Protein AF-A0A6G0T873-F1 (afdb_monomer)

Organism: Aphis glycines (NCBI:txid307491)

Nearest PDB structures (foldseek):
  5eax-assembly2_B  TM=9.246E-01  e=8.114E-40  Mus musculus
  5eaw-assembly2_B  TM=9.121E-01  e=1.174E-39  Mus musculus
  4b3g-assembly2_B  TM=7.896E-01  e=2.885E-22  Homo sapiens
  4b3g-assembly1_A  TM=8.069E-01  e=3.841E-21  Homo sapiens
  4b3f-assembly1_X  TM=7.492E-01  e=2.653E-21  Homo sapiens

Structure (mmCIF, N/CA/C/O backbone):
data_AF-A0A6G0T873-F1
#
_entry.id   AF-A0A6G0T873-F1
#
loop_
_atom_site.group_PDB
_atom_site.id
_atom_site.type_symbol
_atom_site.label_atom_id
_atom_site.label_alt_id
_atom_site.label_comp_id
_atom_site.label_asym_id
_atom_site.label_entity_id
_atom_site.label_seq_id
_atom_site.pdbx_PDB_ins_code
_atom_site.Cartn_x
_atom_site.Cartn_y
_atom_site.Cartn_z
_atom_site.occupancy
_atom_site.B_iso_or_equiv
_atom_site.auth_seq_id
_atom_site.auth_comp_id
_atom_site.auth_asym_id
_atom_site.auth_atom_id
_atom_site.pdbx_PDB_model_num
ATOM 1 N N . MET A 1 1 ? 9.164 -19.199 -28.820 1.00 87.81 1 MET A N 1
ATOM 2 C CA . MET A 1 1 ? 8.931 -17.744 -28.947 1.00 87.81 1 MET A CA 1
ATOM 3 C C . MET A 1 1 ? 8.115 -17.252 -27.757 1.00 87.81 1 MET A C 1
ATOM 5 O O . MET A 1 1 ? 7.232 -17.993 -27.330 1.00 87.81 1 MET A O 1
ATOM 9 N N . PRO A 1 2 ? 8.391 -16.056 -27.212 1.00 94.88 2 PRO A N 1
ATOM 10 C CA . PRO A 1 2 ? 7.503 -15.410 -26.248 1.00 94.88 2 PRO A CA 1
ATOM 11 C C . PRO A 1 2 ? 6.214 -14.942 -26.940 1.00 94.88 2 PRO A C 1
ATOM 13 O O . PRO A 1 2 ? 6.247 -14.605 -28.123 1.00 94.88 2 PRO A O 1
ATOM 16 N N . ILE A 1 3 ? 5.100 -14.900 -26.206 1.00 95.88 3 ILE A N 1
ATOM 17 C CA . ILE A 1 3 ? 3.828 -14.330 -26.667 1.00 95.88 3 ILE A CA 1
ATOM 18 C C . ILE A 1 3 ? 3.373 -13.232 -25.703 1.00 95.88 3 ILE A C 1
ATOM 20 O O . ILE A 1 3 ? 3.310 -13.458 -24.497 1.00 95.88 3 ILE A O 1
ATOM 24 N N . GLU A 1 4 ? 3.063 -12.055 -26.241 1.00 96.12 4 GLU A N 1
ATOM 25 C CA . GLU A 1 4 ? 2.486 -10.924 -25.514 1.00 96.12 4 GLU A CA 1
ATOM 26 C C . GLU A 1 4 ? 1.004 -10.784 -25.863 1.00 96.12 4 GLU A C 1
ATOM 28 O O . GLU A 1 4 ? 0.632 -10.744 -27.039 1.00 96.12 4 GLU A O 1
ATOM 33 N N . LEU A 1 5 ? 0.154 -10.696 -24.839 1.00 96.56 5 LEU A N 1
ATOM 34 C CA . LEU A 1 5 ? -1.298 -10.604 -24.990 1.00 96.56 5 LEU A CA 1
ATOM 35 C C . LEU A 1 5 ? -1.773 -9.166 -24.751 1.00 96.56 5 LEU A C 1
ATOM 37 O O . LEU A 1 5 ? -1.538 -8.595 -23.687 1.00 96.56 5 LEU A O 1
ATOM 41 N N . LYS A 1 6 ? -2.511 -8.591 -25.706 1.00 95.69 6 LYS A N 1
ATOM 42 C CA . LYS A 1 6 ? -3.105 -7.249 -25.612 1.00 95.69 6 LYS A CA 1
ATOM 43 C C . LYS A 1 6 ? -4.621 -7.295 -25.718 1.00 95.69 6 LYS A C 1
ATOM 45 O O . LYS A 1 6 ? -5.178 -7.886 -26.633 1.00 95.69 6 LYS A O 1
ATOM 50 N N . THR A 1 7 ? -5.302 -6.614 -24.802 1.00 93.38 7 THR A N 1
ATOM 51 C CA . THR A 1 7 ? -6.775 -6.523 -24.763 1.00 93.38 7 THR A CA 1
ATOM 52 C C . THR A 1 7 ? -7.328 -5.283 -25.479 1.00 93.38 7 THR A C 1
ATOM 54 O O . THR A 1 7 ? -8.533 -5.181 -25.697 1.00 93.38 7 THR A O 1
ATOM 57 N N . GLY A 1 8 ? -6.463 -4.330 -25.842 1.00 88.19 8 GLY A N 1
ATOM 58 C CA . GLY A 1 8 ? -6.825 -3.104 -26.558 1.00 88.19 8 GLY A CA 1
ATOM 59 C C . GLY A 1 8 ? -6.986 -3.288 -28.072 1.00 88.19 8 GLY A C 1
ATOM 60 O O . GLY A 1 8 ? -6.939 -4.402 -28.587 1.00 88.19 8 GLY A O 1
ATOM 61 N N . ARG A 1 9 ? -7.167 -2.166 -28.785 1.00 88.12 9 ARG A N 1
ATOM 62 C CA . ARG A 1 9 ? -7.135 -2.125 -30.262 1.00 88.12 9 ARG A CA 1
ATOM 63 C C . ARG A 1 9 ? -5.778 -2.602 -30.784 1.00 88.12 9 ARG A C 1
ATOM 65 O O . ARG A 1 9 ? -4.774 -2.377 -30.099 1.00 88.12 9 ARG A O 1
ATOM 72 N N . ALA A 1 10 ? -5.735 -3.173 -31.989 1.00 89.31 10 ALA A N 1
ATOM 73 C CA . ALA A 1 10 ? -4.479 -3.526 -32.645 1.00 89.31 10 ALA A CA 1
ATOM 74 C C . ALA A 1 10 ? -3.726 -2.271 -33.108 1.00 89.31 10 ALA A C 1
ATOM 76 O O . ALA A 1 10 ? -3.770 -1.874 -34.266 1.00 89.31 10 ALA A O 1
ATOM 77 N N . SER A 1 11 ? -3.041 -1.611 -32.172 1.00 87.94 11 SER A N 1
ATOM 78 C CA . SER A 1 11 ? -2.268 -0.398 -32.453 1.00 87.94 11 SER A CA 1
ATOM 79 C C . SER A 1 11 ? -0.957 -0.682 -33.179 1.00 87.94 11 SER A C 1
ATOM 81 O O . SER A 1 11 ? -0.413 0.216 -33.811 1.00 87.94 11 SER A O 1
ATOM 83 N N . GLY A 1 12 ? -0.409 -1.892 -33.028 1.00 84.06 12 GLY A N 1
ATOM 84 C CA . GLY A 1 12 ? 0.938 -2.218 -33.500 1.00 84.06 12 GLY A CA 1
ATOM 85 C C . GLY A 1 12 ? 2.025 -1.321 -32.897 1.00 84.06 12 GLY A C 1
ATOM 86 O O . GLY A 1 12 ? 3.092 -1.210 -33.488 1.00 84.06 12 GLY A O 1
ATOM 87 N N . SER A 1 13 ? 1.749 -0.658 -31.767 1.00 90.50 13 SER A N 1
ATOM 88 C CA . SER A 1 13 ? 2.581 0.450 -31.299 1.00 90.50 13 SER A CA 1
ATOM 89 C C . SER A 1 13 ? 3.992 0.011 -30.911 1.00 90.50 13 SER A C 1
ATOM 91 O O . SER A 1 13 ? 4.226 -1.138 -30.518 1.00 90.50 13 SER A O 1
ATOM 93 N N . GLU A 1 14 ? 4.936 0.948 -30.986 1.00 90.12 14 GLU A N 1
ATOM 94 C CA . GLU A 1 14 ? 6.341 0.688 -30.665 1.00 90.12 14 GLU A CA 1
ATOM 95 C C . GLU A 1 14 ? 6.538 0.254 -29.208 1.00 90.12 14 GLU A C 1
ATOM 97 O O . GLU A 1 14 ? 7.430 -0.537 -28.917 1.00 90.12 14 GLU A O 1
ATOM 102 N N . GLU A 1 15 ? 5.668 0.663 -28.280 1.00 91.00 15 GLU A N 1
ATOM 103 C CA . GLU A 1 15 ? 5.704 0.185 -26.895 1.00 91.00 15 GLU A CA 1
ATOM 104 C C . GLU A 1 15 ? 5.343 -1.302 -26.799 1.00 91.00 15 GLU A C 1
ATOM 106 O O . GLU A 1 15 ? 5.979 -2.050 -26.055 1.00 91.00 15 GLU A O 1
ATOM 111 N N . HIS A 1 16 ? 4.335 -1.751 -27.555 1.00 93.81 16 HIS A N 1
ATOM 112 C CA . HIS A 1 16 ? 3.939 -3.159 -27.584 1.00 93.81 16 HIS A CA 1
ATOM 113 C C . HIS A 1 16 ? 5.022 -4.020 -28.241 1.00 93.81 16 HIS A C 1
ATOM 115 O O . HIS A 1 16 ? 5.386 -5.069 -27.710 1.00 93.81 16 HIS A O 1
ATOM 121 N N . ARG A 1 17 ? 5.583 -3.550 -29.362 1.00 92.88 17 ARG A N 1
ATOM 122 C CA . ARG A 1 17 ? 6.726 -4.193 -30.030 1.00 92.88 17 ARG A CA 1
ATOM 123 C C . ARG A 1 17 ? 7.944 -4.250 -29.104 1.00 92.88 17 ARG A C 1
ATOM 125 O O . ARG A 1 17 ? 8.560 -5.306 -28.962 1.00 92.88 17 ARG A O 1
ATOM 132 N N . GLY A 1 18 ? 8.241 -3.147 -28.415 1.00 92.94 18 GLY A N 1
ATOM 133 C CA . GLY A 1 18 ? 9.331 -3.017 -27.449 1.00 92.94 18 GLY A CA 1
ATOM 134 C C . GLY A 1 18 ? 9.257 -4.027 -26.303 1.00 92.94 18 GLY A C 1
ATOM 135 O O . GLY A 1 18 ? 10.277 -4.590 -25.914 1.00 92.94 18 GLY A O 1
ATOM 136 N N . GLN A 1 19 ? 8.058 -4.329 -25.800 1.00 93.75 19 GLN A N 1
ATOM 137 C CA . GLN A 1 19 ? 7.862 -5.365 -24.777 1.00 93.75 19 GLN A CA 1
ATOM 138 C C . GLN A 1 19 ? 8.210 -6.763 -25.299 1.00 93.75 19 GLN A C 1
ATOM 140 O O . GLN A 1 19 ? 8.943 -7.499 -24.638 1.00 93.75 19 GLN A O 1
ATOM 145 N N . VAL A 1 20 ? 7.771 -7.104 -26.516 1.00 94.19 20 VAL A N 1
ATOM 146 C CA . VAL A 1 20 ? 8.117 -8.388 -27.148 1.00 94.19 20 VAL A CA 1
ATOM 147 C C . VAL A 1 20 ? 9.628 -8.508 -27.354 1.00 94.19 20 VAL A C 1
ATOM 149 O O . VAL A 1 20 ? 10.220 -9.532 -27.010 1.00 94.19 20 VAL A O 1
ATOM 152 N N . LEU A 1 21 ? 10.274 -7.439 -27.830 1.00 93.62 21 LEU A N 1
ATOM 153 C CA . LEU A 1 21 ? 11.730 -7.353 -27.958 1.00 93.62 21 LEU A CA 1
ATOM 154 C C . LEU A 1 21 ? 12.431 -7.626 -26.615 1.00 93.62 21 LEU A C 1
ATOM 156 O O . LEU A 1 21 ? 13.345 -8.451 -26.567 1.00 93.62 21 LEU A O 1
ATOM 160 N N . LEU A 1 22 ? 11.977 -7.017 -25.515 1.00 93.81 22 LEU A N 1
ATOM 161 C CA . LEU A 1 22 ? 12.520 -7.279 -24.176 1.00 93.81 22 LEU A CA 1
ATOM 162 C C . LEU A 1 22 ? 12.361 -8.749 -23.761 1.00 93.81 22 LEU A C 1
ATOM 164 O O . LEU A 1 22 ? 13.314 -9.329 -23.241 1.00 93.81 22 LEU A O 1
ATOM 168 N N . TYR A 1 23 ? 11.222 -9.389 -24.048 1.00 94.69 23 TYR A N 1
ATOM 169 C CA . TYR A 1 23 ? 11.045 -10.816 -23.761 1.00 94.69 23 TYR A CA 1
ATOM 170 C C . TYR A 1 23 ? 12.015 -11.699 -24.540 1.00 94.69 23 TYR A C 1
ATOM 172 O O . TYR A 1 23 ? 12.546 -12.651 -23.972 1.00 94.69 23 TYR A O 1
ATOM 180 N N . THR A 1 24 ? 12.306 -11.382 -25.806 1.00 93.38 24 THR A N 1
ATOM 181 C CA . THR A 1 24 ? 13.310 -12.148 -26.565 1.00 93.38 24 THR A CA 1
ATOM 182 C C . THR A 1 24 ? 14.710 -12.021 -25.958 1.00 93.38 24 THR A C 1
ATOM 184 O O . THR A 1 24 ? 15.431 -13.013 -25.881 1.00 93.38 24 THR A O 1
ATOM 187 N N . ILE A 1 25 ? 15.079 -10.835 -25.454 1.00 91.12 25 ILE A N 1
ATOM 188 C CA . ILE A 1 25 ? 16.344 -10.626 -24.730 1.00 91.12 25 ILE A CA 1
ATOM 189 C C . ILE A 1 25 ? 16.353 -11.458 -23.438 1.00 91.12 25 ILE A C 1
ATOM 191 O O . ILE A 1 25 ? 17.318 -12.173 -23.183 1.00 91.12 25 ILE A O 1
ATOM 195 N N . MET A 1 26 ? 15.267 -11.422 -22.658 1.00 90.94 26 MET A N 1
ATOM 196 C CA . MET A 1 26 ? 15.139 -12.202 -21.420 1.00 90.94 26 MET A CA 1
ATOM 197 C C . MET A 1 26 ? 15.204 -13.713 -21.665 1.00 90.94 26 MET A C 1
ATOM 199 O O . MET A 1 26 ? 15.828 -14.433 -20.896 1.00 90.94 26 MET A O 1
ATOM 203 N N . MET A 1 27 ? 14.573 -14.215 -22.727 1.00 91.12 27 MET A N 1
ATOM 204 C CA . MET A 1 27 ? 14.619 -15.636 -23.080 1.00 91.12 27 MET A CA 1
ATOM 205 C C . MET A 1 27 ? 16.020 -16.077 -23.506 1.00 91.12 27 MET A C 1
ATOM 207 O O . MET A 1 27 ? 16.457 -17.152 -23.098 1.00 91.12 27 MET A O 1
ATOM 211 N N . LYS A 1 28 ? 16.747 -15.233 -24.249 1.00 87.69 28 LYS A N 1
ATOM 212 C CA . LYS A 1 28 ? 18.142 -15.506 -24.610 1.00 87.69 28 LYS A CA 1
ATOM 213 C C . LYS A 1 28 ? 19.041 -15.618 -23.379 1.00 87.69 28 LYS A C 1
ATOM 215 O O . LYS A 1 28 ? 19.865 -16.525 -23.322 1.00 87.69 28 LYS A O 1
ATOM 220 N N . GLU A 1 29 ? 18.828 -14.769 -22.375 1.00 84.38 29 GLU A N 1
ATOM 221 C CA . GLU A 1 29 ? 19.526 -14.856 -21.083 1.00 84.38 29 GLU A CA 1
ATOM 222 C C . GLU A 1 29 ? 19.213 -16.163 -20.331 1.00 84.38 29 GLU A C 1
ATOM 224 O O . GLU A 1 29 ? 20.047 -16.697 -19.610 1.00 84.38 29 GLU A O 1
ATOM 229 N N . LEU A 1 30 ? 18.025 -16.736 -20.545 1.00 84.81 30 LEU A N 1
ATOM 230 C CA . LEU A 1 30 ? 17.647 -18.053 -20.020 1.00 84.81 30 LEU A CA 1
ATOM 231 C C . LEU A 1 30 ? 18.196 -19.227 -20.853 1.00 84.81 30 LEU A C 1
ATOM 233 O O . LEU A 1 30 ? 17.798 -20.369 -20.621 1.00 84.81 30 LEU A O 1
ATOM 237 N N . GLY A 1 31 ? 19.076 -18.968 -21.825 1.00 86.00 31 GLY A N 1
ATOM 238 C CA . GLY A 1 31 ? 19.656 -19.980 -22.711 1.00 86.00 31 GLY A CA 1
ATOM 239 C C . GLY A 1 31 ? 18.717 -20.455 -23.823 1.00 86.00 31 GLY A C 1
ATOM 240 O O . GLY A 1 31 ? 18.979 -21.481 -24.445 1.00 86.00 31 GLY A O 1
ATOM 241 N N . MET A 1 32 ? 17.614 -19.743 -24.074 1.00 88.19 32 MET A N 1
ATOM 242 C CA . MET A 1 32 ? 16.662 -20.085 -25.131 1.00 88.19 32 MET A CA 1
ATOM 243 C C . MET A 1 32 ? 16.982 -19.284 -26.393 1.00 88.19 32 MET A C 1
ATOM 245 O O . MET A 1 32 ? 16.930 -18.054 -26.376 1.00 88.19 32 MET A O 1
ATOM 249 N N . ASP A 1 33 ? 17.274 -19.966 -27.498 1.00 84.75 33 ASP A N 1
ATOM 250 C CA . ASP A 1 33 ? 17.519 -19.297 -28.776 1.00 84.75 33 ASP A CA 1
ATOM 251 C C . ASP A 1 33 ? 16.189 -18.854 -29.406 1.00 84.75 33 ASP A C 1
ATOM 253 O O . ASP A 1 33 ? 15.366 -19.676 -29.815 1.00 84.75 33 ASP A O 1
ATOM 257 N N . VAL A 1 34 ? 15.934 -17.543 -29.393 1.00 89.69 34 VAL A N 1
ATOM 258 C CA . VAL A 1 34 ? 14.734 -16.921 -29.969 1.00 89.69 34 VAL A CA 1
ATOM 259 C C . VAL A 1 34 ? 15.107 -15.656 -30.743 1.00 89.69 34 VAL A C 1
ATOM 261 O O . VAL A 1 34 ? 15.757 -14.743 -30.226 1.00 89.69 34 VAL A O 1
ATOM 264 N N . ASP A 1 35 ? 14.658 -15.585 -31.991 1.00 88.81 35 ASP A N 1
ATOM 265 C CA . ASP A 1 35 ? 14.898 -14.486 -32.935 1.00 88.81 35 ASP A CA 1
ATOM 266 C C . ASP A 1 35 ? 13.660 -13.596 -33.160 1.00 88.81 35 ASP A C 1
ATOM 268 O O . ASP A 1 35 ? 13.741 -12.527 -33.774 1.00 88.81 35 ASP A O 1
ATOM 272 N N . SER A 1 36 ? 12.519 -14.023 -32.624 1.00 93.94 36 SER A N 1
ATOM 273 C CA . SER A 1 36 ? 11.201 -13.438 -32.833 1.00 93.94 36 SER A CA 1
ATOM 274 C C . SER A 1 36 ? 10.284 -13.708 -31.636 1.00 93.94 36 SER A C 1
ATOM 276 O O . SER A 1 36 ? 10.518 -14.599 -30.808 1.00 93.94 36 SER A O 1
ATOM 278 N N . GLY A 1 37 ? 9.230 -12.904 -31.525 1.00 95.44 37 GLY A N 1
ATOM 279 C CA . GLY A 1 37 ? 8.143 -13.102 -30.575 1.00 95.44 37 GLY A CA 1
ATOM 280 C C . GLY A 1 37 ? 6.789 -12.813 -31.207 1.00 95.44 37 GLY A C 1
ATOM 281 O O . GLY A 1 37 ? 6.701 -12.282 -32.308 1.00 95.44 37 GLY A O 1
ATOM 282 N N . LEU A 1 38 ? 5.724 -13.176 -30.508 1.00 96.19 38 LEU A N 1
ATOM 283 C CA . LEU A 1 38 ? 4.355 -13.039 -30.984 1.00 96.19 38 LEU A CA 1
ATOM 284 C C . LEU A 1 38 ? 3.625 -11.948 -30.200 1.00 96.19 38 LEU A C 1
ATOM 286 O O . LEU A 1 38 ? 3.730 -11.884 -28.977 1.00 96.19 38 LEU A O 1
ATOM 290 N N . LEU A 1 39 ? 2.856 -11.119 -30.896 1.00 96.06 39 LEU A N 1
ATOM 291 C CA . LEU A 1 39 ? 1.980 -10.106 -30.319 1.00 96.06 39 LEU A CA 1
ATOM 292 C C . LEU A 1 39 ? 0.539 -10.411 -30.725 1.00 96.06 39 LEU A C 1
ATOM 294 O O . LEU A 1 39 ? 0.204 -10.330 -31.905 1.00 96.06 39 LEU A O 1
ATOM 298 N N . LEU A 1 40 ? -0.300 -10.775 -29.757 1.00 96.50 40 LEU A N 1
ATOM 299 C CA . LEU A 1 40 ? -1.697 -11.137 -29.983 1.00 96.50 40 LEU A CA 1
ATOM 300 C C . LEU A 1 40 ? -2.631 -10.070 -29.415 1.00 96.50 40 LEU A C 1
ATOM 302 O O . LEU A 1 40 ? -2.710 -9.878 -28.201 1.00 96.50 40 LEU A O 1
ATOM 306 N N . TYR A 1 41 ? -3.396 -9.422 -30.287 1.00 96.88 41 TYR A N 1
ATOM 307 C CA . TYR A 1 41 ? -4.490 -8.538 -29.905 1.00 96.88 41 TYR A CA 1
ATOM 308 C C . TYR A 1 41 ? -5.784 -9.333 -29.789 1.00 96.88 41 TYR A C 1
ATOM 310 O O . TYR A 1 41 ? -6.414 -9.663 -30.789 1.00 96.88 41 TYR A O 1
ATOM 318 N N . LEU A 1 42 ? -6.200 -9.611 -28.557 1.00 96.19 42 LEU A N 1
ATOM 319 C CA . LEU A 1 42 ? -7.357 -10.446 -28.238 1.00 96.19 42 LEU A CA 1
ATOM 320 C C . LEU A 1 42 ? -8.674 -9.854 -28.749 1.00 96.19 42 LEU A C 1
ATOM 322 O O . LEU A 1 42 ? -9.545 -10.597 -29.186 1.00 96.19 42 LEU A O 1
ATOM 326 N N . ARG A 1 43 ? -8.821 -8.521 -28.719 1.00 94.06 43 ARG A N 1
ATOM 327 C CA . ARG A 1 43 ? -10.055 -7.836 -29.140 1.00 94.06 43 ARG A CA 1
ATOM 328 C C . ARG A 1 43 ? -10.375 -8.056 -30.617 1.00 94.06 43 ARG A C 1
ATOM 330 O O . ARG A 1 43 ? -11.537 -8.193 -30.976 1.00 94.06 43 ARG A O 1
ATOM 337 N N . GLU A 1 44 ? -9.348 -8.025 -31.455 1.00 95.38 44 GLU A N 1
ATOM 338 C CA . GLU A 1 44 ? -9.471 -8.087 -32.917 1.00 95.38 44 GLU A CA 1
ATOM 339 C C . GLU A 1 44 ? -8.956 -9.426 -33.469 1.00 95.38 44 GLU A C 1
ATOM 341 O O . GLU A 1 44 ? -8.985 -9.652 -34.673 1.00 95.38 44 GLU A O 1
ATOM 346 N N . ASN A 1 45 ? -8.505 -10.320 -32.581 1.00 94.50 45 ASN A N 1
ATOM 347 C CA . ASN A 1 45 ? -7.881 -11.604 -32.887 1.00 94.50 45 ASN A CA 1
ATOM 348 C C . ASN A 1 45 ? -6.730 -11.499 -33.909 1.00 94.50 45 ASN A C 1
ATOM 350 O O . ASN A 1 45 ? -6.575 -12.343 -34.790 1.00 94.50 45 ASN A O 1
ATOM 354 N N . VAL A 1 46 ? -5.924 -10.440 -33.798 1.00 95.94 46 VAL A N 1
ATOM 355 C CA . VAL A 1 46 ? -4.790 -10.188 -34.698 1.00 95.94 46 VAL A CA 1
ATOM 356 C C . VAL A 1 46 ? -3.513 -10.691 -34.046 1.00 95.94 46 VAL A C 1
ATOM 358 O O . VAL A 1 46 ? -3.106 -10.183 -33.001 1.00 95.94 46 VAL A O 1
ATOM 361 N N . LEU A 1 47 ? -2.865 -11.666 -34.682 1.00 96.06 47 LEU A N 1
ATOM 362 C CA . LEU A 1 47 ? -1.545 -12.157 -34.303 1.00 96.06 47 LEU A CA 1
ATOM 363 C C . LEU A 1 47 ? -0.493 -11.555 -35.233 1.00 96.06 47 LEU A C 1
ATOM 365 O O . LEU A 1 47 ? -0.598 -11.658 -36.453 1.00 96.06 47 LEU A O 1
ATOM 369 N N . THR A 1 48 ? 0.538 -10.944 -34.665 1.00 94.62 48 THR A N 1
ATOM 370 C CA . THR A 1 48 ? 1.658 -10.382 -35.420 1.00 94.62 48 THR A CA 1
ATOM 371 C C . THR A 1 48 ? 2.967 -10.939 -34.893 1.00 94.62 48 THR A C 1
ATOM 373 O O . THR A 1 48 ? 3.222 -10.922 -33.690 1.00 94.62 48 THR A O 1
ATOM 376 N N . GLU A 1 49 ? 3.815 -11.417 -35.797 1.00 95.81 49 GLU A N 1
ATOM 377 C CA . GLU A 1 49 ? 5.190 -11.771 -35.470 1.00 95.81 49 GLU A CA 1
ATOM 378 C C . GLU A 1 49 ? 6.042 -10.498 -35.385 1.00 95.81 49 GLU A C 1
ATOM 380 O O . GLU A 1 49 ? 6.096 -9.687 -36.312 1.00 95.81 49 GLU A O 1
ATOM 385 N N . VAL A 1 50 ? 6.721 -10.317 -34.259 1.00 94.19 50 VAL A N 1
ATOM 386 C CA . VAL A 1 50 ? 7.683 -9.243 -34.032 1.00 94.19 50 VAL A CA 1
ATOM 387 C C . VAL A 1 50 ? 9.075 -9.838 -34.180 1.00 94.19 50 VAL A C 1
ATOM 389 O O . VAL A 1 50 ? 9.603 -10.475 -33.265 1.00 94.19 50 VAL A O 1
ATOM 392 N N . LYS A 1 51 ? 9.667 -9.631 -35.357 1.00 91.69 51 LYS A N 1
ATOM 393 C CA . LYS A 1 51 ? 11.063 -9.984 -35.618 1.00 91.69 51 LYS A CA 1
ATOM 394 C C . LYS A 1 51 ? 11.990 -9.027 -34.903 1.00 91.69 51 LYS A C 1
ATOM 396 O O . LYS A 1 51 ? 11.735 -7.826 -34.853 1.00 91.69 51 LYS A O 1
ATOM 401 N N . VAL A 1 52 ? 13.083 -9.563 -34.381 1.00 84.00 52 VAL A N 1
ATOM 402 C CA . VAL A 1 52 ? 14.001 -8.771 -33.582 1.00 84.00 52 VAL A CA 1
ATOM 403 C C . VAL A 1 52 ? 15.107 -8.164 -34.437 1.00 84.00 52 VAL A C 1
ATOM 405 O O . VAL A 1 52 ? 15.997 -8.872 -34.905 1.00 84.00 52 VAL A O 1
ATOM 408 N N . SER A 1 53 ? 15.130 -6.835 -34.561 1.00 87.81 53 SER A N 1
ATOM 409 C CA . SER A 1 53 ? 16.275 -6.129 -35.137 1.00 87.81 53 SER A CA 1
ATOM 410 C C . SER A 1 53 ? 17.367 -5.867 -34.098 1.00 87.81 53 SER A C 1
ATOM 412 O O . SER A 1 53 ? 17.104 -5.457 -32.965 1.00 87.81 53 SER A O 1
ATOM 414 N N . HIS A 1 54 ? 18.632 -6.016 -34.501 1.00 88.69 54 HIS A N 1
ATOM 415 C CA . HIS A 1 54 ? 19.772 -5.592 -33.680 1.00 88.69 54 HIS A CA 1
ATOM 416 C C . HIS A 1 54 ? 19.715 -4.090 -33.344 1.00 88.69 54 HIS A C 1
ATOM 418 O O . HIS A 1 54 ? 20.097 -3.687 -32.246 1.00 88.69 54 HIS A O 1
ATOM 424 N N . ARG A 1 55 ? 19.219 -3.254 -34.270 1.00 91.56 55 ARG A N 1
ATOM 425 C CA . ARG A 1 55 ? 19.109 -1.799 -34.059 1.00 91.56 55 ARG A CA 1
ATOM 426 C C . ARG A 1 55 ? 18.092 -1.472 -32.963 1.00 91.56 55 ARG A C 1
ATOM 428 O O . ARG A 1 55 ? 18.428 -0.751 -32.033 1.00 91.56 55 ARG A O 1
ATOM 435 N N . GLU A 1 56 ? 16.913 -2.091 -33.013 1.00 90.12 56 GLU A N 1
ATOM 436 C CA . GLU A 1 56 ? 15.866 -1.925 -31.992 1.00 90.12 56 GLU A CA 1
ATOM 437 C C . GLU A 1 56 ? 16.344 -2.412 -30.615 1.00 90.12 56 GLU A C 1
ATOM 439 O O . GLU A 1 56 ? 16.154 -1.727 -29.611 1.00 90.12 56 GLU A O 1
ATOM 444 N N . LYS A 1 57 ? 17.042 -3.559 -30.561 1.00 89.06 57 LYS A N 1
ATOM 445 C CA . LYS A 1 57 ? 17.682 -4.054 -29.329 1.00 89.06 57 LYS A CA 1
ATOM 446 C C . LYS A 1 57 ? 18.651 -3.027 -28.745 1.00 89.06 57 LYS A C 1
ATOM 448 O O . LYS A 1 57 ? 18.573 -2.727 -27.556 1.00 89.06 57 LYS A O 1
ATOM 453 N N . ARG A 1 58 ? 19.559 -2.488 -29.566 1.00 93.31 58 ARG A N 1
ATOM 454 C CA . ARG A 1 58 ? 20.531 -1.470 -29.140 1.00 93.31 58 ARG A CA 1
ATOM 455 C C . ARG A 1 58 ? 19.820 -0.255 -28.542 1.00 93.31 58 ARG A C 1
ATOM 457 O O . ARG A 1 58 ? 20.169 0.163 -27.440 1.00 93.31 58 ARG A O 1
ATOM 464 N N . ASP A 1 59 ? 18.817 0.272 -29.235 1.00 93.06 59 ASP A N 1
ATOM 465 C CA . ASP A 1 59 ? 18.128 1.499 -28.829 1.00 93.06 59 ASP A CA 1
ATOM 466 C C . ASP A 1 59 ? 17.312 1.288 -27.537 1.00 93.06 59 ASP A C 1
ATOM 468 O O . ASP A 1 59 ? 17.345 2.132 -26.637 1.00 93.06 59 ASP A O 1
ATOM 472 N N . LEU A 1 60 ? 16.684 0.117 -27.364 1.00 93.00 60 LEU A N 1
ATOM 473 C CA . LEU A 1 60 ? 16.018 -0.261 -26.110 1.00 93.00 60 LEU A CA 1
ATOM 474 C C . LEU A 1 60 ? 16.992 -0.375 -24.933 1.00 93.00 60 LEU A C 1
ATOM 476 O O . LEU A 1 60 ? 16.680 0.079 -23.830 1.00 93.00 60 LEU A O 1
ATOM 480 N N . ILE A 1 61 ? 18.180 -0.948 -25.142 1.00 92.94 61 ILE A N 1
ATOM 481 C CA . ILE A 1 61 ? 19.208 -1.028 -24.095 1.00 92.94 61 ILE A CA 1
ATOM 482 C C . ILE A 1 61 ? 19.716 0.369 -23.721 1.00 92.94 61 ILE A C 1
ATOM 484 O O . ILE A 1 61 ? 19.888 0.657 -22.535 1.00 92.94 61 ILE A O 1
ATOM 488 N N . MET A 1 62 ? 19.894 1.266 -24.694 1.00 94.75 62 MET A N 1
ATOM 489 C CA . MET A 1 62 ? 20.242 2.664 -24.422 1.00 94.75 62 MET A CA 1
ATOM 490 C C . MET A 1 62 ? 19.155 3.368 -23.599 1.00 94.75 62 MET A C 1
ATOM 492 O O . MET A 1 62 ? 19.471 4.018 -22.600 1.00 94.75 62 MET A O 1
ATOM 496 N N . LEU A 1 63 ? 17.878 3.184 -23.952 1.00 93.56 63 LEU A N 1
ATOM 497 C CA . LEU A 1 63 ? 16.754 3.739 -23.196 1.00 93.56 63 LEU A CA 1
ATOM 498 C C . LEU A 1 63 ? 16.702 3.185 -21.764 1.00 93.56 63 LEU A C 1
ATOM 500 O O . LEU A 1 63 ? 16.548 3.946 -20.807 1.00 93.56 63 LEU A O 1
ATOM 504 N N . ARG A 1 64 ? 16.911 1.873 -21.595 1.00 94.50 64 ARG A N 1
ATOM 505 C CA . ARG A 1 64 ? 17.020 1.225 -20.281 1.00 94.50 64 ARG A CA 1
ATOM 506 C C . ARG A 1 64 ? 18.165 1.817 -19.465 1.00 94.50 64 ARG A C 1
ATOM 508 O O . ARG A 1 64 ? 17.989 2.070 -18.278 1.00 94.50 64 ARG A O 1
ATOM 515 N N . ASN A 1 65 ? 19.328 2.052 -20.069 1.00 94.81 65 ASN A N 1
ATOM 516 C CA . ASN A 1 65 ? 20.472 2.640 -19.370 1.00 94.81 65 ASN A CA 1
ATOM 517 C C . ASN A 1 65 ? 20.190 4.077 -18.920 1.00 94.81 65 ASN A C 1
ATOM 519 O O . ASN A 1 65 ? 20.527 4.429 -17.791 1.00 94.81 65 ASN A O 1
ATOM 523 N N . ARG A 1 66 ? 19.495 4.874 -19.743 1.00 94.50 66 ARG A N 1
ATOM 524 C CA . ARG A 1 66 ? 19.017 6.205 -19.347 1.00 94.50 66 ARG A CA 1
ATOM 525 C C . ARG A 1 66 ? 18.048 6.122 -18.164 1.00 94.50 66 ARG A C 1
ATOM 527 O O . ARG A 1 66 ? 18.220 6.857 -17.199 1.00 94.50 66 ARG A O 1
ATOM 534 N N . LEU A 1 67 ? 17.085 5.198 -18.181 1.00 92.81 67 LEU A N 1
ATOM 535 C CA . LEU A 1 67 ? 16.179 4.979 -17.045 1.00 92.81 67 LEU A CA 1
ATOM 536 C C . LEU A 1 67 ? 16.952 4.623 -15.763 1.00 92.81 67 LEU A C 1
ATOM 538 O O . LEU A 1 67 ? 16.723 5.217 -14.712 1.00 92.81 67 LEU A O 1
ATOM 542 N N . VAL A 1 68 ? 17.904 3.690 -15.854 1.00 91.38 68 VAL A N 1
ATOM 543 C CA . VAL A 1 68 ? 18.741 3.272 -14.717 1.00 91.38 68 VAL A CA 1
ATOM 544 C C . VAL A 1 68 ? 19.588 4.426 -14.175 1.00 91.38 68 VAL A C 1
ATOM 546 O O . VAL A 1 68 ? 19.756 4.524 -12.960 1.00 91.38 68 VAL A O 1
ATOM 549 N N . HIS A 1 69 ? 20.090 5.312 -15.038 1.00 91.94 69 HIS A N 1
ATOM 550 C CA . HIS A 1 69 ? 20.810 6.511 -14.613 1.00 91.94 69 HIS A CA 1
ATOM 551 C C . HIS A 1 69 ? 19.952 7.379 -13.678 1.00 91.94 69 HIS A C 1
ATOM 553 O O . HIS A 1 69 ? 20.371 7.631 -12.551 1.00 91.94 69 HIS A O 1
ATOM 559 N N . TYR A 1 70 ? 18.729 7.745 -14.075 1.00 90.56 70 TYR A N 1
ATOM 560 C CA . TYR A 1 70 ? 17.852 8.588 -13.245 1.00 90.56 70 TYR A CA 1
ATOM 561 C C . TYR A 1 70 ? 17.341 7.882 -11.979 1.00 90.56 70 TYR A C 1
ATOM 563 O O . TYR A 1 70 ? 17.216 8.509 -10.926 1.00 90.56 70 TYR A O 1
ATOM 571 N N . LEU A 1 71 ? 17.111 6.565 -12.033 1.00 85.81 71 LEU A N 1
ATOM 572 C CA . LEU A 1 71 ? 16.776 5.780 -10.838 1.00 85.81 71 LEU A CA 1
ATOM 573 C C . LEU A 1 71 ? 17.923 5.751 -9.813 1.00 85.81 71 LEU A C 1
ATOM 575 O O . LEU A 1 71 ? 17.672 5.656 -8.613 1.00 85.81 71 LEU A O 1
ATOM 579 N N . ASN A 1 72 ? 19.179 5.832 -10.264 1.00 84.38 72 ASN A N 1
ATOM 580 C CA . ASN A 1 72 ? 20.346 5.873 -9.381 1.00 84.38 72 ASN A CA 1
ATOM 581 C C . ASN A 1 72 ? 20.749 7.295 -8.967 1.00 84.38 72 ASN A C 1
ATOM 583 O O . ASN A 1 72 ? 21.267 7.457 -7.866 1.00 84.38 72 ASN A O 1
ATOM 587 N N . ALA A 1 73 ? 20.489 8.313 -9.793 1.00 84.81 73 ALA A N 1
ATOM 588 C CA . ALA A 1 73 ? 20.842 9.707 -9.511 1.00 84.81 73 ALA A CA 1
ATOM 589 C C . ALA A 1 73 ? 20.230 10.218 -8.194 1.00 84.81 73 ALA A C 1
ATOM 591 O O . ALA A 1 73 ? 20.849 10.990 -7.473 1.00 84.81 73 ALA A O 1
ATOM 592 N N . ASN A 1 74 ? 19.049 9.713 -7.835 1.00 79.56 74 ASN A N 1
ATOM 593 C CA . ASN A 1 74 ? 18.331 10.099 -6.621 1.00 79.56 74 ASN A CA 1
ATOM 594 C C . ASN A 1 74 ? 18.736 9.313 -5.361 1.00 79.56 74 ASN A C 1
ATOM 596 O O . ASN A 1 74 ? 18.192 9.555 -4.287 1.00 79.56 74 ASN A O 1
ATOM 600 N N . LYS A 1 75 ? 19.682 8.367 -5.454 1.00 71.00 75 LYS A N 1
ATOM 601 C CA . LYS A 1 75 ? 20.129 7.570 -4.295 1.00 71.00 75 LYS A CA 1
ATOM 602 C C . LYS A 1 75 ? 21.091 8.317 -3.371 1.00 71.00 75 LYS A C 1
ATOM 604 O O . LYS A 1 75 ? 21.275 7.893 -2.233 1.00 71.00 75 LYS A O 1
ATOM 609 N N . MET A 1 76 ? 21.713 9.394 -3.850 1.00 68.56 76 MET A N 1
ATOM 610 C CA . MET A 1 76 ? 22.624 10.229 -3.069 1.00 68.56 76 MET A CA 1
ATOM 611 C C . MET A 1 76 ? 21.974 11.586 -2.818 1.00 68.56 76 MET A C 1
ATOM 613 O O . MET A 1 76 ? 22.014 12.471 -3.666 1.00 68.56 76 MET A O 1
ATOM 617 N N . VAL A 1 77 ? 21.365 11.742 -1.645 1.00 72.94 77 VAL A N 1
ATOM 618 C CA . VAL A 1 77 ? 20.832 13.034 -1.202 1.00 72.94 77 VAL A CA 1
ATOM 619 C C . VAL A 1 77 ? 21.979 13.824 -0.568 1.00 72.94 77 VAL A C 1
ATOM 621 O O . VAL A 1 77 ? 22.469 13.463 0.505 1.00 72.94 77 VAL A O 1
ATOM 624 N N . LEU A 1 78 ? 22.437 14.864 -1.267 1.00 69.06 78 LEU A N 1
ATOM 625 C CA . LEU A 1 78 ? 23.480 15.778 -0.795 1.00 69.06 78 LEU A CA 1
ATOM 626 C C . LEU A 1 78 ? 22.900 16.812 0.181 1.00 69.06 78 LEU A C 1
ATOM 628 O O . LEU A 1 78 ? 21.708 17.107 0.145 1.00 69.06 78 LEU A O 1
ATOM 632 N N . ASP A 1 79 ? 23.746 17.345 1.064 1.00 65.56 79 ASP A N 1
ATOM 633 C CA . ASP A 1 79 ? 23.389 18.497 1.898 1.00 65.56 79 ASP A CA 1
ATOM 634 C C . ASP A 1 79 ? 23.452 19.809 1.100 1.00 65.56 79 ASP A C 1
ATOM 636 O O . ASP A 1 79 ? 24.334 19.940 0.246 1.00 65.56 79 ASP A O 1
ATOM 640 N N . PRO A 1 80 ? 22.592 20.800 1.414 1.00 67.06 80 PRO A N 1
ATOM 641 C CA . PRO A 1 80 ? 21.498 20.767 2.396 1.00 67.06 80 PRO A CA 1
ATOM 642 C C . PRO A 1 80 ? 20.215 20.103 1.854 1.00 67.06 80 PRO A C 1
ATOM 644 O O . PRO A 1 80 ? 19.895 20.206 0.675 1.00 67.06 80 PRO A O 1
ATOM 647 N N . ILE A 1 81 ? 19.446 19.449 2.734 1.00 74.25 81 ILE A N 1
ATOM 648 C CA . ILE A 1 81 ? 18.210 18.726 2.358 1.00 74.25 81 ILE A CA 1
ATOM 649 C C . ILE A 1 81 ? 17.010 19.667 2.138 1.00 74.25 81 ILE A C 1
ATOM 651 O O . ILE A 1 81 ? 16.057 19.304 1.448 1.00 74.25 81 ILE A O 1
ATOM 655 N N . ASP A 1 82 ? 17.047 20.870 2.710 1.00 71.06 82 ASP A N 1
ATOM 656 C CA . ASP A 1 82 ? 15.885 21.766 2.797 1.00 71.06 82 ASP A CA 1
ATOM 657 C C . ASP A 1 82 ? 15.351 22.225 1.430 1.00 71.06 82 ASP A C 1
ATOM 659 O O . ASP A 1 82 ? 14.163 22.516 1.303 1.00 71.06 82 ASP A O 1
ATOM 663 N N . ASP A 1 83 ? 16.186 22.163 0.387 1.00 76.62 83 ASP A N 1
ATOM 664 C CA . ASP A 1 83 ? 15.824 22.475 -0.997 1.00 76.62 83 ASP A CA 1
ATOM 665 C C . ASP A 1 83 ? 16.039 21.314 -1.970 1.00 76.62 83 ASP A C 1
ATOM 667 O O . ASP A 1 83 ? 16.322 21.513 -3.150 1.00 76.62 83 ASP A O 1
ATOM 671 N N . TYR A 1 84 ? 15.867 20.080 -1.497 1.00 88.00 84 TYR A N 1
ATOM 672 C CA . TYR A 1 84 ? 15.991 18.910 -2.356 1.00 88.00 84 TYR A CA 1
ATOM 673 C C . TYR A 1 84 ? 15.081 18.995 -3.595 1.00 88.00 84 TYR A C 1
ATOM 675 O O . TYR A 1 84 ? 13.884 19.277 -3.497 1.00 88.00 84 TYR A O 1
ATOM 683 N N . ILE A 1 85 ? 15.659 18.707 -4.761 1.00 89.31 85 ILE A N 1
ATOM 684 C CA . ILE A 1 85 ? 14.958 18.552 -6.036 1.00 89.31 85 ILE A CA 1
ATOM 685 C C . ILE A 1 85 ? 15.341 17.174 -6.588 1.00 89.31 85 ILE A C 1
ATOM 687 O O . ILE A 1 85 ? 16.533 16.912 -6.779 1.00 89.31 85 ILE A O 1
ATOM 691 N N . PRO A 1 86 ? 14.371 16.274 -6.832 1.00 88.50 86 PRO A N 1
ATOM 692 C CA . PRO A 1 86 ? 14.649 15.004 -7.483 1.00 88.50 86 PRO A CA 1
ATOM 693 C C . PRO A 1 86 ? 15.224 15.214 -8.886 1.00 88.50 86 PRO A C 1
ATOM 695 O O . PRO A 1 86 ? 14.669 15.959 -9.687 1.00 88.50 86 PRO A O 1
ATOM 698 N N . VAL A 1 87 ? 16.294 14.494 -9.215 1.00 89.38 87 VAL A N 1
ATOM 699 C CA . VAL A 1 87 ? 16.884 14.478 -10.555 1.00 89.38 87 VAL A CA 1
ATOM 700 C C . VAL A 1 87 ? 16.001 13.629 -11.465 1.00 89.38 87 VAL A C 1
ATOM 702 O O . VAL A 1 87 ? 16.013 12.396 -11.387 1.00 89.38 87 VAL A O 1
ATOM 705 N N . LEU A 1 88 ? 15.226 14.279 -12.329 1.00 91.06 88 LEU A N 1
ATOM 706 C CA . LEU A 1 88 ? 14.335 13.622 -13.284 1.00 91.06 88 LEU A CA 1
ATOM 707 C C . LEU A 1 88 ? 14.842 13.770 -14.729 1.00 91.06 88 LEU A C 1
ATOM 709 O O . LEU A 1 88 ? 15.651 14.652 -15.022 1.00 91.06 88 LEU A O 1
ATOM 713 N N . PRO A 1 89 ? 14.397 12.902 -15.658 1.00 91.81 89 PRO A N 1
ATOM 714 C CA . PRO A 1 89 ? 14.612 13.131 -17.079 1.00 91.81 89 PRO A CA 1
ATOM 715 C C . PRO A 1 89 ? 13.975 14.440 -17.538 1.00 91.81 89 PRO A C 1
ATOM 717 O O . PRO A 1 89 ? 12.919 14.823 -17.034 1.00 91.81 89 PRO A O 1
ATOM 720 N N . GLU A 1 90 ? 14.566 15.059 -18.563 1.00 90.06 90 GLU A N 1
ATOM 721 C CA . GLU A 1 90 ? 13.941 16.192 -19.245 1.00 90.06 90 GLU A CA 1
ATOM 722 C C . GLU A 1 90 ? 12.497 15.859 -19.651 1.00 90.06 90 GLU A C 1
ATOM 724 O O . GLU A 1 90 ? 12.247 14.775 -20.205 1.00 90.06 90 GLU A O 1
ATOM 729 N N . PRO A 1 91 ? 11.541 16.770 -19.407 1.00 91.75 91 PRO A N 1
ATOM 730 C CA . PRO A 1 91 ? 10.162 16.526 -19.772 1.00 91.75 91 PRO A CA 1
ATOM 731 C C . PRO A 1 91 ? 9.988 16.379 -21.279 1.00 91.75 91 PRO A C 1
ATOM 733 O O . PRO A 1 91 ? 10.559 17.126 -22.075 1.00 91.75 91 PRO A O 1
ATOM 736 N N . ILE A 1 92 ? 9.122 15.451 -21.678 1.00 91.81 92 ILE A N 1
ATOM 737 C CA . ILE A 1 92 ? 8.775 15.281 -23.087 1.00 91.81 92 ILE A CA 1
ATOM 738 C C . ILE A 1 92 ? 8.052 16.524 -23.619 1.00 91.81 92 ILE A C 1
ATOM 740 O O . ILE A 1 92 ? 7.176 17.088 -22.963 1.00 91.81 92 ILE A O 1
ATOM 744 N N . ASN A 1 93 ? 8.374 16.923 -24.846 1.00 92.88 93 ASN A N 1
ATOM 745 C CA . ASN A 1 93 ? 7.685 18.008 -25.536 1.00 92.88 93 ASN A CA 1
ATOM 746 C C . ASN A 1 93 ? 6.528 17.451 -26.384 1.00 92.88 93 ASN A C 1
ATOM 748 O O . ASN A 1 93 ? 6.608 17.392 -27.609 1.00 92.88 93 ASN A O 1
ATOM 752 N N . HIS A 1 94 ? 5.475 16.949 -25.727 1.00 93.75 94 HIS A N 1
ATOM 753 C CA . HIS A 1 94 ? 4.339 16.327 -26.418 1.00 93.75 94 HIS A CA 1
ATOM 754 C C . HIS A 1 94 ? 3.007 16.595 -25.702 1.00 93.75 94 HIS A C 1
ATOM 756 O O . HIS A 1 94 ? 2.655 15.927 -24.727 1.00 93.75 94 HIS A O 1
ATOM 762 N N . HIS A 1 95 ? 2.214 17.539 -26.223 1.00 94.00 95 HIS A N 1
ATOM 763 C CA . HIS A 1 95 ? 1.008 18.045 -25.551 1.00 94.00 95 HIS A CA 1
ATOM 764 C C . HIS A 1 95 ? 0.025 16.941 -25.137 1.00 94.00 95 HIS A C 1
ATOM 766 O O . HIS A 1 95 ? -0.364 16.857 -23.972 1.00 94.00 95 HIS A O 1
ATOM 772 N N . SER A 1 96 ? -0.362 16.053 -26.057 1.00 93.44 96 SER A N 1
ATOM 773 C CA . SER A 1 96 ? -1.340 14.993 -25.764 1.00 93.44 96 SER A CA 1
ATOM 774 C C . SER A 1 96 ? -0.834 13.957 -24.757 1.00 93.44 96 SER A C 1
ATOM 776 O O . SER A 1 96 ? -1.646 13.277 -24.138 1.00 93.44 96 SER A O 1
ATOM 778 N N . ALA A 1 97 ? 0.487 13.834 -24.595 1.00 93.38 97 ALA A N 1
ATOM 779 C CA . ALA A 1 97 ? 1.081 12.908 -23.639 1.00 93.38 97 ALA A CA 1
ATOM 780 C C . ALA A 1 97 ? 1.140 13.564 -22.254 1.00 93.38 97 ALA A C 1
A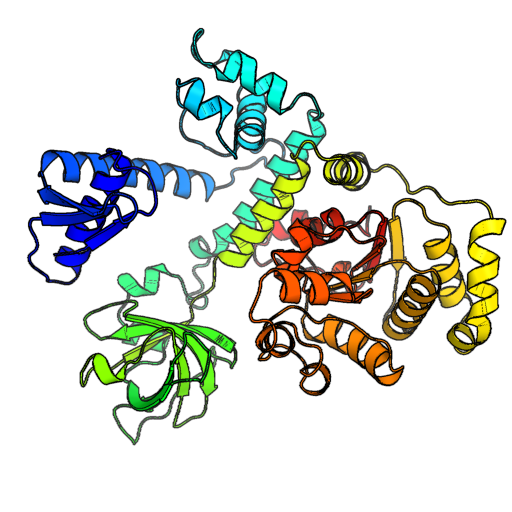TOM 782 O O . ALA A 1 97 ? 0.693 12.968 -21.281 1.00 93.38 97 ALA A O 1
ATOM 783 N N . CYS A 1 98 ? 1.584 14.824 -22.178 1.00 95.50 98 CYS A N 1
ATOM 784 C CA . CYS A 1 98 ? 1.617 15.595 -20.934 1.00 95.50 98 CYS A CA 1
ATOM 785 C C . CYS A 1 98 ? 0.215 15.833 -20.352 1.00 95.50 98 CYS A C 1
ATOM 787 O O . CYS A 1 98 ? -0.002 15.596 -19.170 1.00 95.50 98 CYS A O 1
ATOM 789 N N . SER A 1 99 ? -0.752 16.246 -21.179 1.00 95.31 99 SER A N 1
ATOM 790 C CA . SER A 1 99 ? -2.127 16.553 -20.738 1.00 95.31 99 SER A CA 1
ATOM 791 C C . SER A 1 99 ? -2.899 15.345 -20.199 1.00 95.31 99 SER A C 1
ATOM 793 O O . SER A 1 99 ? -3.836 15.518 -19.428 1.00 95.31 99 SER A O 1
ATOM 795 N N . LYS A 1 100 ? -2.512 14.125 -20.589 1.00 95.31 100 LYS A N 1
ATOM 796 C CA . LYS A 1 100 ? -3.109 12.866 -20.113 1.00 95.31 100 LYS A CA 1
ATOM 797 C C . LYS A 1 100 ? -2.197 12.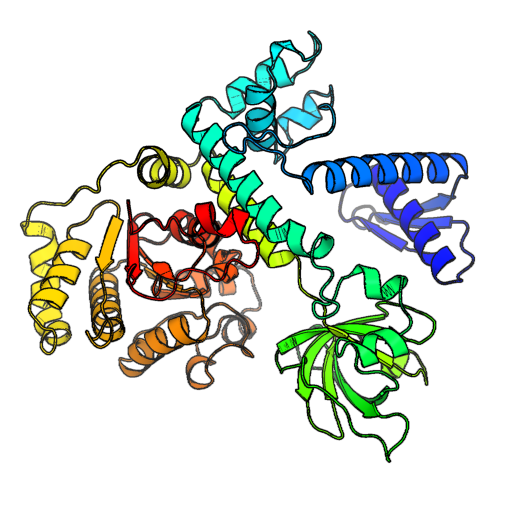114 -19.144 1.00 95.31 100 LYS A C 1
ATOM 799 O O . LYS A 1 100 ? -2.499 10.979 -18.781 1.00 95.31 100 LYS A O 1
ATOM 804 N N . CYS A 1 101 ? -1.066 12.708 -18.762 1.00 95.06 101 CYS A N 1
ATOM 805 C CA . CYS A 1 101 ? -0.106 12.063 -17.887 1.00 95.06 101 CYS A CA 1
ATOM 806 C C . CYS A 1 101 ? -0.689 11.982 -16.468 1.00 95.06 101 CYS A C 1
ATOM 808 O O . CYS A 1 101 ? -0.969 13.028 -15.879 1.00 95.06 101 CYS A O 1
ATOM 810 N N . PRO A 1 102 ? -0.816 10.783 -15.869 1.00 94.06 102 PRO A N 1
ATOM 811 C CA . PRO A 1 102 ? -1.297 10.648 -14.492 1.00 94.06 102 PRO A CA 1
ATOM 812 C C . PRO A 1 102 ? -0.337 11.271 -13.466 1.00 94.06 102 PRO A C 1
ATOM 814 O O . PRO A 1 102 ? -0.711 11.482 -12.322 1.00 94.06 102 PRO A O 1
ATOM 817 N N . TYR A 1 103 ? 0.894 11.587 -13.875 1.00 94.50 103 TYR A N 1
ATOM 818 C CA . TYR A 1 103 ? 1.907 12.225 -13.039 1.00 94.50 103 TYR A CA 1
ATOM 819 C C . TYR A 1 103 ? 2.035 13.731 -13.292 1.00 94.50 103 TYR A C 1
ATOM 821 O O . TYR A 1 103 ? 3.010 14.323 -12.839 1.00 94.50 103 TYR A O 1
ATOM 829 N N . LEU A 1 104 ? 1.102 14.364 -14.021 1.00 96.31 104 LEU A N 1
ATOM 830 C CA . LEU A 1 104 ? 1.214 15.776 -14.404 1.00 96.31 104 LEU A CA 1
ATOM 831 C C . LEU A 1 104 ? 1.433 16.688 -13.190 1.00 96.31 104 LEU A C 1
ATOM 833 O O . LEU A 1 104 ? 2.361 17.490 -13.211 1.00 96.31 104 LEU A O 1
ATOM 837 N N . THR A 1 105 ? 0.653 16.538 -12.119 1.00 96.81 105 THR A N 1
ATOM 838 C CA . THR A 1 105 ? 0.791 17.363 -10.907 1.00 96.81 105 THR A CA 1
ATOM 839 C C . THR A 1 105 ? 2.137 17.150 -10.211 1.00 96.81 105 THR A C 1
ATOM 841 O O . THR A 1 105 ? 2.827 18.122 -9.918 1.00 96.81 105 THR A O 1
ATOM 844 N N . ALA A 1 106 ? 2.569 15.900 -10.015 1.00 95.12 106 ALA A N 1
ATOM 845 C CA . ALA A 1 106 ? 3.863 15.597 -9.395 1.00 95.12 106 ALA A CA 1
ATOM 846 C C . ALA A 1 106 ? 5.052 16.086 -10.246 1.00 95.12 106 ALA A C 1
ATOM 848 O O . ALA A 1 106 ? 5.977 16.703 -9.725 1.00 95.12 106 ALA A O 1
ATOM 849 N N . CYS A 1 107 ? 5.000 15.868 -11.564 1.00 95.31 107 CYS A N 1
ATOM 850 C CA . CYS A 1 107 ? 5.990 16.369 -12.518 1.00 95.31 107 CYS A CA 1
ATOM 851 C C . CYS A 1 107 ? 6.066 17.900 -12.484 1.00 95.31 107 CYS A C 1
ATOM 853 O O . CYS A 1 107 ? 7.153 18.464 -12.403 1.00 95.31 107 CYS A O 1
ATOM 855 N N . SER A 1 108 ? 4.913 18.568 -12.473 1.00 96.62 108 SER A N 1
ATOM 856 C CA . SER A 1 108 ? 4.823 20.030 -12.432 1.00 96.62 108 SER A CA 1
ATOM 857 C C . SER A 1 108 ? 5.316 20.605 -11.106 1.00 96.62 108 SER A C 1
ATOM 859 O O . SER A 1 108 ? 5.931 21.666 -11.099 1.00 96.62 108 SER A O 1
ATOM 861 N N . ALA A 1 109 ? 5.110 19.898 -9.992 1.00 96.19 109 ALA A N 1
ATOM 862 C CA . ALA A 1 109 ? 5.637 20.294 -8.692 1.00 96.19 109 ALA A CA 1
ATOM 863 C C . ALA A 1 109 ? 7.175 20.267 -8.672 1.00 96.19 109 ALA A C 1
ATOM 865 O O . ALA A 1 109 ? 7.784 21.231 -8.217 1.00 96.19 109 ALA A O 1
ATOM 866 N N . VAL A 1 110 ? 7.815 19.230 -9.230 1.00 94.38 110 VAL A N 1
ATOM 867 C CA . VAL A 1 110 ? 9.286 19.202 -9.376 1.00 94.38 110 VAL A CA 1
ATOM 868 C C . VAL A 1 110 ? 9.754 20.324 -10.307 1.00 94.38 110 VAL A C 1
ATOM 870 O O . VAL A 1 110 ? 10.625 21.108 -9.936 1.00 94.38 110 VAL A O 1
ATOM 873 N N . LEU A 1 111 ? 9.109 20.472 -11.469 1.00 94.88 111 LEU A N 1
ATOM 874 C CA . LEU A 1 111 ? 9.454 21.508 -12.447 1.00 94.88 111 LEU A CA 1
ATOM 875 C C . LEU A 1 111 ? 9.296 22.930 -11.913 1.00 94.88 111 LEU A C 1
ATOM 877 O O . LEU A 1 111 ? 10.061 23.801 -12.303 1.00 94.88 111 LEU A O 1
ATOM 881 N N . SER A 1 112 ? 8.353 23.183 -11.005 1.00 95.19 112 SER A N 1
ATOM 882 C CA . SER A 1 112 ? 8.220 24.504 -10.383 1.00 95.19 112 SER A CA 1
ATOM 883 C C . SER A 1 112 ? 9.422 24.895 -9.522 1.00 95.19 112 SER A C 1
ATOM 885 O O . SER A 1 112 ? 9.703 26.084 -9.408 1.00 95.19 112 SER A O 1
ATOM 887 N N . LYS A 1 113 ? 10.161 23.921 -8.961 1.00 92.19 113 LYS A N 1
ATOM 888 C CA . LYS A 1 113 ? 11.426 24.184 -8.256 1.00 92.19 113 LYS A CA 1
ATOM 889 C C . LYS A 1 113 ? 12.590 24.377 -9.224 1.00 92.19 113 LYS A C 1
ATOM 891 O O . LYS A 1 113 ? 13.501 25.145 -8.936 1.00 92.19 113 LYS A O 1
ATOM 896 N N . GLU A 1 114 ? 12.573 23.686 -10.362 1.00 90.25 114 GLU A N 1
ATOM 897 C CA . GLU A 1 114 ? 13.596 23.850 -11.400 1.00 90.25 114 GLU A CA 1
ATOM 898 C C . GLU A 1 114 ? 13.417 25.144 -12.200 1.00 90.25 114 GLU A C 1
ATOM 900 O O . GLU A 1 114 ? 14.419 25.719 -12.622 1.00 90.25 114 GLU A O 1
ATOM 905 N N . GLY A 1 115 ? 12.177 25.603 -12.374 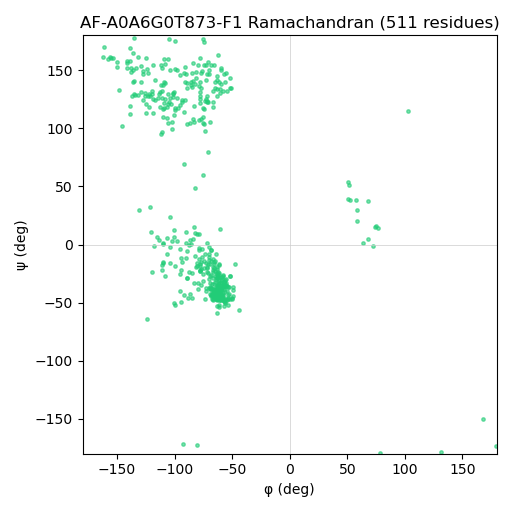1.00 91.75 115 GLY A N 1
ATOM 906 C CA . GLY A 1 115 ? 11.800 26.777 -13.154 1.00 91.75 115 GLY A CA 1
ATOM 907 C C . GLY A 1 115 ? 11.208 26.414 -14.518 1.00 91.75 115 GLY A C 1
ATOM 908 O O . GLY A 1 115 ? 11.892 25.883 -15.397 1.00 91.75 115 GLY A O 1
ATOM 909 N N . PHE A 1 116 ? 9.926 26.733 -14.733 1.00 93.00 116 PHE A N 1
ATOM 910 C CA . PHE A 1 116 ? 9.240 26.482 -16.012 1.00 93.00 116 PHE A CA 1
ATOM 911 C C . PHE A 1 116 ? 9.848 27.275 -17.178 1.00 93.00 116 PHE A C 1
ATOM 913 O O . PHE A 1 116 ? 9.731 26.873 -18.336 1.00 93.00 116 PHE A O 1
ATOM 920 N N . GLU A 1 117 ? 10.500 28.399 -16.893 1.00 90.19 117 GLU A N 1
ATOM 921 C CA . GLU A 1 117 ? 11.173 29.254 -17.866 1.00 90.19 117 GLU A CA 1
ATOM 922 C C . GLU A 1 117 ? 12.331 28.552 -18.582 1.00 90.19 117 GLU A C 1
ATOM 924 O O . GLU A 1 117 ? 12.583 28.864 -19.747 1.00 90.19 117 GLU A O 1
ATOM 929 N N . LYS A 1 118 ? 12.960 27.558 -17.935 1.00 90.44 118 LYS A N 1
ATOM 930 C CA . LYS A 1 118 ? 14.055 26.758 -18.508 1.00 90.44 118 LYS A CA 1
ATOM 931 C C . LYS A 1 118 ? 13.599 25.805 -19.610 1.00 90.44 118 LYS A C 1
ATOM 933 O O . LYS A 1 118 ? 14.426 25.304 -20.366 1.00 90.44 118 LYS A O 1
ATOM 938 N N . LEU A 1 119 ? 12.296 25.539 -19.710 1.00 91.75 119 LEU A N 1
ATOM 939 C CA . LEU A 1 119 ? 11.748 24.704 -20.772 1.00 91.75 119 LEU A CA 1
ATOM 940 C C . LEU A 1 119 ? 11.802 25.428 -22.124 1.00 91.75 119 LEU A C 1
ATOM 942 O O . LEU A 1 119 ? 11.774 26.659 -22.197 1.00 91.75 119 LEU A O 1
ATOM 946 N N . ASP A 1 120 ? 11.781 24.661 -23.214 1.00 90.62 120 ASP A N 1
ATOM 947 C CA . ASP A 1 120 ? 11.594 25.213 -24.559 1.00 90.62 120 ASP A CA 1
ATOM 948 C C . ASP A 1 120 ? 10.306 26.059 -24.651 1.00 90.62 120 ASP A C 1
ATOM 950 O O . ASP A 1 120 ? 9.311 25.780 -23.975 1.00 90.62 120 ASP A O 1
ATOM 954 N N . HIS A 1 121 ? 10.307 27.104 -25.487 1.00 87.25 121 HIS A N 1
ATOM 955 C CA . HIS A 1 121 ? 9.160 28.004 -25.659 1.00 87.25 121 HIS A CA 1
ATOM 956 C C . HIS A 1 121 ? 7.868 27.267 -26.050 1.00 87.25 121 HIS A C 1
ATOM 958 O O . HIS A 1 121 ? 6.789 27.638 -25.591 1.00 87.25 121 HIS A O 1
ATOM 964 N N . HIS A 1 122 ? 7.966 26.204 -26.847 1.00 91.00 122 HIS A N 1
ATOM 965 C CA . HIS A 1 122 ? 6.819 25.429 -27.319 1.00 91.00 122 HIS A CA 1
ATOM 966 C C . HIS A 1 122 ? 6.456 24.271 -26.385 1.00 91.00 122 HIS A C 1
ATOM 968 O O . HIS A 1 122 ? 5.520 23.527 -26.679 1.00 91.00 122 HIS A O 1
ATOM 974 N N . ASN A 1 123 ? 7.172 24.099 -25.267 1.00 94.50 123 ASN A N 1
ATOM 975 C CA . ASN A 1 123 ? 6.898 23.000 -24.357 1.00 94.50 123 ASN A CA 1
ATOM 976 C C . ASN A 1 123 ? 5.513 23.180 -23.698 1.00 94.50 123 ASN A C 1
ATOM 978 O O . ASN A 1 123 ? 5.278 24.186 -23.020 1.00 94.50 123 ASN A O 1
ATOM 982 N N . PRO A 1 124 ? 4.594 22.204 -23.829 1.00 95.56 124 PRO A N 1
ATOM 983 C CA . PRO A 1 124 ? 3.233 22.311 -23.303 1.00 95.56 124 PRO A CA 1
ATOM 984 C C . PRO A 1 124 ? 3.186 22.483 -21.779 1.00 95.56 124 PRO A C 1
ATOM 986 O O . PRO A 1 124 ? 2.227 23.056 -21.255 1.00 95.56 124 PRO A O 1
ATOM 989 N N . LEU A 1 125 ? 4.214 22.033 -21.053 1.00 96.31 125 LEU A N 1
ATOM 990 C CA . LEU A 1 125 ? 4.285 22.156 -19.598 1.00 96.31 125 LEU A CA 1
ATOM 991 C C . LEU A 1 125 ? 4.480 23.598 -19.119 1.00 96.31 125 LEU A C 1
ATOM 993 O O . LEU A 1 125 ? 4.136 23.873 -17.975 1.00 96.31 125 LEU A O 1
ATOM 997 N N . LYS A 1 126 ? 4.895 24.544 -19.977 1.00 95.62 126 LYS A N 1
ATOM 998 C CA . LYS A 1 126 ? 4.873 25.978 -19.625 1.00 95.62 126 LYS A CA 1
ATOM 999 C C . LYS A 1 126 ? 3.469 26.480 -19.292 1.00 95.62 126 LYS A C 1
ATOM 1001 O O . LYS A 1 126 ? 3.318 27.385 -18.479 1.00 95.62 126 LYS A O 1
ATOM 1006 N N . ARG A 1 127 ? 2.439 25.886 -19.906 1.00 95.19 127 ARG A N 1
ATOM 1007 C CA . ARG A 1 127 ? 1.030 26.202 -19.635 1.00 95.19 127 ARG A CA 1
ATOM 1008 C C . ARG A 1 127 ? 0.383 25.177 -18.713 1.00 95.19 127 ARG A C 1
ATOM 1010 O O . ARG A 1 127 ? -0.252 25.558 -17.736 1.00 95.19 127 ARG A O 1
ATOM 1017 N N . LEU A 1 128 ? 0.528 23.890 -19.030 1.00 96.88 128 LEU A N 1
ATOM 1018 C CA . LEU A 1 128 ? -0.109 22.812 -18.269 1.00 96.88 128 LEU A CA 1
ATOM 1019 C C . LEU A 1 128 ? 0.449 22.711 -16.848 1.00 96.88 128 LEU A C 1
ATOM 1021 O O . LEU A 1 128 ? -0.296 22.388 -15.931 1.00 96.88 128 LEU A O 1
ATOM 1025 N N . GLY A 1 129 ? 1.740 22.999 -16.664 1.00 96.75 129 GLY A N 1
ATOM 1026 C CA . GLY A 1 129 ? 2.420 22.857 -15.384 1.00 96.75 129 GLY A CA 1
ATOM 1027 C C . GLY A 1 129 ? 1.852 23.769 -14.300 1.00 96.75 129 GLY A C 1
ATOM 1028 O O . GLY A 1 129 ? 1.323 23.252 -13.318 1.00 96.75 129 GLY A O 1
ATOM 1029 N N . PRO A 1 130 ? 1.862 25.102 -14.493 1.00 97.31 130 PRO A N 1
ATOM 1030 C CA . PRO A 1 130 ? 1.258 26.042 -13.549 1.00 97.31 130 PRO A CA 1
ATOM 1031 C C . PRO A 1 130 ? -0.227 25.769 -13.272 1.00 97.31 130 PRO A C 1
ATOM 1033 O O . PRO A 1 130 ? -0.677 25.915 -12.140 1.00 97.31 130 PRO A O 1
ATOM 1036 N N . GLN A 1 131 ? -0.986 25.323 -14.281 1.00 96.94 131 GLN A N 1
ATOM 1037 C CA . GLN A 1 131 ? -2.392 24.936 -14.110 1.00 96.94 131 GLN A CA 1
ATOM 1038 C C . GLN A 1 131 ? -2.550 23.692 -13.227 1.00 96.94 131 GLN A C 1
ATOM 1040 O O . GLN A 1 131 ? -3.467 23.625 -12.418 1.00 96.94 131 GLN A O 1
ATOM 1045 N N . ALA A 1 132 ? -1.655 22.712 -13.359 1.00 97.44 132 ALA A N 1
ATOM 1046 C CA . ALA A 1 132 ? -1.721 21.460 -12.613 1.00 97.44 132 ALA A CA 1
ATOM 1047 C C . ALA A 1 132 ? -1.357 21.596 -11.126 1.00 97.44 132 ALA A C 1
ATOM 1049 O O . ALA A 1 132 ? -1.633 20.671 -10.361 1.00 97.44 132 ALA A O 1
ATOM 1050 N N . ILE A 1 133 ? -0.725 22.705 -10.728 1.00 98.06 133 ILE A N 1
ATOM 1051 C CA . ILE A 1 133 ? -0.305 22.988 -9.344 1.00 98.06 133 ILE A CA 1
ATOM 1052 C C . ILE A 1 133 ? -0.934 24.264 -8.777 1.00 98.06 133 ILE A C 1
ATOM 1054 O O . ILE A 1 133 ? -0.526 24.717 -7.712 1.00 98.06 133 ILE A O 1
ATOM 1058 N N . SER A 1 134 ? -1.922 24.859 -9.451 1.00 97.62 134 SER A N 1
ATOM 1059 C CA . SER A 1 134 ? -2.493 26.152 -9.044 1.00 97.62 134 SER A CA 1
ATOM 1060 C C . SER A 1 134 ? -3.170 26.125 -7.668 1.00 97.62 134 SER A C 1
ATOM 1062 O O . SER A 1 134 ? -3.392 27.170 -7.069 1.00 97.62 134 SER A O 1
ATOM 1064 N N . HIS A 1 135 ? -3.523 24.938 -7.168 1.00 97.81 135 HIS A N 1
ATOM 1065 C CA . HIS A 1 135 ? -4.103 24.708 -5.840 1.00 97.81 135 HIS A CA 1
ATOM 1066 C C . HIS A 1 135 ? -3.059 24.517 -4.725 1.00 97.81 135 HIS A C 1
ATOM 1068 O O . HIS A 1 135 ? -3.443 24.278 -3.577 1.00 97.81 135 HIS A O 1
ATOM 1074 N N . LEU A 1 136 ? -1.761 24.561 -5.045 1.00 98.31 136 LEU A N 1
ATOM 1075 C CA . LEU A 1 136 ? -0.657 24.326 -4.112 1.00 98.31 136 LEU A CA 1
ATOM 1076 C C . LEU A 1 136 ? 0.089 25.625 -3.798 1.00 98.31 136 LEU A C 1
ATOM 1078 O O . LEU A 1 136 ? 0.385 26.417 -4.690 1.00 98.31 136 LEU A O 1
ATOM 1082 N N . LYS A 1 137 ? 0.453 25.807 -2.525 1.00 97.62 137 LYS A N 1
ATOM 1083 C CA . LYS A 1 137 ? 1.405 26.841 -2.101 1.00 97.62 137 LYS A CA 1
ATOM 1084 C C . LYS A 1 137 ? 2.851 26.333 -2.264 1.00 97.62 137 LYS A C 1
ATOM 1086 O O . LYS A 1 137 ? 3.065 25.115 -2.212 1.00 97.62 137 LYS A O 1
ATOM 1091 N N . PRO A 1 138 ? 3.861 27.212 -2.402 1.00 96.00 138 PRO A N 1
ATOM 1092 C CA . PRO A 1 138 ? 5.268 26.799 -2.446 1.00 96.00 138 PRO A CA 1
ATOM 1093 C C . PRO A 1 138 ? 5.688 25.927 -1.252 1.00 96.00 138 PRO A C 1
ATOM 1095 O O . PRO A 1 138 ? 6.420 24.953 -1.421 1.00 96.00 138 PRO A O 1
ATOM 1098 N N . GLU A 1 139 ? 5.166 26.206 -0.057 1.00 95.56 139 GLU A N 1
ATOM 1099 C CA . GLU A 1 139 ? 5.426 25.443 1.168 1.00 95.56 139 GLU A CA 1
ATOM 1100 C C . GLU A 1 139 ? 4.914 24.002 1.062 1.00 95.56 139 GLU A C 1
ATOM 1102 O O . GLU A 1 139 ? 5.554 23.078 1.564 1.00 95.56 139 GLU A O 1
ATOM 1107 N N . HIS A 1 140 ? 3.794 23.788 0.361 1.00 97.12 140 HIS A N 1
ATOM 1108 C CA . HIS A 1 140 ? 3.227 22.456 0.129 1.00 97.12 140 HIS A CA 1
ATOM 1109 C C . HIS A 1 140 ? 4.152 21.606 -0.739 1.00 97.12 140 HIS A C 1
ATOM 1111 O O . HIS A 1 140 ? 4.403 20.439 -0.434 1.00 97.12 140 HIS A O 1
ATOM 1117 N N . ILE A 1 141 ? 4.686 22.208 -1.804 1.00 96.69 141 ILE A N 1
ATOM 1118 C CA . ILE A 1 141 ? 5.627 21.557 -2.719 1.00 96.69 141 ILE A CA 1
ATOM 1119 C C . ILE A 1 141 ? 6.943 21.277 -1.990 1.00 96.69 141 ILE A C 1
ATOM 1121 O O . ILE A 1 141 ? 7.424 20.145 -2.014 1.00 96.69 141 ILE A O 1
ATOM 1125 N N . ASN A 1 142 ? 7.487 22.269 -1.281 1.00 94.25 142 ASN A N 1
ATOM 1126 C CA . ASN A 1 142 ? 8.727 22.131 -0.518 1.00 94.25 142 ASN A CA 1
ATOM 1127 C C . ASN A 1 142 ? 8.637 21.021 0.528 1.00 94.25 142 ASN A C 1
ATOM 1129 O O . ASN A 1 142 ? 9.543 20.195 0.607 1.00 94.25 142 ASN A O 1
ATOM 1133 N N . TYR A 1 143 ? 7.524 20.940 1.261 1.00 93.81 143 TYR A N 1
ATOM 1134 C CA . TYR A 1 143 ? 7.287 19.869 2.223 1.00 93.81 143 TYR A CA 1
ATOM 1135 C C . TYR A 1 143 ? 7.367 18.486 1.561 1.00 93.81 143 TYR A C 1
ATOM 1137 O O . TYR A 1 143 ? 8.086 17.608 2.038 1.00 93.81 143 TYR A O 1
ATOM 1145 N N . VAL A 1 144 ? 6.681 18.284 0.431 1.00 94.81 144 VAL A N 1
ATOM 1146 C CA . VAL A 1 144 ? 6.696 16.992 -0.277 1.00 94.81 144 VAL A CA 1
ATOM 1147 C C . VAL A 1 144 ? 8.088 16.654 -0.815 1.00 94.81 144 VAL A C 1
ATOM 1149 O O . VAL A 1 144 ? 8.519 15.504 -0.704 1.00 94.81 144 VAL A O 1
ATOM 1152 N N . MET A 1 145 ? 8.831 17.626 -1.348 1.00 93.38 145 MET A N 1
ATOM 1153 C CA . MET A 1 145 ? 10.194 17.380 -1.833 1.00 93.38 145 MET A CA 1
ATOM 1154 C C . MET A 1 145 ? 11.156 17.045 -0.689 1.00 93.38 145 MET A C 1
ATOM 1156 O O . MET A 1 145 ? 11.909 16.075 -0.777 1.00 93.38 145 MET A O 1
ATOM 1160 N N . GLN A 1 146 ? 11.076 17.769 0.425 1.00 91.12 146 GLN A N 1
ATOM 1161 C CA . GLN A 1 146 ? 11.907 17.519 1.599 1.00 91.12 146 GLN A CA 1
ATOM 1162 C C . GLN A 1 146 ? 11.642 16.119 2.185 1.00 91.12 146 GLN A C 1
ATOM 1164 O O . GLN A 1 146 ? 12.572 15.345 2.420 1.00 91.12 146 GLN A O 1
ATOM 1169 N N . TRP A 1 147 ? 10.368 15.732 2.326 1.00 91.81 147 TRP A N 1
ATOM 1170 C CA . TRP A 1 147 ? 9.993 14.385 2.771 1.00 91.81 147 TRP A CA 1
ATOM 1171 C C . TRP A 1 147 ? 10.396 13.293 1.779 1.00 91.81 147 TRP A C 1
ATOM 1173 O O . TRP A 1 147 ? 10.771 12.195 2.195 1.00 91.81 147 TRP A O 1
ATOM 1183 N N . THR A 1 148 ? 10.389 13.591 0.478 1.00 92.19 148 THR A N 1
ATOM 1184 C CA . THR A 1 148 ? 10.922 12.688 -0.550 1.00 92.19 148 THR A CA 1
ATOM 1185 C C . THR A 1 148 ? 12.409 12.422 -0.303 1.00 92.19 148 THR A C 1
ATOM 1187 O O . THR A 1 148 ? 12.821 11.262 -0.289 1.00 92.19 148 THR A O 1
ATOM 1190 N N . ALA A 1 149 ? 13.202 13.458 -0.011 1.00 90.69 149 ALA A N 1
ATOM 1191 C CA . ALA A 1 149 ? 14.609 13.305 0.362 1.00 90.69 149 ALA A CA 1
ATOM 1192 C C . ALA A 1 149 ? 14.800 12.467 1.634 1.00 90.69 149 ALA A C 1
ATOM 1194 O O . ALA A 1 149 ? 15.664 11.590 1.661 1.00 90.69 149 ALA A O 1
ATOM 1195 N N . PHE A 1 150 ? 13.993 12.686 2.677 1.00 89.44 150 PHE A N 1
ATOM 1196 C CA . PHE A 1 150 ? 14.083 11.896 3.911 1.00 89.44 150 PHE A CA 1
ATOM 1197 C C . PHE A 1 150 ? 13.833 10.404 3.663 1.00 89.44 150 PHE A C 1
ATOM 1199 O O . PHE A 1 150 ? 14.569 9.558 4.174 1.00 89.44 150 PHE A O 1
ATOM 1206 N N . LEU A 1 151 ? 12.835 10.073 2.837 1.00 89.00 151 LEU A N 1
ATOM 1207 C CA . LEU A 1 151 ? 12.557 8.691 2.447 1.00 89.00 151 LEU A CA 1
ATOM 1208 C C . LEU A 1 151 ? 13.692 8.103 1.600 1.00 89.00 151 LEU A C 1
ATOM 1210 O O . LEU A 1 151 ? 14.088 6.962 1.818 1.00 89.00 151 LEU A O 1
ATOM 1214 N N . LEU A 1 152 ? 14.255 8.865 0.660 1.00 88.00 152 LEU A N 1
ATOM 1215 C CA . LEU A 1 152 ? 15.409 8.420 -0.130 1.00 88.00 152 LEU A CA 1
ATOM 1216 C C . LEU A 1 152 ? 16.643 8.164 0.745 1.00 88.00 152 LEU A C 1
ATOM 1218 O O . LEU A 1 152 ? 17.326 7.160 0.544 1.00 88.00 152 LEU A O 1
ATOM 1222 N N . LEU A 1 153 ? 16.898 9.010 1.748 1.00 85.94 153 LEU A N 1
ATOM 1223 C CA . LEU A 1 153 ? 17.971 8.807 2.724 1.00 85.94 153 LEU A CA 1
ATOM 1224 C C . LEU A 1 153 ? 17.789 7.506 3.506 1.00 85.94 153 LEU A C 1
ATOM 1226 O O . LEU A 1 153 ? 18.745 6.738 3.625 1.00 85.94 153 LEU A O 1
ATOM 1230 N N . GLU A 1 154 ? 16.580 7.217 3.987 1.00 84.81 154 GLU A N 1
ATOM 1231 C CA . GLU A 1 154 ? 16.294 5.954 4.679 1.00 84.81 154 GLU A CA 1
ATOM 1232 C C . GLU A 1 154 ? 16.515 4.736 3.768 1.00 84.81 154 GLU A C 1
ATOM 1234 O O . GLU A 1 154 ? 17.096 3.737 4.185 1.00 84.81 154 GLU A O 1
ATOM 1239 N N . ASN A 1 155 ? 16.161 4.841 2.487 1.00 81.12 155 ASN A N 1
ATOM 1240 C CA . ASN A 1 155 ? 16.355 3.753 1.522 1.00 81.12 155 ASN A CA 1
ATOM 1241 C C . ASN A 1 155 ? 17.804 3.622 1.022 1.00 81.12 155 ASN A C 1
ATOM 1243 O O . ASN A 1 155 ? 18.189 2.587 0.478 1.00 81.12 155 ASN A O 1
ATOM 1247 N N . SER A 1 156 ? 18.642 4.644 1.212 1.00 76.19 156 SER A N 1
ATOM 1248 C CA . SER A 1 156 ? 20.044 4.629 0.770 1.00 76.19 156 SER A CA 1
ATOM 1249 C C . SER A 1 156 ? 20.940 3.669 1.573 1.00 76.19 156 SER A C 1
ATOM 1251 O O . SER A 1 156 ? 22.062 3.373 1.152 1.00 76.19 156 SER A O 1
ATOM 1253 N N . ILE A 1 157 ? 20.442 3.135 2.695 1.00 64.00 157 ILE A N 1
ATOM 1254 C CA . ILE A 1 157 ? 21.166 2.225 3.599 1.00 64.00 157 ILE A CA 1
ATOM 1255 C C . ILE A 1 157 ? 21.560 0.925 2.912 1.00 64.00 157 ILE A C 1
ATOM 1257 O O . ILE A 1 157 ? 22.663 0.432 3.149 1.00 64.00 157 ILE A O 1
ATOM 1261 N N . GLU A 1 158 ? 20.729 0.422 1.990 1.00 55.69 158 GLU A N 1
ATOM 1262 C CA . GLU A 1 158 ? 21.072 -0.743 1.161 1.00 55.69 158 GLU A CA 1
ATOM 1263 C C . GLU A 1 158 ? 22.440 -0.577 0.471 1.00 55.69 158 GLU A C 1
ATOM 1265 O O . GLU A 1 158 ? 23.142 -1.555 0.207 1.00 55.69 158 GLU A O 1
ATOM 1270 N N . ASN A 1 159 ? 22.872 0.664 0.221 1.00 47.66 159 ASN A N 1
ATOM 1271 C CA . ASN A 1 159 ? 24.120 0.970 -0.471 1.00 47.66 159 ASN A CA 1
ATOM 1272 C C . ASN A 1 159 ? 25.285 1.339 0.464 1.00 47.66 159 ASN A C 1
ATOM 1274 O O . ASN A 1 159 ? 26.429 1.265 0.023 1.00 47.66 159 ASN A O 1
ATOM 1278 N N . THR A 1 160 ? 25.038 1.716 1.725 1.00 44.31 160 THR A N 1
ATOM 1279 C CA . THR A 1 160 ? 26.053 2.357 2.591 1.00 44.31 160 THR A CA 1
ATOM 1280 C C . THR A 1 160 ? 26.593 1.480 3.715 1.00 44.31 160 THR A C 1
ATOM 1282 O O . THR A 1 160 ? 27.746 1.666 4.111 1.00 44.31 160 THR A O 1
ATOM 1285 N N . THR A 1 161 ? 25.844 0.499 4.222 1.00 44.66 161 THR A N 1
ATOM 1286 C CA . THR A 1 161 ? 26.381 -0.370 5.277 1.00 44.66 161 THR A CA 1
ATOM 1287 C C . THR A 1 161 ? 27.390 -1.362 4.696 1.00 44.66 161 THR A C 1
ATOM 1289 O O . THR A 1 161 ? 27.050 -2.231 3.890 1.00 44.66 161 THR A O 1
ATOM 1292 N N . ARG A 1 162 ? 28.648 -1.244 5.149 1.00 42.50 162 ARG A N 1
ATOM 1293 C CA . ARG A 1 162 ? 29.672 -2.306 5.078 1.00 42.50 162 ARG A CA 1
ATOM 1294 C C . ARG A 1 162 ? 29.297 -3.532 5.922 1.00 42.50 162 ARG A C 1
ATOM 1296 O O . ARG A 1 162 ? 29.962 -4.560 5.824 1.00 42.50 162 ARG A O 1
ATOM 1303 N N . ASP A 1 163 ? 28.236 -3.434 6.721 1.00 43.88 163 ASP A N 1
ATOM 1304 C CA . ASP A 1 163 ? 27.693 -4.553 7.475 1.00 43.88 163 ASP A CA 1
ATOM 1305 C C . ASP A 1 163 ? 27.059 -5.560 6.513 1.00 43.88 163 ASP A C 1
ATOM 1307 O O . ASP A 1 163 ? 25.962 -5.364 5.988 1.00 43.88 163 ASP A O 1
ATOM 1311 N N . ASN A 1 164 ? 27.765 -6.673 6.307 1.00 47.75 164 ASN A N 1
ATOM 1312 C CA . ASN A 1 164 ? 27.373 -7.849 5.517 1.00 47.75 164 ASN A CA 1
ATOM 1313 C C . ASN A 1 164 ? 26.091 -8.563 6.019 1.00 47.75 164 ASN A C 1
ATOM 1315 O O . ASN A 1 164 ? 25.834 -9.702 5.632 1.00 47.75 164 ASN A O 1
ATOM 1319 N N . LEU A 1 165 ? 25.314 -7.929 6.902 1.00 50.78 165 LEU A N 1
ATOM 1320 C CA . LEU A 1 165 ? 24.182 -8.509 7.625 1.00 50.78 165 LEU A CA 1
ATOM 1321 C C . LEU A 1 165 ? 22.829 -8.264 6.934 1.00 50.78 165 LEU A C 1
ATOM 1323 O O . LEU A 1 165 ? 21.900 -9.032 7.165 1.00 50.78 165 LEU A O 1
ATOM 1327 N N . CYS A 1 166 ? 22.696 -7.245 6.072 1.00 59.66 166 CYS A N 1
ATOM 1328 C CA . CYS A 1 166 ? 21.441 -6.963 5.358 1.00 59.66 166 CYS A CA 1
ATOM 1329 C C . CYS A 1 166 ? 21.472 -7.552 3.938 1.00 59.66 166 CYS A C 1
ATOM 1331 O O . CYS A 1 166 ? 22.403 -7.286 3.177 1.00 59.66 166 CYS A O 1
ATOM 1333 N N . ALA A 1 167 ? 20.465 -8.355 3.580 1.00 65.44 167 ALA A N 1
ATOM 1334 C CA . ALA A 1 167 ? 20.364 -8.979 2.260 1.00 65.44 167 ALA A CA 1
ATOM 1335 C C . ALA A 1 167 ? 20.142 -7.917 1.172 1.00 65.44 167 ALA A C 1
ATOM 1337 O O . ALA A 1 167 ? 19.116 -7.239 1.177 1.00 65.44 167 ALA A O 1
ATOM 1338 N N . LYS A 1 168 ? 21.069 -7.785 0.216 1.00 75.19 168 LYS A N 1
ATOM 1339 C CA . LYS A 1 168 ? 20.863 -6.910 -0.948 1.00 75.19 168 LYS A CA 1
ATOM 1340 C C . LYS A 1 168 ? 20.221 -7.709 -2.068 1.00 75.19 168 LYS A C 1
ATOM 1342 O O . LYS A 1 168 ? 20.647 -8.825 -2.348 1.00 75.19 168 LYS A O 1
ATOM 1347 N N . SER A 1 169 ? 19.268 -7.112 -2.786 1.00 77.19 169 SER A N 1
ATOM 1348 C CA . SER A 1 169 ? 18.687 -7.762 -3.974 1.00 77.19 169 SER A CA 1
ATOM 1349 C C . SER A 1 169 ? 19.767 -8.168 -4.982 1.00 77.19 169 SER A C 1
ATOM 1351 O O . SER A 1 169 ? 19.673 -9.236 -5.579 1.00 77.19 169 SER A O 1
ATOM 1353 N N . SER A 1 170 ? 20.825 -7.356 -5.116 1.00 83.12 170 SER A N 1
ATOM 1354 C CA . SER A 1 170 ? 21.946 -7.639 -6.012 1.00 83.12 170 SER A CA 1
ATOM 1355 C C . SER A 1 170 ? 22.731 -8.891 -5.673 1.00 83.12 170 SER A C 1
ATOM 1357 O O . SER A 1 170 ? 23.243 -9.526 -6.590 1.00 83.12 170 SER A O 1
ATOM 1359 N N . ASP A 1 171 ? 22.776 -9.280 -4.397 1.00 86.88 171 ASP A N 1
ATOM 1360 C CA . ASP A 1 171 ? 23.508 -10.469 -3.962 1.00 86.88 171 ASP A CA 1
ATOM 1361 C C . ASP A 1 171 ? 23.028 -11.715 -4.721 1.00 86.88 171 ASP A C 1
ATOM 1363 O O . ASP A 1 171 ? 23.830 -12.597 -5.007 1.00 86.88 171 ASP A O 1
ATOM 1367 N N . LEU A 1 172 ? 21.751 -11.754 -5.127 1.00 87.69 172 LEU A N 1
ATOM 1368 C CA . LEU A 1 172 ? 21.160 -12.832 -5.925 1.00 87.69 172 LEU A CA 1
ATOM 1369 C C . LEU A 1 172 ? 21.901 -13.107 -7.240 1.00 87.69 172 LEU A C 1
ATOM 1371 O O . LEU A 1 172 ? 21.947 -14.253 -7.678 1.00 87.69 172 LEU A O 1
ATOM 1375 N N . TRP A 1 173 ? 22.473 -12.082 -7.874 1.00 86.44 173 TRP A N 1
ATOM 1376 C CA . TRP A 1 173 ? 23.192 -12.211 -9.146 1.00 86.44 173 TRP A CA 1
ATOM 1377 C C . TRP A 1 173 ? 24.672 -11.825 -9.069 1.00 86.44 173 TRP A C 1
ATOM 1379 O O . TRP A 1 173 ? 25.367 -11.925 -10.076 1.00 86.44 173 TRP A O 1
ATOM 1389 N N . THR A 1 174 ? 25.167 -11.388 -7.908 1.00 89.94 174 THR A N 1
ATOM 1390 C CA . THR A 1 174 ? 26.587 -11.052 -7.711 1.00 89.94 174 THR A CA 1
ATOM 1391 C C . THR A 1 174 ? 27.332 -12.019 -6.797 1.00 89.94 174 THR A C 1
ATOM 1393 O O . THR A 1 174 ? 28.559 -12.022 -6.831 1.00 89.94 174 THR A O 1
ATOM 1396 N N . LEU A 1 175 ? 26.633 -12.833 -5.996 1.00 90.94 175 LEU A N 1
ATOM 1397 C CA . LEU A 1 175 ? 27.232 -13.784 -5.055 1.00 90.94 175 LEU A CA 1
ATOM 1398 C C . LEU A 1 175 ? 26.736 -15.210 -5.298 1.00 90.94 175 LEU A C 1
ATOM 1400 O O . LEU A 1 175 ? 25.594 -15.444 -5.694 1.00 90.94 175 LEU A O 1
ATOM 1404 N N . SER A 1 176 ? 27.577 -16.190 -4.977 1.00 92.38 176 SER A N 1
ATOM 1405 C CA . SER A 1 176 ? 27.174 -17.596 -4.971 1.00 92.38 176 SER A CA 1
ATOM 1406 C C . SER A 1 176 ? 26.180 -17.893 -3.839 1.00 92.38 176 SER A C 1
ATOM 1408 O O . SER A 1 176 ? 26.175 -17.244 -2.790 1.00 92.38 176 SER A O 1
ATOM 1410 N N . PHE A 1 177 ? 25.343 -18.926 -3.994 1.00 92.12 177 PHE A N 1
ATOM 1411 C CA . PHE A 1 177 ? 24.434 -19.355 -2.920 1.00 92.12 177 PHE A CA 1
ATOM 1412 C C . PHE A 1 177 ? 25.180 -19.748 -1.631 1.00 92.12 177 PHE A C 1
ATOM 1414 O O . PHE A 1 177 ? 24.650 -19.537 -0.544 1.00 92.12 177 PHE A O 1
ATOM 1421 N N . VAL A 1 178 ? 26.421 -20.241 -1.738 1.00 92.44 178 VAL A N 1
ATOM 1422 C CA . VAL A 1 178 ? 27.274 -20.596 -0.591 1.00 92.44 178 VAL A CA 1
ATOM 1423 C C . VAL A 1 178 ? 27.669 -19.352 0.204 1.00 92.44 178 VAL A C 1
ATOM 1425 O O . VAL A 1 178 ? 27.602 -19.346 1.431 1.00 92.44 178 VAL A O 1
ATOM 1428 N N . GLU A 1 179 ? 28.069 -18.275 -0.474 1.00 92.06 179 GLU A N 1
ATOM 1429 C CA . GLU A 1 179 ? 28.407 -17.006 0.182 1.00 92.06 179 GLU A CA 1
ATOM 1430 C C . GLU A 1 179 ? 27.183 -16.376 0.846 1.00 92.06 179 GLU A C 1
ATOM 1432 O O . GLU A 1 179 ? 27.279 -15.860 1.960 1.00 92.06 179 GLU A O 1
ATOM 1437 N N . ARG A 1 180 ? 26.017 -16.464 0.200 1.00 90.81 180 ARG A N 1
ATOM 1438 C CA . ARG A 1 180 ? 24.757 -15.947 0.751 1.00 90.81 180 ARG A CA 1
ATOM 1439 C C . ARG A 1 180 ? 24.274 -16.744 1.963 1.00 90.81 180 ARG A C 1
ATOM 1441 O O . ARG A 1 180 ? 23.796 -16.142 2.923 1.00 90.81 180 ARG A O 1
ATOM 1448 N N . GLU A 1 181 ? 24.451 -18.066 1.969 1.00 90.81 181 GLU A N 1
ATOM 1449 C CA . GLU A 1 181 ? 24.130 -18.917 3.124 1.00 90.81 181 GLU A CA 1
ATOM 1450 C C . GLU A 1 181 ? 25.079 -18.640 4.298 1.00 90.81 181 GLU A C 1
ATOM 1452 O O . GLU A 1 181 ? 24.623 -18.527 5.434 1.00 90.81 181 GLU A O 1
ATOM 1457 N N . LYS A 1 182 ? 26.376 -18.399 4.041 1.00 89.38 182 LYS A N 1
ATOM 1458 C CA . LYS A 1 182 ? 27.332 -17.951 5.076 1.00 89.38 1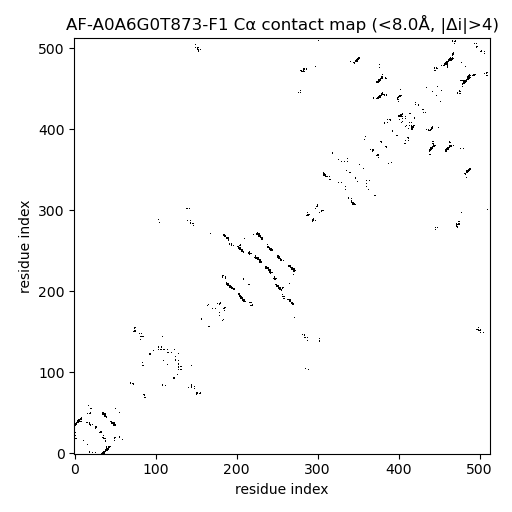82 LYS A CA 1
ATOM 1459 C C . LYS A 1 182 ? 26.936 -16.620 5.722 1.00 89.38 182 LYS A C 1
ATOM 1461 O O . LYS A 1 182 ? 27.193 -16.428 6.906 1.00 89.38 182 LYS A O 1
ATOM 1466 N N . ARG A 1 183 ? 26.299 -15.719 4.966 1.00 87.19 183 ARG A N 1
ATOM 1467 C CA . ARG A 1 183 ? 25.730 -14.457 5.481 1.00 87.19 183 ARG A CA 1
ATOM 1468 C C . ARG A 1 183 ? 24.381 -14.640 6.190 1.00 87.19 183 ARG A C 1
ATOM 1470 O O . ARG A 1 183 ? 23.841 -13.676 6.719 1.00 87.19 183 ARG A O 1
ATOM 1477 N N . GLY A 1 184 ? 23.820 -15.850 6.188 1.00 87.75 184 GLY A N 1
ATOM 1478 C CA . GLY A 1 184 ? 22.515 -16.149 6.777 1.00 87.75 184 GLY A CA 1
ATOM 1479 C C . GLY A 1 184 ? 21.322 -15.652 5.955 1.00 87.75 184 GLY A C 1
ATOM 1480 O O . GLY A 1 184 ? 20.222 -15.585 6.490 1.00 87.75 184 GLY A O 1
ATOM 1481 N N . ASN A 1 185 ? 21.516 -15.298 4.680 1.00 87.94 185 ASN A N 1
ATOM 1482 C CA . ASN A 1 185 ? 20.471 -14.730 3.813 1.00 87.94 185 ASN A CA 1
ATOM 1483 C C . ASN A 1 185 ? 19.911 -15.727 2.789 1.00 87.94 185 ASN A C 1
ATOM 1485 O O . ASN A 1 185 ? 18.991 -15.386 2.045 1.00 87.94 185 ASN A O 1
ATOM 1489 N N . CYS A 1 186 ? 20.453 -16.946 2.767 1.00 93.00 186 CYS A N 1
ATOM 1490 C CA . CYS A 1 186 ? 20.050 -18.027 1.879 1.00 93.00 186 CYS A CA 1
ATOM 1491 C C . CYS A 1 186 ? 19.931 -19.339 2.656 1.00 93.00 186 CYS A C 1
ATOM 1493 O O . CYS A 1 186 ? 20.781 -19.637 3.494 1.00 93.00 186 CYS A O 1
ATOM 1495 N N . ILE A 1 187 ? 18.916 -20.137 2.336 1.00 95.06 187 ILE A N 1
ATOM 1496 C CA . ILE A 1 187 ? 18.843 -21.559 2.671 1.00 95.06 187 ILE A CA 1
ATOM 1497 C C . ILE A 1 187 ? 19.072 -22.319 1.369 1.00 95.06 187 ILE A C 1
ATOM 1499 O O . ILE A 1 187 ? 18.229 -22.298 0.471 1.00 95.06 187 ILE A O 1
ATOM 1503 N N . SER A 1 188 ? 20.230 -22.962 1.245 1.00 94.44 188 SER A N 1
ATOM 1504 C CA . SER A 1 188 ? 20.648 -23.583 -0.014 1.00 94.44 188 SER A CA 1
ATOM 1505 C C . SER A 1 188 ? 20.408 -25.100 -0.039 1.00 94.44 188 SER A C 1
ATOM 1507 O O . SER A 1 188 ? 20.022 -25.686 0.974 1.00 94.44 188 SER A O 1
ATOM 1509 N N . LEU A 1 189 ? 20.665 -25.736 -1.190 1.00 94.81 189 LEU A N 1
ATOM 1510 C CA . LEU A 1 189 ? 20.630 -27.194 -1.382 1.00 94.81 189 LEU A CA 1
ATOM 1511 C C . LEU A 1 189 ? 19.334 -27.853 -0.879 1.00 94.81 189 LEU A C 1
ATOM 1513 O O . LEU A 1 189 ? 19.371 -28.757 -0.046 1.00 94.81 189 LEU A O 1
ATOM 1517 N N . LEU A 1 190 ? 18.185 -27.368 -1.348 1.00 95.69 190 LEU A N 1
ATOM 1518 C CA . LEU A 1 190 ? 16.871 -27.922 -1.022 1.00 95.69 190 LEU A CA 1
ATOM 1519 C C . LEU A 1 190 ? 16.306 -28.738 -2.186 1.00 95.69 190 LEU A C 1
ATOM 1521 O O . LEU A 1 190 ? 16.529 -28.410 -3.351 1.00 95.69 190 LEU A O 1
ATOM 1525 N N . LYS A 1 191 ? 15.503 -29.753 -1.877 1.00 95.31 191 LYS A N 1
ATOM 1526 C CA . LYS A 1 191 ? 14.709 -30.521 -2.842 1.00 95.31 191 LYS A CA 1
ATOM 1527 C C . LYS A 1 191 ? 13.237 -30.468 -2.474 1.00 95.31 191 LYS A C 1
ATOM 1529 O O . LYS A 1 191 ? 12.877 -30.411 -1.301 1.00 95.31 191 LYS A O 1
ATOM 1534 N N . VAL A 1 192 ? 12.387 -30.499 -3.496 1.00 95.44 192 VAL A N 1
ATOM 1535 C CA . VAL A 1 192 ? 10.935 -30.585 -3.326 1.00 95.44 192 VAL A CA 1
ATOM 1536 C C . VAL A 1 192 ? 10.579 -32.000 -2.882 1.00 95.44 192 VAL A C 1
ATOM 1538 O O . VAL A 1 192 ? 10.901 -32.966 -3.572 1.00 95.44 192 VAL A O 1
ATOM 1541 N N . LYS A 1 193 ? 9.900 -32.111 -1.743 1.00 94.19 193 LYS A N 1
ATOM 1542 C CA . LYS A 1 193 ? 9.347 -33.362 -1.220 1.00 94.19 193 LYS A CA 1
ATOM 1543 C C . LYS A 1 193 ? 7.942 -33.611 -1.757 1.00 94.19 193 LYS A C 1
ATOM 1545 O O . LYS A 1 193 ? 7.627 -34.713 -2.192 1.00 94.19 193 LYS A O 1
ATOM 1550 N N . SER A 1 194 ? 7.101 -32.584 -1.727 1.00 94.94 194 SER A N 1
ATOM 1551 C CA . SER A 1 194 ? 5.741 -32.626 -2.258 1.00 94.94 194 SER A CA 1
ATOM 1552 C C . SER A 1 194 ? 5.239 -31.220 -2.565 1.00 94.94 194 SER A C 1
ATOM 1554 O O . SER A 1 194 ? 5.761 -30.225 -2.057 1.00 94.94 194 SER A O 1
ATOM 1556 N N . VAL A 1 195 ? 4.220 -31.142 -3.420 1.00 95.00 195 VAL A N 1
ATOM 1557 C CA . VAL A 1 195 ? 3.536 -29.893 -3.753 1.00 95.00 195 VAL A CA 1
ATOM 1558 C C . VAL A 1 195 ? 2.039 -30.100 -3.596 1.00 95.00 195 VAL A C 1
ATOM 1560 O O . VAL A 1 195 ? 1.485 -31.072 -4.108 1.00 95.00 195 VAL A O 1
ATOM 1563 N N . VAL A 1 196 ? 1.384 -29.180 -2.895 1.00 94.25 196 VAL A N 1
ATOM 1564 C CA . VAL A 1 196 ? -0.067 -29.155 -2.715 1.00 94.25 196 VAL A CA 1
ATOM 1565 C C . VAL A 1 196 ? -0.603 -27.883 -3.358 1.00 94.25 196 VAL A C 1
ATOM 1567 O O . VAL A 1 196 ? -0.157 -26.778 -3.054 1.00 94.25 196 VAL A O 1
ATOM 1570 N N . LYS A 1 197 ? -1.552 -28.021 -4.285 1.00 88.00 197 LYS A N 1
ATOM 1571 C CA . LYS A 1 197 ? -2.239 -26.867 -4.868 1.00 88.00 197 LYS A CA 1
ATOM 1572 C C . LYS A 1 197 ? -3.292 -26.370 -3.881 1.00 88.00 197 LYS A C 1
ATOM 1574 O O . LYS A 1 197 ? -4.204 -27.121 -3.544 1.00 88.00 1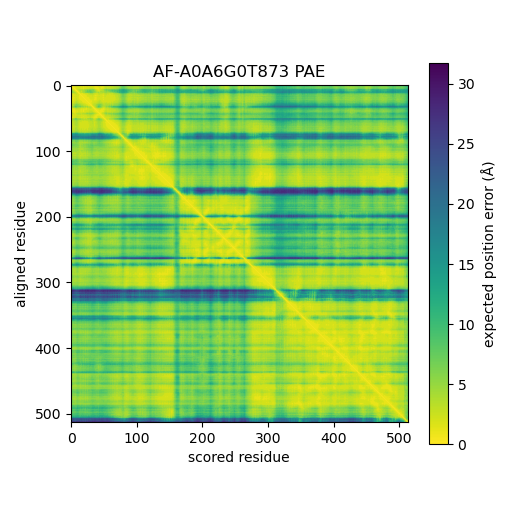97 LYS A O 1
ATOM 1579 N N . GLU A 1 198 ? -3.189 -25.113 -3.468 1.00 79.88 198 GLU A N 1
ATOM 1580 C CA . GLU A 1 198 ? -4.177 -24.502 -2.579 1.00 79.88 198 GLU A CA 1
ATOM 1581 C C . GLU A 1 198 ? -5.485 -24.220 -3.345 1.00 79.88 198 GLU A C 1
ATOM 1583 O O . GLU A 1 198 ? -5.461 -23.559 -4.393 1.00 79.88 198 GLU A O 1
ATOM 1588 N N . PRO A 1 199 ? -6.646 -24.710 -2.874 1.00 67.38 199 PRO A N 1
ATOM 1589 C CA . PRO A 1 199 ? -7.933 -24.416 -3.491 1.00 67.38 199 PRO A CA 1
ATOM 1590 C C . PRO A 1 199 ? -8.189 -22.903 -3.520 1.00 67.38 199 PRO A C 1
ATOM 1592 O O . PRO A 1 199 ? -8.038 -22.224 -2.510 1.00 67.38 199 PRO A O 1
ATOM 1595 N N . ARG A 1 200 ? -8.600 -22.369 -4.680 1.00 63.09 200 ARG A N 1
ATOM 1596 C CA . ARG A 1 200 ? -8.931 -20.941 -4.903 1.00 63.09 200 ARG A CA 1
ATOM 1597 C C . ARG A 1 200 ? -7.778 -19.942 -4.725 1.00 63.09 200 ARG A C 1
ATOM 1599 O O . ARG A 1 200 ? -7.993 -18.752 -4.937 1.00 63.09 200 ARG A O 1
ATOM 1606 N N . ASN A 1 201 ? -6.563 -20.392 -4.413 1.00 65.31 201 ASN A N 1
ATOM 1607 C CA . ASN A 1 201 ? -5.393 -19.525 -4.372 1.00 65.31 201 ASN A CA 1
ATOM 1608 C C . ASN A 1 201 ? -4.569 -19.659 -5.661 1.00 65.31 201 ASN A C 1
ATOM 1610 O O . ASN A 1 201 ? -4.541 -20.705 -6.309 1.00 65.31 201 ASN A O 1
ATOM 1614 N N . ARG A 1 202 ? -3.864 -18.590 -6.037 1.00 79.50 202 ARG A N 1
ATOM 1615 C CA . ARG A 1 202 ? -2.912 -18.610 -7.162 1.00 79.50 202 ARG A CA 1
ATOM 1616 C C . ARG A 1 202 ? -1.594 -19.311 -6.817 1.00 79.50 202 ARG A C 1
ATOM 1618 O O . ARG A 1 202 ? -0.721 -19.409 -7.674 1.00 79.50 202 ARG A O 1
ATOM 1625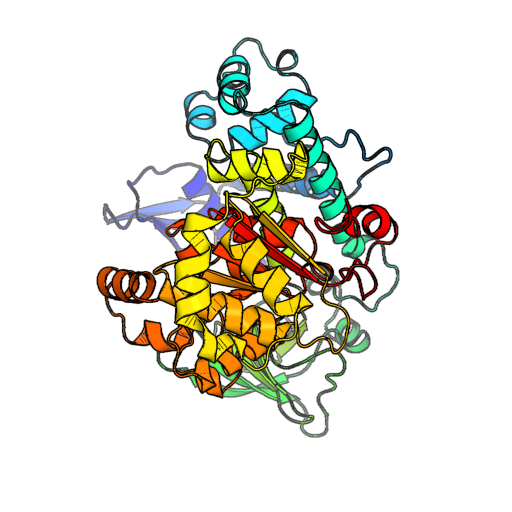 N N . TYR A 1 203 ? -1.436 -19.731 -5.565 1.00 88.00 203 TYR A N 1
ATOM 1626 C CA . TYR A 1 203 ? -0.199 -20.270 -5.027 1.00 88.00 203 TYR A CA 1
ATOM 1627 C C . TYR A 1 203 ? -0.240 -21.796 -4.841 1.00 88.00 203 TYR A C 1
ATOM 1629 O O . TYR A 1 203 ? -1.299 -22.416 -4.738 1.00 88.00 203 TYR A O 1
ATOM 1637 N N . TYR A 1 204 ? 0.947 -22.384 -4.757 1.00 92.94 204 TYR A N 1
ATOM 1638 C CA . TYR A 1 204 ? 1.219 -23.791 -4.502 1.00 92.94 204 TYR A CA 1
ATOM 1639 C C . TYR A 1 204 ? 2.038 -23.898 -3.218 1.00 92.94 204 TYR A C 1
ATOM 1641 O O . TYR A 1 204 ? 3.063 -23.227 -3.076 1.00 92.94 204 TYR A O 1
ATOM 1649 N N . LEU A 1 205 ? 1.608 -24.743 -2.286 1.00 95.19 205 LEU A N 1
ATOM 1650 C CA . LEU A 1 205 ? 2.386 -25.076 -1.103 1.00 95.19 205 LEU A CA 1
ATOM 1651 C C . LEU A 1 205 ? 3.457 -26.093 -1.501 1.00 95.19 205 LEU A C 1
ATOM 1653 O O . LEU A 1 205 ? 3.151 -27.249 -1.780 1.00 95.19 205 LEU A O 1
ATOM 1657 N N . ASN A 1 206 ? 4.709 -25.653 -1.560 1.00 95.81 206 ASN A N 1
ATOM 1658 C CA . ASN A 1 206 ? 5.856 -26.494 -1.870 1.00 95.81 206 ASN A CA 1
ATOM 1659 C C . ASN A 1 206 ? 6.552 -26.857 -0.554 1.00 95.81 206 ASN A C 1
ATOM 1661 O O . ASN A 1 206 ? 7.064 -25.982 0.144 1.00 95.81 206 ASN A O 1
ATOM 1665 N N . ILE A 1 207 ? 6.561 -28.146 -0.225 1.00 96.44 207 ILE A N 1
ATOM 1666 C CA . ILE A 1 207 ? 7.216 -28.694 0.965 1.00 96.44 207 ILE A CA 1
ATOM 1667 C C . ILE A 1 207 ? 8.611 -29.140 0.544 1.00 96.44 207 ILE A C 1
ATOM 1669 O O . ILE A 1 207 ? 8.758 -29.950 -0.377 1.00 96.44 207 ILE A O 1
ATOM 1673 N N . MET A 1 208 ? 9.637 -28.599 1.192 1.00 95.88 208 MET A N 1
ATOM 1674 C CA . MET A 1 208 ? 11.032 -28.784 0.798 1.00 95.88 208 MET A CA 1
ATOM 1675 C C . MET A 1 208 ? 11.881 -29.264 1.976 1.00 95.88 208 MET A C 1
ATOM 1677 O O . MET A 1 208 ? 11.624 -28.927 3.128 1.00 95.88 208 MET A O 1
ATOM 1681 N N . GLU A 1 209 ? 12.917 -30.043 1.683 1.00 95.50 209 GLU A N 1
ATOM 1682 C CA . GLU A 1 209 ? 13.898 -30.535 2.660 1.00 95.50 209 GLU A CA 1
ATOM 1683 C C . GLU A 1 209 ? 15.319 -30.402 2.100 1.00 95.50 209 GLU A C 1
ATOM 1685 O O . GLU A 1 209 ? 15.499 -30.180 0.899 1.00 95.50 209 GLU A O 1
ATOM 1690 N N . LYS A 1 210 ? 16.347 -30.502 2.952 1.00 95.31 210 LYS A N 1
ATOM 1691 C CA . LYS A 1 210 ? 17.744 -30.486 2.488 1.00 95.31 210 LYS A CA 1
ATOM 1692 C C . LYS A 1 210 ? 18.006 -31.668 1.548 1.00 95.31 210 LYS A C 1
ATOM 1694 O O . LYS A 1 210 ? 17.572 -32.789 1.800 1.00 95.31 210 LYS A O 1
ATOM 1699 N N . SER A 1 211 ? 18.766 -31.421 0.479 1.00 91.25 211 SER A N 1
ATOM 1700 C CA . SER A 1 211 ? 19.204 -32.433 -0.490 1.00 91.25 211 SER A CA 1
ATOM 1701 C C . SER A 1 211 ? 19.881 -33.626 0.182 1.00 91.25 211 SER A C 1
ATOM 1703 O O . SER A 1 211 ? 19.731 -34.758 -0.282 1.00 91.25 211 SER A O 1
ATOM 1705 N N . ASN A 1 212 ? 20.636 -33.354 1.248 1.00 90.12 212 ASN A N 1
ATOM 1706 C CA . ASN A 1 212 ? 21.260 -34.343 2.104 1.00 90.12 212 ASN A CA 1
ATOM 1707 C C . ASN A 1 212 ? 20.495 -34.433 3.432 1.00 90.12 212 ASN A C 1
ATOM 1709 O O . ASN A 1 212 ? 20.379 -33.446 4.154 1.00 90.12 212 ASN A O 1
ATOM 1713 N N . LYS A 1 213 ? 20.008 -35.631 3.771 1.00 83.50 213 LYS A N 1
ATOM 1714 C CA . LYS A 1 213 ? 19.171 -35.868 4.959 1.00 83.50 213 LYS A CA 1
ATOM 1715 C C . LYS A 1 213 ? 19.903 -35.668 6.289 1.00 83.50 213 LYS A C 1
ATOM 1717 O O . LYS A 1 213 ? 19.238 -35.504 7.306 1.00 83.50 213 LYS A O 1
ATOM 1722 N N . SER A 1 214 ? 21.239 -35.706 6.304 1.00 87.12 214 SER A N 1
ATOM 1723 C CA . SER A 1 214 ? 22.019 -35.397 7.512 1.00 87.12 214 SER A CA 1
ATOM 1724 C C . SER A 1 214 ? 22.063 -33.904 7.828 1.00 87.12 214 SER A C 1
ATOM 1726 O O . SER A 1 214 ? 22.370 -33.525 8.958 1.00 87.12 214 SER A O 1
ATOM 1728 N N . ASP A 1 215 ? 21.795 -33.055 6.835 1.00 89.62 215 ASP A N 1
ATOM 1729 C CA . ASP A 1 215 ? 21.965 -31.618 6.966 1.00 89.62 215 ASP A CA 1
ATOM 1730 C C . ASP A 1 215 ? 20.712 -30.991 7.568 1.00 89.62 215 ASP A C 1
ATOM 1732 O O . ASP A 1 215 ? 19.583 -31.283 7.176 1.00 89.62 215 ASP A O 1
ATOM 1736 N N . LYS A 1 216 ? 20.926 -30.069 8.505 1.00 90.94 216 LYS A N 1
ATOM 1737 C CA . LYS A 1 216 ? 19.852 -29.283 9.108 1.00 90.94 216 LYS A CA 1
ATOM 1738 C C . LYS A 1 216 ? 19.687 -27.946 8.400 1.00 90.94 216 LYS A C 1
ATOM 1740 O O . LYS A 1 216 ? 20.660 -27.316 7.972 1.00 90.94 216 LYS A O 1
ATOM 1745 N N . ILE A 1 217 ? 18.449 -27.479 8.324 1.00 90.81 217 ILE A N 1
ATOM 1746 C CA . ILE A 1 217 ? 18.112 -26.129 7.884 1.00 90.81 217 ILE A CA 1
ATOM 1747 C C . ILE A 1 217 ? 18.521 -25.150 8.987 1.00 90.81 217 ILE A C 1
ATOM 1749 O O . ILE A 1 217 ? 18.064 -25.241 10.124 1.00 90.81 217 ILE A O 1
ATOM 1753 N N . LYS A 1 218 ? 19.383 -24.191 8.639 1.00 88.31 218 LYS A N 1
ATOM 1754 C CA . LYS A 1 218 ? 19.752 -23.065 9.503 1.00 88.31 218 LYS A CA 1
ATOM 1755 C C . LYS A 1 218 ? 18.943 -21.849 9.076 1.00 88.31 218 LYS A C 1
ATOM 1757 O O . LYS A 1 218 ? 19.086 -21.392 7.948 1.00 88.31 218 LYS A O 1
ATOM 1762 N N . PHE A 1 219 ? 18.107 -21.327 9.969 1.00 84.69 219 PHE A N 1
ATOM 1763 C CA . PHE A 1 219 ? 17.104 -20.323 9.607 1.00 84.69 219 PHE A CA 1
ATOM 1764 C C . PHE A 1 219 ? 17.071 -19.093 10.525 1.00 84.69 219 PHE A C 1
ATOM 1766 O O . PHE A 1 219 ? 16.040 -18.451 10.657 1.00 84.69 219 PHE A O 1
ATOM 1773 N N . ILE A 1 220 ? 18.208 -18.714 11.118 1.00 81.25 220 ILE A N 1
ATOM 1774 C CA . ILE A 1 220 ? 18.319 -17.610 12.098 1.00 81.25 220 ILE A CA 1
ATOM 1775 C C . ILE A 1 220 ? 17.648 -16.306 11.613 1.00 81.25 220 ILE A C 1
ATOM 1777 O O . ILE A 1 220 ? 16.984 -15.632 12.394 1.00 81.25 220 ILE A O 1
ATOM 1781 N N . ASN A 1 221 ? 17.772 -15.973 10.323 1.00 83.94 221 ASN A N 1
ATOM 1782 C CA . ASN A 1 221 ? 17.220 -14.740 9.741 1.00 83.94 221 ASN A CA 1
ATOM 1783 C C . ASN A 1 221 ? 15.897 -14.932 8.977 1.00 83.94 221 ASN A C 1
ATOM 1785 O O . ASN A 1 221 ? 15.418 -13.982 8.340 1.00 83.94 221 ASN A O 1
ATOM 1789 N N . PHE A 1 222 ? 15.327 -16.137 9.022 1.00 89.00 222 PHE A N 1
ATOM 1790 C CA . PHE A 1 222 ? 14.096 -16.506 8.335 1.00 89.00 222 PHE A CA 1
ATOM 1791 C C . PHE A 1 222 ? 12.993 -16.784 9.349 1.00 89.00 222 PHE A C 1
ATOM 1793 O O . PHE A 1 222 ? 13.161 -17.547 10.296 1.00 89.00 222 PHE A O 1
ATOM 1800 N N . SER A 1 223 ? 11.832 -16.190 9.116 1.00 88.50 223 SER A N 1
ATOM 1801 C CA . SER A 1 223 ? 10.632 -16.453 9.899 1.00 88.50 223 SER A CA 1
ATOM 1802 C C . SER A 1 223 ? 9.426 -16.705 9.002 1.00 88.50 223 SER A C 1
ATOM 1804 O O . SER A 1 223 ? 9.412 -16.358 7.817 1.00 88.50 223 SER A O 1
ATOM 1806 N N . VAL A 1 224 ? 8.397 -17.329 9.577 1.00 88.94 224 VAL A N 1
ATOM 1807 C CA . VAL A 1 224 ? 7.092 -17.487 8.926 1.00 88.94 224 VAL A CA 1
ATOM 1808 C C . VAL A 1 224 ? 6.601 -16.122 8.425 1.00 88.94 224 VAL A C 1
ATOM 1810 O O . VAL A 1 224 ? 6.831 -15.092 9.057 1.00 88.94 224 VAL A O 1
ATOM 1813 N N . ASN A 1 225 ? 5.946 -16.113 7.265 1.00 84.19 225 ASN A N 1
ATOM 1814 C CA . ASN A 1 225 ? 5.507 -14.944 6.501 1.00 84.19 225 ASN A CA 1
ATOM 1815 C C . ASN A 1 225 ? 6.621 -14.085 5.876 1.00 84.19 225 ASN A C 1
ATOM 1817 O O . ASN A 1 225 ? 6.310 -13.058 5.269 1.00 84.19 225 ASN A O 1
ATOM 1821 N N . ASN A 1 226 ? 7.901 -14.467 5.967 1.00 87.44 226 ASN A N 1
ATOM 1822 C CA . ASN A 1 226 ? 8.939 -13.802 5.173 1.00 87.44 226 ASN A CA 1
ATOM 1823 C C . ASN A 1 226 ? 8.682 -14.027 3.684 1.00 87.44 226 ASN A C 1
ATOM 1825 O O . ASN A 1 226 ? 8.414 -15.153 3.263 1.00 87.44 226 ASN A O 1
ATOM 1829 N N . TYR A 1 227 ? 8.786 -12.952 2.903 1.00 87.88 227 TYR A N 1
ATOM 1830 C CA . TYR A 1 227 ? 8.757 -13.032 1.451 1.00 87.88 227 TYR A CA 1
ATOM 1831 C C . TYR A 1 227 ? 10.119 -13.503 0.937 1.00 87.88 227 TYR A C 1
ATOM 1833 O O . TYR A 1 227 ? 11.168 -13.008 1.362 1.00 87.88 227 TYR A O 1
ATOM 1841 N N . VAL A 1 228 ? 10.093 -14.490 0.050 1.00 92.38 228 VAL A N 1
ATOM 1842 C CA . VAL A 1 228 ? 11.282 -15.195 -0.418 1.00 92.38 228 VAL A CA 1
ATOM 1843 C C . VAL A 1 228 ? 11.289 -15.347 -1.929 1.00 92.38 228 VAL A C 1
ATOM 1845 O O . VAL A 1 228 ? 10.247 -15.416 -2.589 1.00 92.38 228 VAL A O 1
ATOM 1848 N N . VAL A 1 229 ? 12.501 -15.423 -2.465 1.00 94.44 229 VAL A N 1
ATOM 1849 C CA . VAL A 1 229 ? 12.779 -15.726 -3.865 1.00 94.44 229 VAL A CA 1
ATOM 1850 C C . VAL A 1 229 ? 13.422 -17.101 -3.926 1.00 94.44 229 VAL A C 1
ATOM 1852 O O . VAL A 1 229 ? 14.351 -17.394 -3.177 1.00 94.44 229 VAL A O 1
ATOM 1855 N N . ILE A 1 230 ? 12.926 -17.942 -4.826 1.00 95.25 230 ILE A N 1
ATOM 1856 C CA . ILE A 1 230 ? 13.451 -19.281 -5.057 1.00 95.25 230 ILE A CA 1
ATOM 1857 C C . ILE A 1 230 ? 14.314 -19.246 -6.302 1.00 95.25 230 ILE A C 1
ATOM 1859 O O . ILE A 1 230 ? 13.880 -18.774 -7.352 1.00 95.25 230 ILE A O 1
ATOM 1863 N N . SER A 1 231 ? 15.517 -19.786 -6.200 1.00 94.06 231 SER A N 1
ATOM 1864 C CA . SER A 1 231 ? 16.448 -19.934 -7.313 1.00 94.06 231 SER A CA 1
ATOM 1865 C C . SER A 1 231 ? 16.876 -21.387 -7.450 1.00 94.06 231 SER A C 1
ATOM 1867 O O . SER A 1 231 ? 16.755 -22.176 -6.519 1.00 94.06 231 SER A O 1
ATOM 1869 N N . THR A 1 232 ? 17.382 -21.738 -8.621 1.00 92.50 232 THR A N 1
ATOM 1870 C CA . THR A 1 232 ? 18.147 -22.971 -8.849 1.00 92.50 232 THR A CA 1
ATOM 1871 C C . THR A 1 232 ? 19.625 -22.615 -8.970 1.00 92.50 232 THR A C 1
ATOM 1873 O O . THR A 1 232 ? 19.978 -21.436 -9.015 1.00 92.50 232 THR A O 1
ATOM 1876 N N . ARG A 1 233 ? 20.495 -23.617 -9.115 1.00 88.44 233 ARG A N 1
ATOM 1877 C CA . ARG A 1 233 ? 21.923 -23.389 -9.383 1.00 88.44 233 ARG A CA 1
ATOM 1878 C C . ARG A 1 233 ? 22.195 -22.557 -10.645 1.00 88.44 233 ARG A C 1
ATOM 1880 O O . ARG A 1 233 ? 23.190 -21.842 -10.692 1.00 88.44 233 ARG A O 1
ATOM 1887 N N . HIS A 1 234 ? 21.342 -22.674 -11.662 1.00 85.56 234 HIS A N 1
ATOM 1888 C CA . HIS A 1 234 ? 21.568 -22.076 -12.984 1.00 85.56 234 HIS A CA 1
ATOM 1889 C C . HIS A 1 234 ? 20.632 -20.913 -13.300 1.00 85.56 234 HIS A C 1
ATOM 1891 O O . HIS A 1 234 ? 20.876 -20.160 -14.238 1.00 85.56 234 HIS A O 1
ATOM 1897 N N . ARG A 1 235 ? 19.540 -20.773 -12.548 1.00 87.38 235 ARG A N 1
ATOM 1898 C CA . ARG A 1 235 ? 18.499 -19.790 -12.827 1.00 87.38 235 ARG A CA 1
ATOM 1899 C C . ARG A 1 235 ? 18.022 -19.141 -11.543 1.00 87.38 235 ARG A C 1
ATOM 1901 O O . ARG A 1 235 ? 17.448 -19.811 -10.682 1.00 87.38 235 ARG A O 1
ATOM 1908 N N . ASN A 1 236 ? 18.204 -17.831 -11.477 1.00 89.25 236 ASN A N 1
ATOM 1909 C CA . ASN A 1 236 ? 17.714 -16.997 -10.391 1.00 89.25 236 ASN A CA 1
ATOM 1910 C C . ASN A 1 236 ? 16.207 -16.749 -10.514 1.00 89.25 236 ASN A C 1
ATOM 1912 O O . ASN A 1 236 ? 15.674 -16.686 -11.625 1.00 89.25 236 ASN A O 1
ATOM 1916 N N . ALA A 1 237 ? 15.539 -16.578 -9.370 1.00 90.31 237 ALA A N 1
ATOM 1917 C CA . ALA A 1 237 ? 14.136 -16.166 -9.279 1.00 90.31 237 ALA A CA 1
ATOM 1918 C C . ALA A 1 237 ? 13.173 -17.018 -10.133 1.00 90.31 237 ALA A C 1
ATOM 1920 O O . ALA A 1 237 ? 12.373 -16.508 -10.920 1.00 90.31 237 ALA A O 1
ATOM 1921 N N . VAL A 1 238 ? 13.254 -18.343 -9.988 1.00 92.88 238 VAL A N 1
ATOM 1922 C CA . VAL A 1 238 ? 12.352 -19.285 -10.663 1.00 92.88 238 VAL A CA 1
ATOM 1923 C C . VAL A 1 238 ? 10.935 -19.267 -10.106 1.00 92.88 238 VAL A C 1
ATOM 1925 O O . VAL A 1 238 ? 10.030 -19.639 -10.850 1.00 92.88 238 VAL A O 1
ATOM 1928 N N . ALA A 1 239 ? 10.752 -18.847 -8.853 1.00 94.12 239 ALA A N 1
ATOM 1929 C CA . ALA A 1 239 ? 9.466 -18.653 -8.182 1.00 94.12 239 ALA A CA 1
ATOM 1930 C C . ALA A 1 239 ? 9.619 -17.645 -7.033 1.00 94.12 239 ALA A C 1
ATOM 1932 O O . ALA A 1 239 ? 10.733 -17.421 -6.548 1.00 94.12 239 ALA A O 1
ATOM 1933 N N . THR A 1 240 ? 8.515 -17.067 -6.567 1.00 93.88 240 THR A N 1
ATOM 1934 C CA . THR A 1 240 ? 8.493 -16.206 -5.375 1.00 93.88 240 THR A CA 1
ATOM 1935 C C . THR A 1 240 ? 7.267 -16.483 -4.513 1.00 93.88 240 THR A C 1
ATOM 1937 O O . THR A 1 240 ? 6.260 -17.019 -4.980 1.00 93.88 240 THR A O 1
ATOM 1940 N N . GLY A 1 241 ? 7.342 -16.128 -3.232 1.00 92.00 241 GLY A N 1
ATOM 1941 C CA . GLY A 1 241 ? 6.228 -16.349 -2.318 1.00 92.00 241 GLY A CA 1
ATOM 1942 C C . GLY A 1 241 ? 6.597 -16.151 -0.859 1.00 92.00 241 GLY A C 1
ATOM 1943 O O . GLY A 1 241 ? 7.455 -15.331 -0.548 1.00 92.00 241 GLY A O 1
ATOM 1944 N N . PHE A 1 242 ? 5.933 -16.876 0.037 1.00 91.19 242 PHE A N 1
ATOM 1945 C CA . PHE A 1 242 ? 6.058 -16.683 1.482 1.00 91.19 242 PHE A CA 1
ATOM 1946 C C . PHE A 1 242 ? 6.394 -17.987 2.200 1.00 91.19 242 PHE A C 1
ATOM 1948 O O . PHE A 1 242 ? 5.917 -19.051 1.815 1.00 91.19 242 PHE A O 1
ATOM 1955 N N . ILE A 1 243 ? 7.167 -17.898 3.282 1.00 93.12 243 ILE A N 1
ATOM 1956 C CA . ILE A 1 243 ? 7.368 -19.027 4.199 1.00 93.12 243 ILE A CA 1
ATOM 1957 C C . ILE A 1 243 ? 6.082 -19.261 4.994 1.00 93.12 243 ILE A C 1
ATOM 1959 O O . ILE A 1 243 ? 5.613 -18.359 5.686 1.00 93.12 243 ILE A O 1
ATOM 1963 N N . SER A 1 244 ? 5.538 -20.472 4.931 1.00 91.44 244 SER A N 1
ATOM 1964 C CA . SER A 1 244 ? 4.359 -20.898 5.693 1.00 91.44 244 SER A CA 1
ATOM 1965 C C . SER A 1 244 ? 4.743 -21.622 6.981 1.00 91.44 244 SER A C 1
ATOM 1967 O O . SER A 1 244 ? 4.140 -21.379 8.022 1.00 91.44 244 SER A O 1
ATOM 1969 N N . ALA A 1 245 ? 5.774 -22.465 6.930 1.00 93.25 245 ALA A N 1
ATOM 1970 C CA . ALA A 1 245 ? 6.328 -23.151 8.090 1.00 93.25 245 ALA A CA 1
ATOM 1971 C C . ALA A 1 245 ? 7.823 -23.406 7.886 1.00 93.25 245 ALA A C 1
ATOM 1973 O O . ALA A 1 245 ? 8.301 -23.517 6.757 1.00 93.25 245 ALA A O 1
ATOM 1974 N N . ILE A 1 246 ? 8.572 -23.484 8.983 1.00 94.75 246 ILE A N 1
ATOM 1975 C CA . ILE A 1 246 ? 10.006 -23.759 8.946 1.00 94.75 246 ILE A CA 1
ATOM 1976 C C . ILE A 1 246 ? 10.422 -24.541 10.188 1.00 94.75 246 ILE A C 1
ATOM 1978 O O . ILE A 1 246 ? 10.034 -24.206 11.306 1.00 94.75 246 ILE A O 1
ATOM 1982 N N . THR A 1 247 ? 11.191 -25.602 9.979 1.00 94.00 247 THR A N 1
ATOM 1983 C CA . THR A 1 247 ? 11.761 -26.458 11.021 1.00 94.00 247 THR A CA 1
ATOM 1984 C C . THR A 1 247 ? 13.233 -26.736 10.704 1.00 94.00 247 THR A C 1
ATOM 1986 O O . THR A 1 247 ? 13.751 -26.310 9.672 1.00 94.00 247 THR A O 1
ATOM 1989 N N . GLU A 1 248 ? 13.936 -27.466 11.573 1.00 93.19 248 GLU A N 1
ATOM 1990 C CA . GLU A 1 248 ? 15.317 -27.886 11.287 1.00 93.19 248 GLU A CA 1
ATOM 1991 C C . GLU A 1 248 ? 15.422 -28.876 10.115 1.00 93.19 248 GLU A C 1
ATOM 1993 O O . GLU A 1 248 ? 16.518 -29.074 9.593 1.00 93.19 248 GLU A O 1
ATOM 1998 N N . THR A 1 249 ? 14.322 -29.509 9.698 1.00 92.19 249 THR A N 1
ATOM 1999 C CA . THR A 1 249 ? 14.325 -30.586 8.691 1.00 92.19 249 THR A CA 1
ATOM 2000 C C . THR A 1 249 ? 13.496 -30.272 7.451 1.00 92.19 249 THR A C 1
ATOM 2002 O O . THR A 1 249 ? 13.767 -30.824 6.386 1.00 92.19 249 THR A O 1
ATOM 2005 N N . SER A 1 250 ? 12.514 -29.377 7.556 1.00 95.12 250 SER A N 1
ATOM 2006 C CA . SER A 1 250 ? 11.626 -29.006 6.457 1.00 95.12 250 SER A CA 1
ATOM 2007 C C . SER A 1 250 ? 11.365 -27.507 6.401 1.00 95.12 250 SER A C 1
ATOM 2009 O O . SER A 1 250 ? 11.376 -26.805 7.415 1.00 95.12 250 SER A O 1
ATOM 2011 N N . ILE A 1 251 ? 11.086 -27.021 5.199 1.00 96.75 251 ILE A N 1
ATOM 2012 C CA . ILE A 1 251 ? 10.584 -25.676 4.964 1.00 96.75 251 ILE A CA 1
ATOM 2013 C C . ILE A 1 251 ? 9.426 -25.732 3.976 1.00 96.75 251 ILE A C 1
ATOM 2015 O O . ILE A 1 251 ? 9.539 -26.306 2.892 1.00 96.75 251 ILE A O 1
ATOM 2019 N N . ASP A 1 252 ? 8.324 -25.105 4.362 1.00 96.12 252 ASP A N 1
ATOM 2020 C CA . ASP A 1 252 ? 7.095 -25.073 3.590 1.00 96.12 252 ASP A CA 1
ATOM 2021 C C . ASP A 1 252 ? 6.919 -23.657 3.058 1.00 96.12 252 ASP A C 1
ATOM 2023 O O . ASP A 1 252 ? 6.869 -22.688 3.825 1.00 96.12 252 ASP A O 1
ATOM 2027 N N . VAL A 1 253 ? 6.836 -23.526 1.737 1.00 95.44 253 VAL A N 1
ATOM 2028 C CA . VAL A 1 253 ? 6.733 -22.231 1.062 1.00 95.44 253 VAL A CA 1
ATOM 2029 C C . VAL A 1 253 ? 5.521 -22.187 0.146 1.00 95.44 253 VAL A C 1
ATOM 2031 O O . VAL A 1 253 ? 5.330 -23.040 -0.720 1.00 95.44 253 VAL A O 1
ATOM 2034 N N . LEU A 1 254 ? 4.702 -21.155 0.320 1.00 93.75 254 LEU A N 1
ATOM 2035 C CA . LEU A 1 254 ? 3.566 -20.860 -0.538 1.00 93.75 254 LEU A CA 1
ATOM 2036 C C . LEU A 1 254 ? 4.051 -20.004 -1.714 1.00 93.75 254 LEU A C 1
ATOM 2038 O O . LEU A 1 254 ? 4.339 -18.821 -1.532 1.00 93.75 254 LEU A O 1
ATOM 2042 N N . LEU A 1 255 ? 4.173 -20.604 -2.900 1.00 94.38 255 LEU A N 1
ATOM 2043 C CA . LEU A 1 255 ? 4.835 -20.022 -4.075 1.00 94.38 255 LEU A CA 1
ATOM 2044 C C . LEU A 1 255 ? 3.896 -19.846 -5.259 1.00 94.38 255 LEU A C 1
ATOM 2046 O O . LEU A 1 255 ? 2.926 -20.579 -5.413 1.00 94.38 255 LEU A O 1
ATOM 2050 N N . ASP A 1 256 ? 4.202 -18.903 -6.145 1.00 93.38 256 ASP A N 1
ATOM 2051 C CA . ASP A 1 256 ? 3.436 -18.630 -7.371 1.00 93.38 256 ASP A CA 1
ATOM 2052 C C . ASP A 1 256 ? 3.530 -19.744 -8.430 1.00 93.38 256 ASP A C 1
ATOM 2054 O O . ASP A 1 256 ? 2.874 -19.685 -9.474 1.00 93.38 256 ASP A O 1
ATOM 2058 N N . ARG A 1 257 ? 4.346 -20.770 -8.169 1.00 93.38 257 ARG A N 1
ATOM 2059 C CA . ARG A 1 257 ? 4.626 -21.881 -9.077 1.00 93.38 257 ARG A CA 1
ATOM 2060 C C . ARG A 1 257 ? 4.728 -23.210 -8.341 1.00 93.38 257 ARG A C 1
ATOM 2062 O O . ARG A 1 257 ? 5.137 -23.291 -7.185 1.00 93.38 257 ARG A O 1
ATOM 2069 N N . ASP A 1 258 ? 4.399 -24.258 -9.079 1.00 93.44 258 ASP A N 1
ATOM 2070 C CA . ASP A 1 258 ? 4.653 -25.647 -8.720 1.00 93.44 258 ASP A CA 1
ATOM 2071 C C . ASP A 1 258 ? 6.096 -26.003 -9.101 1.00 93.44 258 ASP A C 1
ATOM 2073 O O . ASP A 1 258 ? 6.417 -26.144 -10.286 1.00 93.44 258 ASP A O 1
ATOM 2077 N N . LEU A 1 259 ? 6.977 -26.111 -8.104 1.00 94.06 259 LEU A N 1
ATOM 2078 C CA . LEU A 1 259 ? 8.395 -26.381 -8.335 1.00 94.06 259 LEU A CA 1
ATOM 2079 C C . LEU A 1 259 ? 8.660 -27.817 -8.798 1.00 94.06 259 LEU A C 1
ATOM 2081 O O . LEU A 1 259 ? 9.696 -28.056 -9.416 1.00 94.06 259 LEU A O 1
ATOM 2085 N N . SER A 1 260 ? 7.738 -28.763 -8.573 1.00 91.12 260 SER A N 1
ATOM 2086 C CA . SER A 1 260 ? 7.911 -30.152 -9.031 1.00 91.12 260 SER A CA 1
ATOM 2087 C C . SER A 1 260 ? 7.982 -30.254 -10.560 1.00 91.12 260 SER A C 1
ATOM 2089 O O . SER A 1 260 ? 8.636 -31.140 -11.108 1.00 91.12 260 SER A O 1
ATOM 2091 N N . LYS A 1 261 ? 7.391 -29.279 -11.263 1.00 90.38 261 LYS A N 1
ATOM 2092 C CA . LYS A 1 261 ? 7.415 -29.172 -12.729 1.00 90.38 261 LYS A CA 1
ATOM 2093 C C . LYS A 1 261 ? 8.738 -28.658 -13.293 1.00 90.38 261 LYS A C 1
ATOM 2095 O O . LYS A 1 261 ? 8.933 -28.705 -14.503 1.00 90.38 261 LYS A O 1
ATOM 2100 N N . LEU A 1 262 ? 9.641 -28.160 -12.448 1.00 84.69 262 LEU A N 1
ATOM 2101 C CA . LEU A 1 262 ? 10.941 -27.630 -12.868 1.00 84.69 262 LEU A CA 1
ATOM 2102 C C . LEU A 1 262 ? 12.048 -28.702 -12.900 1.00 84.69 262 LEU A C 1
ATOM 2104 O O . LEU A 1 262 ? 13.212 -28.350 -13.075 1.00 84.69 262 LEU A O 1
ATOM 2108 N N . GLY A 1 263 ? 11.705 -29.990 -12.768 1.00 75.62 263 GLY A N 1
ATOM 2109 C CA . GLY A 1 263 ? 12.650 -31.115 -12.767 1.00 75.62 263 GLY A CA 1
ATOM 2110 C C . GLY A 1 263 ? 13.388 -31.300 -11.433 1.00 75.62 263 GLY A C 1
ATOM 2111 O O . GLY A 1 263 ? 13.168 -30.557 -10.478 1.00 75.62 263 GLY A O 1
ATOM 2112 N N . SER A 1 264 ? 14.276 -32.299 -11.355 1.00 65.88 264 SER A N 1
ATOM 2113 C CA . SER A 1 264 ? 15.074 -32.627 -10.155 1.00 65.88 264 SER A CA 1
ATOM 2114 C C . SER A 1 264 ? 16.229 -31.645 -9.921 1.00 65.88 264 SER A C 1
ATOM 2116 O O . SER A 1 264 ? 17.397 -32.028 -9.907 1.00 65.88 264 SER A O 1
ATOM 2118 N N . ASN A 1 265 ? 15.897 -30.370 -9.746 1.00 81.19 265 ASN A N 1
ATOM 2119 C CA . ASN A 1 265 ? 16.853 -29.318 -9.438 1.00 81.19 265 ASN A CA 1
ATOM 2120 C C . ASN A 1 265 ? 17.006 -29.131 -7.927 1.00 81.19 265 ASN A C 1
ATOM 2122 O O . ASN A 1 265 ? 16.063 -29.314 -7.157 1.00 81.19 265 ASN A O 1
ATOM 2126 N N . GLU A 1 266 ? 18.208 -28.748 -7.509 1.00 93.19 266 GLU A N 1
ATOM 2127 C CA . GLU A 1 266 ? 18.411 -28.190 -6.177 1.00 93.19 266 GLU A CA 1
ATOM 2128 C C . GLU A 1 266 ? 17.969 -26.730 -6.174 1.00 93.19 266 GLU A C 1
ATOM 2130 O O . GLU A 1 266 ? 18.279 -25.963 -7.093 1.00 93.19 266 GLU A O 1
ATOM 2135 N N . PHE A 1 267 ? 17.254 -26.358 -5.121 1.00 96.25 267 PHE A N 1
ATOM 2136 C CA . PHE A 1 267 ? 16.690 -25.035 -4.941 1.00 96.25 267 PHE A CA 1
ATOM 2137 C C . PHE A 1 267 ? 17.372 -24.291 -3.797 1.00 96.25 267 PHE A C 1
ATOM 2139 O O . PHE A 1 267 ? 17.936 -24.875 -2.865 1.00 96.25 267 PHE A O 1
ATOM 2146 N N . HIS A 1 268 ? 17.319 -22.970 -3.887 1.00 95.38 268 HIS A N 1
ATOM 2147 C CA . HIS A 1 268 ? 17.898 -22.034 -2.939 1.00 95.38 268 HIS A CA 1
ATOM 2148 C C . HIS A 1 268 ? 16.843 -20.987 -2.602 1.00 95.38 268 HIS A C 1
ATOM 2150 O O . HIS A 1 268 ? 16.233 -20.421 -3.509 1.00 95.38 268 HIS A O 1
ATOM 2156 N N . ILE A 1 269 ? 16.609 -20.769 -1.312 1.00 95.50 269 ILE A N 1
ATOM 2157 C CA . ILE A 1 269 ? 15.608 -19.832 -0.804 1.00 95.50 269 ILE A CA 1
ATOM 2158 C C . ILE A 1 269 ? 16.333 -18.619 -0.262 1.00 95.50 269 ILE A C 1
ATOM 2160 O O . ILE A 1 269 ? 17.083 -18.724 0.705 1.00 95.50 269 ILE A O 1
ATOM 2164 N N . ASP A 1 270 ? 16.067 -17.469 -0.857 1.00 93.19 270 ASP A N 1
ATOM 2165 C CA . ASP A 1 270 ? 16.664 -16.204 -0.472 1.00 93.19 270 ASP A CA 1
ATOM 2166 C C . ASP A 1 270 ? 15.629 -15.280 0.142 1.00 93.19 270 ASP A C 1
ATOM 2168 O O . ASP A 1 270 ? 14.511 -15.142 -0.365 1.00 93.19 270 ASP A O 1
ATOM 2172 N N . LYS A 1 271 ? 16.015 -14.614 1.230 1.00 87.75 271 LYS A N 1
ATOM 2173 C CA . LYS A 1 271 ? 15.199 -13.550 1.809 1.00 87.75 271 LYS A CA 1
ATOM 2174 C C . LYS A 1 271 ? 15.141 -12.378 0.835 1.00 87.75 271 LYS A C 1
ATOM 2176 O O . LYS A 1 271 ? 16.175 -11.929 0.345 1.00 87.75 271 LYS A O 1
ATOM 2181 N N . TYR A 1 272 ? 13.940 -11.863 0.584 1.00 84.19 272 TYR A N 1
ATOM 2182 C CA . TYR A 1 272 ? 13.745 -10.714 -0.293 1.00 84.19 272 TYR A CA 1
ATOM 2183 C C . TYR A 1 272 ? 12.976 -9.613 0.435 1.00 84.19 272 TYR A C 1
ATOM 2185 O O . TYR A 1 272 ? 11.799 -9.770 0.765 1.00 84.19 272 TYR A O 1
ATOM 2193 N N . GLU A 1 273 ? 13.645 -8.488 0.693 1.00 74.56 273 GLU A N 1
ATOM 2194 C CA . GLU A 1 273 ? 12.994 -7.289 1.223 1.00 74.56 273 GLU A CA 1
ATOM 2195 C C . GLU A 1 273 ? 12.202 -6.601 0.104 1.00 74.56 273 GLU A C 1
ATOM 2197 O O . GLU A 1 273 ? 12.741 -6.178 -0.919 1.00 74.56 273 GLU A O 1
ATOM 2202 N N . SER A 1 274 ? 10.885 -6.522 0.287 1.00 69.38 274 SER A N 1
ATOM 2203 C CA . SER A 1 274 ? 9.999 -5.892 -0.685 1.00 69.38 274 SER A CA 1
ATOM 2204 C C . SER A 1 274 ? 10.174 -4.374 -0.687 1.00 69.38 274 SER A C 1
ATOM 2206 O O . SER A 1 274 ? 9.964 -3.712 0.329 1.00 69.38 274 SER A O 1
ATOM 2208 N N . GLN A 1 275 ? 10.397 -3.804 -1.871 1.00 73.69 275 GLN A N 1
ATOM 2209 C CA . GLN A 1 275 ? 10.367 -2.354 -2.109 1.00 73.69 275 GLN A CA 1
ATOM 2210 C C . GLN A 1 275 ? 8.943 -1.762 -2.055 1.00 73.69 275 GLN A C 1
ATOM 2212 O O . GLN A 1 275 ? 8.744 -0.562 -2.246 1.00 73.69 275 GLN A O 1
ATOM 2217 N N . SER A 1 276 ? 7.919 -2.579 -1.784 1.00 76.81 276 SER A N 1
ATOM 2218 C CA . SER A 1 276 ? 6.528 -2.119 -1.703 1.00 76.81 276 SER A CA 1
ATOM 2219 C C . SER A 1 276 ? 6.304 -1.079 -0.606 1.00 76.81 276 SER A C 1
ATOM 2221 O O . SER A 1 276 ? 5.479 -0.192 -0.790 1.00 76.81 276 SER A O 1
ATOM 2223 N N . ILE A 1 277 ? 7.028 -1.163 0.517 1.00 83.88 277 ILE A N 1
ATOM 2224 C CA . ILE A 1 277 ? 6.925 -0.183 1.614 1.00 83.88 277 ILE A CA 1
ATOM 2225 C C . ILE A 1 277 ? 7.413 1.188 1.140 1.00 83.88 277 ILE A C 1
ATOM 2227 O O . ILE A 1 277 ? 6.767 2.206 1.381 1.00 83.88 277 ILE A O 1
ATOM 2231 N N . VAL A 1 278 ? 8.524 1.197 0.405 1.00 85.25 278 VAL A N 1
ATOM 2232 C CA . VAL A 1 278 ? 9.112 2.401 -0.182 1.00 85.25 278 VAL A CA 1
ATOM 2233 C C . VAL A 1 278 ? 8.137 3.046 -1.159 1.00 85.25 278 VAL A C 1
ATOM 2235 O O . VAL A 1 278 ? 7.773 4.212 -1.001 1.00 85.25 278 VAL A O 1
ATOM 2238 N N . ALA A 1 279 ? 7.645 2.264 -2.122 1.00 89.88 279 ALA A N 1
ATOM 2239 C CA . ALA A 1 279 ? 6.671 2.732 -3.102 1.00 89.88 279 ALA A CA 1
ATOM 2240 C C . ALA A 1 279 ? 5.379 3.240 -2.439 1.00 89.88 279 ALA A C 1
ATOM 2242 O O . ALA A 1 279 ? 4.831 4.260 -2.861 1.00 89.88 279 ALA A O 1
ATOM 2243 N N . PHE A 1 280 ? 4.909 2.567 -1.383 1.00 93.12 280 PHE A N 1
ATOM 2244 C CA . PHE A 1 280 ? 3.733 2.976 -0.619 1.00 93.12 280 PHE A CA 1
ATOM 2245 C C . PHE A 1 280 ? 3.930 4.334 0.059 1.00 93.12 280 PHE A C 1
ATOM 2247 O O . PHE A 1 280 ? 3.052 5.187 -0.041 1.00 93.12 280 PHE A O 1
ATOM 2254 N N . ASN A 1 281 ? 5.076 4.563 0.704 1.00 93.31 281 ASN A N 1
ATOM 2255 C CA . ASN A 1 281 ? 5.358 5.827 1.385 1.00 93.31 281 ASN A CA 1
ATOM 2256 C C . ASN A 1 281 ? 5.465 7.000 0.402 1.00 93.31 281 ASN A C 1
ATOM 2258 O O . ASN A 1 281 ? 4.896 8.055 0.670 1.00 93.31 281 ASN A O 1
ATOM 2262 N N . PHE A 1 282 ? 6.113 6.814 -0.755 1.00 93.75 282 PHE A N 1
ATOM 2263 C CA . PHE A 1 282 ? 6.134 7.844 -1.802 1.00 93.75 282 PHE A CA 1
ATOM 2264 C C . PHE A 1 282 ? 4.742 8.108 -2.379 1.00 93.75 282 PHE A C 1
ATOM 2266 O O . PHE A 1 282 ? 4.354 9.262 -2.535 1.00 93.75 282 PHE A O 1
ATOM 2273 N N . SER A 1 283 ? 3.966 7.054 -2.650 1.00 94.06 283 SER A N 1
ATOM 2274 C CA . SER A 1 283 ? 2.598 7.197 -3.171 1.00 94.06 283 SER A CA 1
ATOM 2275 C C . SER A 1 283 ? 1.687 7.907 -2.170 1.00 94.06 283 SER A C 1
ATOM 2277 O O . SER A 1 283 ? 0.910 8.772 -2.552 1.00 94.06 283 SER A O 1
ATOM 2279 N N . SER A 1 284 ? 1.813 7.573 -0.884 1.00 95.25 284 SER A N 1
ATOM 2280 C CA . SER A 1 284 ? 1.060 8.209 0.200 1.00 95.25 284 SER A CA 1
ATOM 2281 C C . SER A 1 284 ? 1.438 9.678 0.350 1.00 95.25 284 SER A C 1
ATOM 2283 O O . SER A 1 284 ? 0.559 10.519 0.477 1.00 95.25 284 SER A O 1
ATOM 2285 N N . LEU A 1 285 ? 2.730 10.008 0.271 1.00 95.19 285 LEU A N 1
ATOM 2286 C CA . LEU A 1 285 ? 3.197 11.392 0.302 1.00 95.19 285 LEU A CA 1
ATOM 2287 C C . LEU A 1 285 ? 2.678 12.197 -0.901 1.00 95.19 285 LEU A C 1
ATOM 2289 O O . LEU A 1 285 ? 2.250 13.338 -0.735 1.00 95.19 285 LEU A O 1
ATOM 2293 N N . ALA A 1 286 ? 2.654 11.593 -2.093 1.00 95.62 286 ALA A N 1
ATOM 2294 C CA . ALA A 1 286 ? 2.144 12.225 -3.307 1.00 95.62 286 ALA A CA 1
ATOM 2295 C C . ALA A 1 286 ? 0.650 12.590 -3.219 1.00 95.62 286 ALA A C 1
ATOM 2297 O O . ALA A 1 286 ? 0.237 13.547 -3.871 1.00 95.62 286 ALA A O 1
ATOM 2298 N N . LEU A 1 287 ? -0.142 11.924 -2.362 1.00 96.12 287 LEU A N 1
ATOM 2299 C CA . LEU A 1 287 ? -1.541 12.307 -2.112 1.00 96.12 287 LEU A CA 1
ATOM 2300 C C . LEU A 1 287 ? -1.672 13.750 -1.614 1.00 96.12 287 LEU A C 1
ATOM 2302 O O . LEU A 1 287 ? -2.698 14.377 -1.863 1.00 96.12 287 LEU A O 1
ATOM 2306 N N . LEU A 1 288 ? -0.653 14.308 -0.950 1.00 97.44 288 LEU A N 1
ATOM 2307 C CA . LEU A 1 288 ? -0.673 15.711 -0.529 1.00 97.44 288 LEU A CA 1
ATOM 2308 C C . LEU A 1 288 ? -0.634 16.679 -1.715 1.00 97.44 288 LEU A C 1
ATOM 2310 O O . LEU A 1 288 ? -1.106 17.802 -1.574 1.00 97.44 288 LEU A O 1
ATOM 2314 N N . LEU A 1 289 ? -0.125 16.270 -2.880 1.00 97.56 289 LEU A N 1
ATOM 2315 C CA . LEU A 1 289 ? -0.100 17.110 -4.080 1.00 97.56 289 LEU A CA 1
ATOM 2316 C C . LEU A 1 289 ? -1.433 17.104 -4.838 1.00 97.56 289 LEU A C 1
ATOM 2318 O O . LEU A 1 289 ? -1.684 18.019 -5.617 1.00 97.56 289 LEU A O 1
ATOM 2322 N N . GLU A 1 290 ? -2.297 16.113 -4.619 1.00 95.38 290 GLU A N 1
ATOM 2323 C CA . GLU A 1 290 ? -3.541 15.953 -5.378 1.00 95.38 290 GLU A CA 1
ATOM 2324 C C . GLU A 1 290 ? -4.518 17.137 -5.177 1.00 95.38 290 GLU A C 1
ATOM 2326 O O . GLU A 1 290 ? -4.624 17.692 -4.068 1.00 95.38 290 GLU A O 1
ATOM 2331 N N . PRO A 1 291 ? -5.281 17.523 -6.220 1.00 95.38 291 PRO A N 1
ATOM 2332 C CA . PRO A 1 291 ? -6.303 18.568 -6.162 1.00 95.38 291 PRO A CA 1
ATOM 2333 C C . PRO A 1 291 ? -7.630 18.030 -5.594 1.00 95.38 291 PRO A C 1
ATOM 2335 O O . PRO A 1 291 ? -8.692 18.219 -6.180 1.00 95.38 291 PRO A O 1
ATOM 2338 N N . SER A 1 292 ? -7.578 17.322 -4.463 1.00 94.12 292 SER A N 1
ATOM 2339 C CA . SER A 1 292 ? -8.769 16.810 -3.769 1.00 94.12 292 SER A CA 1
ATOM 2340 C C . SER A 1 292 ? -9.038 17.572 -2.472 1.00 94.12 292 SER A C 1
ATOM 2342 O O . SER A 1 292 ? -8.111 18.121 -1.873 1.00 94.12 292 SER A O 1
ATOM 2344 N N . GLU A 1 293 ? -10.294 17.581 -2.016 1.00 94.81 293 GLU A N 1
ATOM 2345 C CA . GLU A 1 293 ? -10.689 18.215 -0.750 1.00 94.81 293 GLU A CA 1
ATOM 2346 C C . GLU A 1 293 ? -9.933 17.609 0.441 1.00 94.81 293 GLU A C 1
ATOM 2348 O O . GLU A 1 293 ? -9.325 18.340 1.221 1.00 94.81 293 GLU A O 1
ATOM 2353 N N . ASN A 1 294 ? -9.865 16.276 0.520 1.00 94.31 294 ASN A N 1
ATOM 2354 C CA . ASN A 1 294 ? -9.127 15.584 1.578 1.00 94.31 294 ASN A CA 1
ATOM 2355 C C . ASN A 1 294 ? -7.635 15.945 1.543 1.00 94.31 294 ASN A C 1
ATOM 2357 O O . ASN A 1 294 ? -7.037 16.216 2.579 1.00 94.31 294 ASN A O 1
ATOM 2361 N N . SER A 1 295 ? -7.022 16.011 0.356 1.00 96.88 295 SER A N 1
ATOM 2362 C CA . SER A 1 295 ? -5.627 16.450 0.223 1.00 96.88 295 SER A CA 1
ATOM 2363 C C . SER A 1 295 ? -5.439 17.894 0.685 1.00 96.88 295 SER A C 1
ATOM 2365 O O . SER A 1 295 ? -4.463 18.180 1.371 1.00 96.88 295 SER A O 1
ATOM 2367 N N . ALA A 1 296 ? -6.366 18.798 0.351 1.00 97.25 296 ALA A N 1
ATOM 2368 C CA . ALA A 1 296 ? -6.321 20.190 0.791 1.00 97.25 296 ALA A CA 1
ATOM 2369 C C . ALA A 1 296 ? -6.405 20.315 2.318 1.00 97.25 296 ALA A C 1
ATOM 2371 O O . ALA A 1 296 ? -5.560 20.985 2.910 1.00 97.25 296 ALA A O 1
ATOM 2372 N N . GLN A 1 297 ? -7.337 19.602 2.952 1.00 95.31 297 GLN A N 1
ATOM 2373 C CA . GLN A 1 297 ? -7.459 19.551 4.411 1.00 95.31 297 GLN A CA 1
ATOM 2374 C C . GLN A 1 297 ? -6.193 18.990 5.069 1.00 95.31 297 GLN A C 1
ATOM 2376 O O . GLN A 1 297 ? -5.674 19.557 6.028 1.00 95.31 297 GLN A O 1
ATOM 2381 N N . LEU A 1 298 ? -5.626 17.908 4.524 1.00 96.44 298 LEU A N 1
ATOM 2382 C CA . LEU A 1 298 ? -4.370 17.370 5.042 1.00 96.44 298 LEU A CA 1
ATOM 2383 C C . LEU A 1 298 ? -3.218 18.364 4.900 1.00 96.44 298 LEU A C 1
ATOM 2385 O O . LEU A 1 298 ? -2.427 18.482 5.828 1.00 96.44 298 LEU A O 1
ATOM 2389 N N . ARG A 1 299 ? -3.118 19.111 3.794 1.00 97.44 299 ARG A N 1
ATOM 2390 C CA . ARG A 1 299 ? -2.108 20.175 3.666 1.00 97.44 299 ARG A CA 1
ATOM 2391 C C . ARG A 1 299 ? -2.295 21.259 4.730 1.00 97.44 299 ARG A C 1
ATOM 2393 O O . ARG A 1 299 ? -1.306 21.656 5.341 1.00 97.44 299 ARG A O 1
ATOM 2400 N N . GLN A 1 300 ? -3.533 21.670 5.005 1.00 95.88 300 GLN A N 1
ATOM 2401 C CA . GLN A 1 300 ? -3.837 22.651 6.052 1.00 95.88 300 GLN A CA 1
ATOM 2402 C C . GLN A 1 300 ? -3.375 22.185 7.437 1.00 95.88 300 GLN A C 1
ATOM 2404 O O . GLN A 1 300 ? -2.689 22.917 8.145 1.00 95.88 300 GLN A O 1
ATOM 2409 N N . PHE A 1 301 ? -3.681 20.945 7.819 1.00 93.12 301 PHE A N 1
ATOM 2410 C CA . PHE A 1 301 ? -3.349 20.451 9.160 1.00 93.12 301 PHE A CA 1
ATOM 2411 C C . PHE A 1 301 ? -1.886 20.024 9.297 1.00 93.12 301 PHE A C 1
ATOM 2413 O O . PHE A 1 301 ? -1.262 20.255 10.329 1.00 93.12 301 PHE A O 1
ATOM 2420 N N . ILE A 1 302 ? -1.318 19.400 8.264 1.00 93.12 302 ILE A N 1
ATOM 2421 C CA . ILE A 1 302 ? 0.024 18.810 8.325 1.00 93.12 302 ILE A CA 1
ATOM 2422 C C . ILE A 1 302 ? 1.114 19.834 7.998 1.00 93.12 302 ILE A C 1
ATOM 2424 O O . ILE A 1 302 ? 2.164 19.841 8.644 1.00 93.12 302 ILE A O 1
ATOM 2428 N N . ILE A 1 303 ? 0.891 20.657 6.970 1.00 94.38 303 ILE A N 1
ATOM 2429 C CA . ILE A 1 303 ? 1.909 21.560 6.419 1.00 94.38 303 ILE A CA 1
ATOM 2430 C C . ILE A 1 303 ? 1.698 22.973 6.957 1.00 94.38 303 ILE A C 1
ATOM 2432 O O . ILE A 1 303 ? 2.622 23.543 7.535 1.00 94.38 303 ILE A O 1
ATOM 2436 N N . ASP A 1 304 ? 0.476 23.499 6.829 1.00 95.19 304 ASP A N 1
ATOM 2437 C CA . ASP A 1 304 ? 0.140 24.860 7.270 1.00 95.19 304 ASP A CA 1
ATOM 2438 C C . ASP A 1 304 ? -0.082 24.943 8.796 1.00 95.19 304 ASP A C 1
ATOM 2440 O O . ASP A 1 304 ? -0.077 26.035 9.362 1.00 95.19 304 ASP A O 1
ATOM 2444 N N . LYS A 1 305 ? -0.199 23.787 9.471 1.00 92.44 305 LYS A N 1
ATOM 2445 C CA . LYS A 1 305 ? -0.371 23.634 10.928 1.00 92.44 305 LYS A CA 1
ATOM 2446 C C . LYS A 1 305 ? -1.597 24.369 11.474 1.00 92.44 305 LYS A C 1
ATOM 2448 O O . LYS A 1 305 ? -1.561 24.940 12.565 1.00 92.44 305 LYS A O 1
ATOM 2453 N N . GLU A 1 306 ? -2.686 24.359 10.712 1.00 93.50 306 GLU A N 1
ATOM 2454 C CA . GLU A 1 306 ? -3.965 24.885 11.179 1.00 93.50 306 GLU A CA 1
ATOM 2455 C C . GLU A 1 306 ? -4.474 24.070 12.380 1.00 93.50 306 GLU A C 1
ATOM 2457 O O . GLU A 1 306 ? -4.556 22.841 12.332 1.00 93.50 306 GLU A O 1
ATOM 2462 N N . MET A 1 307 ? -4.819 24.766 13.468 1.00 91.38 307 MET A N 1
ATOM 2463 C CA . MET A 1 307 ? -5.320 24.147 14.698 1.00 91.38 307 MET A CA 1
ATOM 2464 C C . MET A 1 307 ? -6.734 23.576 14.498 1.00 91.38 307 MET A C 1
ATOM 2466 O O . MET A 1 307 ? -7.537 24.163 13.770 1.00 91.38 307 MET A O 1
ATOM 2470 N N . PRO A 1 308 ? -7.089 22.467 15.173 1.00 91.31 308 PRO A N 1
ATOM 2471 C CA . PRO A 1 308 ? -8.386 21.838 14.987 1.00 91.31 308 PRO A CA 1
ATOM 2472 C C . PRO A 1 308 ? -9.494 22.688 15.612 1.00 91.31 308 PRO A C 1
ATOM 2474 O O . PRO A 1 308 ? -9.311 23.310 16.662 1.00 91.31 308 PRO A O 1
ATOM 2477 N N . SER A 1 309 ? -10.673 22.661 14.994 1.00 90.62 309 SER A N 1
ATOM 2478 C CA . SER A 1 309 ? -11.868 23.317 15.528 1.00 90.62 309 SER A CA 1
ATOM 2479 C C . SER A 1 309 ? -12.783 22.333 16.269 1.00 90.62 309 SER A C 1
ATOM 2481 O O . SER A 1 309 ? -12.843 21.142 15.942 1.00 90.62 309 SER A O 1
ATOM 2483 N N . PHE A 1 310 ? -13.510 22.844 17.269 1.00 89.19 310 PHE A N 1
ATOM 2484 C CA . PHE A 1 310 ? -14.414 22.068 18.120 1.00 89.19 310 PHE A CA 1
ATOM 2485 C C . PHE A 1 310 ? -15.793 22.732 18.197 1.00 89.19 310 PHE A C 1
ATOM 2487 O O . PHE A 1 310 ? -15.900 23.954 18.295 1.00 89.19 310 PHE A O 1
ATOM 2494 N N . LEU A 1 311 ? -16.846 21.918 18.158 1.00 82.50 311 LEU A N 1
ATOM 2495 C CA . LEU A 1 311 ? -18.239 22.337 18.289 1.00 82.50 311 LEU A CA 1
ATOM 2496 C C . LEU A 1 311 ? -18.572 22.744 19.731 1.00 82.50 311 LEU A C 1
ATOM 2498 O O . LEU A 1 311 ? -17.973 22.250 20.687 1.00 82.50 311 LEU A O 1
ATOM 2502 N N . SER A 1 312 ? -19.583 23.602 19.885 1.00 70.19 312 SER A N 1
ATOM 2503 C CA . SER A 1 312 ? -20.206 23.897 21.177 1.00 70.19 312 SER A CA 1
ATOM 2504 C C . SER A 1 312 ? -21.103 22.739 21.652 1.00 70.19 312 SER A C 1
ATOM 2506 O O . SER A 1 312 ? -21.588 21.925 20.863 1.00 70.19 312 SER A O 1
ATOM 2508 N N . SER A 1 313 ? -21.287 22.651 22.971 1.00 65.06 313 SER A N 1
ATOM 2509 C CA . SER A 1 313 ? -21.653 21.461 23.758 1.00 65.06 313 SER A CA 1
ATOM 2510 C C . SER A 1 313 ? -22.874 20.635 23.344 1.00 65.06 313 SER A C 1
ATOM 2512 O O . SER A 1 313 ? -22.908 19.429 23.602 1.00 65.06 313 SER A O 1
ATOM 2514 N N . ASP A 1 314 ? -23.870 21.216 22.686 1.00 60.94 314 ASP A N 1
ATOM 2515 C CA . ASP A 1 314 ? -25.206 20.610 22.666 1.00 60.94 314 ASP A CA 1
ATOM 2516 C C . ASP A 1 314 ? -25.368 19.425 21.694 1.00 60.94 314 ASP A C 1
ATOM 2518 O O . ASP A 1 314 ? -26.218 18.557 21.916 1.00 60.94 314 ASP A O 1
ATOM 2522 N N . ASN A 1 315 ? -24.524 19.314 20.659 1.00 59.91 315 ASN A N 1
ATOM 2523 C CA . ASN A 1 315 ? -24.674 18.285 19.617 1.00 59.91 315 ASN A CA 1
ATOM 2524 C C . ASN A 1 315 ? -24.039 16.921 19.959 1.00 59.91 315 ASN A C 1
ATOM 2526 O O . ASN A 1 315 ? -24.487 15.895 19.446 1.00 59.91 315 ASN A O 1
ATOM 2530 N N . TYR A 1 316 ? -23.031 16.871 20.836 1.00 65.38 316 TYR A N 1
ATOM 2531 C CA . TYR A 1 316 ? -22.285 15.639 21.158 1.00 65.38 316 TYR A CA 1
ATOM 2532 C C . TYR A 1 316 ? -22.552 15.090 22.569 1.00 65.38 316 TYR A C 1
ATOM 2534 O O . TYR A 1 316 ? -22.264 13.922 22.841 1.00 65.38 316 TYR A O 1
ATOM 2542 N N . LEU A 1 317 ? -23.156 15.887 23.459 1.00 64.56 317 LEU A N 1
ATOM 2543 C CA . LEU A 1 317 ? -23.501 15.452 24.816 1.00 64.56 317 LEU A CA 1
ATOM 2544 C C . LEU A 1 317 ? -24.634 14.415 24.838 1.00 64.56 317 LEU A C 1
ATOM 2546 O O . LEU A 1 317 ? -24.562 13.456 25.601 1.00 64.56 317 LEU A O 1
ATOM 2550 N N . LYS A 1 318 ? -25.658 14.544 23.980 1.00 64.19 318 LYS A N 1
ATOM 2551 C CA . LYS A 1 318 ? -26.782 13.585 23.937 1.00 64.19 318 LYS A CA 1
ATOM 2552 C C . LYS A 1 318 ? -26.336 12.148 23.589 1.00 64.19 318 LYS A C 1
ATOM 2554 O O . LYS A 1 318 ? -26.737 11.233 24.310 1.00 64.19 318 LYS A O 1
ATOM 2559 N N . PRO A 1 319 ? -25.507 11.904 22.552 1.00 61.91 319 PRO A N 1
ATOM 2560 C CA . PRO A 1 319 ? -24.946 10.575 22.281 1.00 61.91 319 PRO A CA 1
ATOM 2561 C C . PRO A 1 319 ? -24.036 10.040 23.393 1.00 61.91 319 PRO A C 1
ATOM 2563 O O . PRO A 1 319 ? -24.091 8.854 23.714 1.00 61.91 319 PRO A O 1
ATOM 2566 N N . PHE A 1 320 ? -23.227 10.906 24.013 1.00 67.00 320 PHE A N 1
ATOM 2567 C CA . PHE A 1 320 ? -22.359 10.520 25.128 1.00 67.00 320 PHE A CA 1
ATOM 2568 C C . PHE A 1 320 ? -23.171 10.070 26.355 1.00 67.00 320 PHE A C 1
ATOM 2570 O O . PHE A 1 320 ? -22.884 9.041 26.955 1.00 67.00 320 PHE A O 1
ATOM 2577 N N . ILE A 1 321 ? -24.250 10.785 26.683 1.00 63.66 321 ILE A N 1
ATOM 2578 C CA . ILE A 1 321 ? -25.161 10.420 27.779 1.00 63.66 321 ILE A CA 1
ATOM 2579 C C . ILE A 1 321 ? -25.902 9.108 27.470 1.00 63.66 321 ILE A C 1
ATOM 2581 O O . ILE A 1 321 ? -26.042 8.265 28.352 1.00 63.66 321 ILE A O 1
ATOM 2585 N N . LYS A 1 322 ? -26.328 8.891 26.216 1.00 63.41 322 LYS A N 1
ATOM 2586 C CA . LYS A 1 322 ? -26.957 7.628 25.776 1.00 63.41 322 LYS A CA 1
ATOM 2587 C C . LYS A 1 322 ? -26.015 6.418 25.812 1.00 63.41 322 LYS A C 1
ATOM 2589 O O . LYS A 1 322 ? -26.492 5.292 25.824 1.00 63.41 322 LYS A O 1
ATOM 2594 N N . SER A 1 323 ? -24.704 6.639 25.822 1.00 65.75 323 SER A N 1
ATOM 2595 C CA . SER A 1 323 ? -23.669 5.598 25.895 1.00 65.75 323 SER A CA 1
ATOM 2596 C C . SER A 1 323 ? -23.041 5.500 27.289 1.00 65.75 323 SER A C 1
ATOM 2598 O O . SER A 1 323 ? -21.915 5.021 27.441 1.00 65.75 323 SER A O 1
ATOM 2600 N N . SER A 1 324 ? -23.771 5.938 28.320 1.00 64.00 324 SER A N 1
ATOM 2601 C CA . SER A 1 324 ? -23.327 5.913 29.715 1.00 64.00 324 SER A CA 1
ATOM 2602 C C . SER A 1 324 ? -22.776 4.544 30.115 1.00 64.00 324 SER A C 1
ATOM 2604 O O . SER A 1 324 ? -21.671 4.492 30.645 1.00 64.00 324 SER A O 1
ATOM 2606 N N . GLU A 1 325 ? -23.454 3.452 29.746 1.00 73.50 325 GLU A N 1
ATOM 2607 C CA . GLU A 1 325 ? -23.026 2.067 29.999 1.00 73.50 325 GLU A CA 1
ATOM 2608 C C . GLU A 1 325 ? -21.628 1.745 29.443 1.00 73.50 325 GLU A C 1
ATOM 2610 O O . GLU A 1 325 ? -20.808 1.138 30.131 1.00 73.50 325 GLU A O 1
ATOM 2615 N N . LEU A 1 326 ? -21.309 2.225 28.236 1.00 73.56 326 LEU A N 1
ATOM 2616 C CA . LEU A 1 326 ? -20.016 2.008 27.572 1.00 73.56 326 LEU A CA 1
ATOM 2617 C C . LEU A 1 326 ? -18.872 2.802 28.210 1.00 73.56 326 LEU A C 1
ATOM 2619 O O . LEU A 1 326 ? -17.699 2.493 28.002 1.00 73.56 326 LEU A O 1
ATOM 2623 N N . THR A 1 327 ? -19.208 3.841 28.975 1.00 74.31 327 THR A N 1
ATOM 2624 C CA . THR A 1 327 ? -18.241 4.732 29.619 1.00 74.31 327 THR A CA 1
ATOM 2625 C C . THR A 1 327 ? -18.202 4.576 31.139 1.00 74.31 327 THR A C 1
ATOM 2627 O O . THR A 1 327 ? -17.392 5.243 31.784 1.00 74.31 327 THR A O 1
ATOM 2630 N N . LEU A 1 328 ? -19.006 3.679 31.732 1.00 73.12 328 LEU A N 1
ATOM 2631 C CA . LEU A 1 328 ? -19.092 3.476 33.187 1.00 73.12 328 LEU A CA 1
ATOM 2632 C C . LEU A 1 328 ? -17.716 3.246 33.820 1.00 73.12 328 LEU A C 1
ATOM 2634 O O . LEU A 1 328 ? -17.358 3.927 34.780 1.00 73.12 328 LEU A O 1
ATOM 2638 N N . ASN A 1 329 ? -16.917 2.368 33.213 1.00 81.56 329 ASN A N 1
ATOM 2639 C CA . ASN A 1 329 ? -15.605 1.960 33.722 1.00 81.56 329 ASN A CA 1
ATOM 26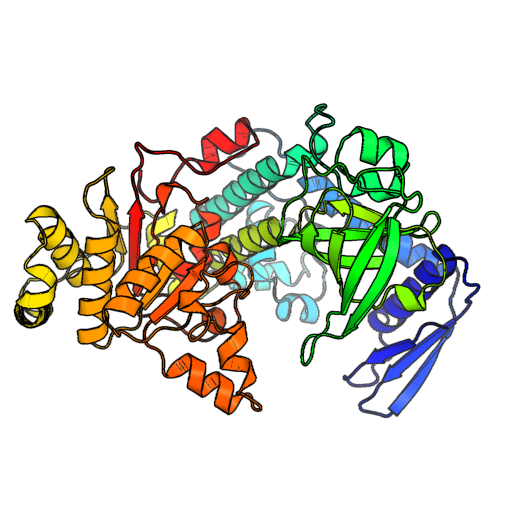40 C C . ASN A 1 329 ? -14.454 2.883 33.288 1.00 81.56 329 ASN A C 1
ATOM 2642 O O . ASN A 1 329 ? -13.295 2.594 33.579 1.00 81.56 329 ASN A O 1
ATOM 2646 N N . LEU A 1 330 ? -14.749 3.979 32.579 1.00 86.25 330 LEU A N 1
ATOM 2647 C CA . LEU A 1 330 ? -13.737 4.938 32.152 1.00 86.25 330 LEU A CA 1
ATOM 2648 C C . LEU A 1 330 ? -13.526 6.026 33.208 1.00 86.25 330 LEU A C 1
ATOM 2650 O O . LEU A 1 330 ? -14.477 6.566 33.788 1.00 86.25 330 LEU A O 1
ATOM 2654 N N . ASN A 1 331 ? -12.266 6.391 33.420 1.00 89.12 331 ASN A N 1
ATOM 2655 C CA . ASN A 1 331 ? -11.902 7.494 34.302 1.00 89.12 331 ASN A CA 1
ATOM 2656 C C . ASN A 1 331 ? -12.210 8.864 33.655 1.00 89.12 331 ASN A C 1
ATOM 2658 O O . ASN A 1 331 ? -12.611 8.966 32.491 1.00 89.12 331 ASN A O 1
ATOM 2662 N N . SER A 1 332 ? -12.036 9.944 34.419 1.00 88.75 332 SER A N 1
ATOM 2663 C CA . SER A 1 332 ? -12.357 11.306 33.973 1.00 88.75 332 SER A CA 1
ATOM 2664 C C . SER A 1 332 ? -11.541 11.765 32.760 1.00 88.75 332 SER A C 1
ATOM 2666 O O . SER A 1 332 ? -12.089 12.432 31.880 1.00 88.75 332 SER A O 1
ATOM 2668 N N . SER A 1 333 ? -10.261 11.392 32.662 1.00 90.31 333 SER A N 1
ATOM 2669 C CA . SER A 1 333 ? -9.407 11.789 31.537 1.00 90.31 333 SER A CA 1
ATOM 2670 C C . SER A 1 333 ? -9.769 11.045 30.251 1.00 90.31 333 SER A C 1
ATOM 2672 O O . SER A 1 333 ? -9.852 11.667 29.193 1.00 90.31 333 SER A O 1
ATOM 2674 N N . GLN A 1 334 ? -10.088 9.753 30.340 1.00 91.62 334 GLN A N 1
ATOM 2675 C CA . GLN A 1 334 ? -10.584 8.945 29.222 1.00 91.62 334 GLN A CA 1
ATOM 2676 C C . GLN A 1 334 ? -11.933 9.470 28.712 1.00 91.62 334 GLN A C 1
ATOM 2678 O O . GLN A 1 334 ? -12.107 9.675 27.511 1.00 91.62 334 GLN A O 1
ATOM 2683 N N . LYS A 1 335 ? -12.868 9.775 29.624 1.00 89.88 335 LYS A N 1
ATOM 2684 C CA . LYS A 1 335 ? -14.156 10.408 29.288 1.00 89.88 335 LYS A CA 1
ATOM 2685 C C . LYS A 1 335 ? -13.953 11.756 28.599 1.00 89.88 335 LYS A C 1
ATOM 2687 O O . LYS A 1 335 ? -14.565 12.012 27.567 1.00 89.88 335 LYS A O 1
ATOM 2692 N N . SER A 1 336 ? -13.055 12.592 29.122 1.00 89.06 336 SER A N 1
ATOM 2693 C CA . SER A 1 336 ? -12.722 13.886 28.515 1.00 89.06 336 SER A CA 1
ATOM 2694 C C . SER A 1 336 ? -12.145 13.733 27.104 1.00 89.06 336 SER A C 1
ATOM 2696 O O . SER A 1 336 ? -12.551 14.467 26.205 1.00 89.06 336 SER A O 1
ATOM 2698 N N . ALA A 1 337 ? -11.255 12.761 26.880 1.00 91.75 337 ALA A N 1
ATOM 2699 C CA . ALA A 1 337 ? -10.693 12.484 25.559 1.00 91.75 337 ALA A CA 1
ATOM 2700 C C . ALA A 1 337 ? -11.778 12.082 24.545 1.00 91.75 337 ALA A C 1
ATOM 2702 O O . ALA A 1 337 ? -11.794 12.598 23.426 1.00 91.75 337 ALA A O 1
ATOM 2703 N N . ILE A 1 338 ? -12.724 11.228 24.952 1.00 91.88 338 ILE A N 1
ATOM 2704 C CA . ILE A 1 338 ? -13.875 10.850 24.122 1.00 91.88 338 ILE A CA 1
ATOM 2705 C C . ILE A 1 338 ? -14.722 12.082 23.795 1.00 91.88 338 ILE A C 1
ATOM 2707 O O . ILE A 1 338 ? -14.955 12.354 22.623 1.00 91.88 338 ILE A O 1
ATOM 2711 N N . ILE A 1 339 ? -15.128 12.866 24.797 1.00 89.12 339 ILE A N 1
ATOM 2712 C CA . ILE A 1 339 ? -15.968 14.060 24.599 1.00 89.12 339 ILE A CA 1
ATOM 2713 C C . ILE A 1 339 ? -15.299 15.052 23.640 1.00 89.12 339 ILE A C 1
ATOM 2715 O O . ILE A 1 339 ? -15.938 15.513 22.697 1.00 89.12 339 ILE A O 1
ATOM 2719 N N . LYS A 1 340 ? -14.006 15.344 23.834 1.00 90.12 340 LYS A N 1
ATOM 2720 C CA . LYS A 1 340 ? -13.240 16.222 22.933 1.00 90.12 340 LYS A CA 1
ATOM 2721 C C . LYS A 1 340 ? -13.199 15.683 21.506 1.00 90.12 340 LYS A C 1
ATOM 2723 O O . LYS A 1 340 ? -13.315 16.459 20.566 1.00 90.12 340 LYS A O 1
ATOM 2728 N N . THR A 1 341 ? -13.076 14.367 21.347 1.00 92.75 341 THR A N 1
ATOM 2729 C CA . THR A 1 341 ? -13.098 13.717 20.030 1.00 92.75 341 THR A CA 1
ATOM 2730 C C . THR A 1 341 ? -14.453 13.842 19.347 1.00 92.75 341 THR A C 1
ATOM 2732 O O . THR A 1 341 ? -14.515 14.158 18.164 1.00 92.75 341 THR A O 1
ATOM 2735 N N . LEU A 1 342 ? -15.548 13.648 20.083 1.00 91.00 342 LEU A N 1
ATOM 2736 C CA . LEU A 1 342 ? -16.901 13.802 19.542 1.00 91.00 342 LEU A CA 1
ATOM 2737 C C . LEU A 1 342 ? -17.220 15.256 19.162 1.00 91.00 342 LEU A C 1
ATOM 2739 O O . LEU A 1 342 ? -18.015 15.483 18.251 1.00 91.00 342 LEU A O 1
ATOM 2743 N N . ALA A 1 343 ? -16.599 16.219 19.846 1.00 89.94 343 ALA A N 1
ATOM 2744 C CA . ALA A 1 343 ? -16.738 17.644 19.573 1.00 89.94 343 ALA A CA 1
ATOM 2745 C C . ALA A 1 343 ? -15.872 18.139 18.401 1.00 89.94 343 ALA A C 1
ATOM 2747 O O . ALA A 1 343 ? -16.106 19.239 17.913 1.00 89.94 343 ALA A O 1
ATOM 2748 N N . ALA A 1 344 ? -14.866 17.381 17.962 1.00 91.25 344 ALA A N 1
ATOM 2749 C CA . ALA A 1 344 ? -13.914 17.837 16.955 1.00 91.25 344 ALA A CA 1
ATOM 2750 C C . ALA A 1 344 ? -14.485 17.777 15.534 1.00 91.25 344 ALA A C 1
ATOM 2752 O O . ALA A 1 344 ? -15.116 16.791 15.146 1.00 91.25 344 ALA A O 1
ATOM 2753 N N . ASN A 1 345 ? -14.180 18.801 14.735 1.00 89.94 345 ASN A N 1
ATOM 2754 C CA . ASN A 1 345 ? -14.521 18.832 13.312 1.00 89.94 345 ASN A CA 1
ATOM 2755 C C . ASN A 1 345 ? -13.429 18.217 12.423 1.00 89.94 345 ASN A C 1
ATOM 2757 O O . ASN A 1 345 ? -13.743 17.717 11.348 1.00 89.94 345 ASN A O 1
ATOM 2761 N N . ASN A 1 346 ? -12.159 18.278 12.846 1.00 93.25 346 ASN A N 1
ATOM 2762 C CA . ASN A 1 346 ? -11.012 18.034 11.960 1.00 93.25 346 ASN A CA 1
ATOM 2763 C C . ASN A 1 346 ? -10.090 16.922 12.460 1.00 93.25 346 ASN A C 1
ATOM 2765 O O . ASN A 1 346 ? -9.949 15.890 11.809 1.00 93.25 346 ASN A O 1
ATOM 2769 N N . TYR A 1 347 ? -9.457 17.117 13.618 1.00 95.06 347 TYR A N 1
ATOM 2770 C CA . TYR A 1 347 ? -8.612 16.092 14.211 1.00 95.06 347 TYR A CA 1
ATOM 2771 C C . TYR A 1 347 ? -8.469 16.229 15.723 1.00 95.06 347 TYR A C 1
ATOM 2773 O O . TYR A 1 347 ? -8.690 17.301 16.287 1.00 95.06 347 TYR A O 1
ATOM 2781 N N . VAL A 1 348 ? -8.070 15.135 16.378 1.00 95.00 348 VAL A N 1
ATOM 2782 C CA . VAL A 1 348 ? -7.725 15.104 17.806 1.00 95.00 348 VAL A CA 1
ATOM 2783 C C . VAL A 1 348 ? -6.453 14.305 18.040 1.00 95.00 348 VAL A C 1
ATOM 2785 O O . VAL A 1 348 ? -6.247 13.242 17.458 1.00 95.00 348 VAL A O 1
ATOM 2788 N N . LEU A 1 349 ? -5.615 14.808 18.944 1.00 93.94 349 LEU A N 1
ATOM 2789 C CA . LEU A 1 349 ? -4.427 14.119 19.431 1.00 93.94 349 LEU A CA 1
ATOM 2790 C C . LEU A 1 349 ? -4.693 13.619 20.854 1.00 93.94 349 LEU A C 1
ATOM 2792 O O . LEU A 1 349 ? -4.986 14.411 21.753 1.00 93.94 349 LEU A O 1
ATOM 2796 N N . ILE A 1 350 ? -4.595 12.309 21.072 1.00 92.62 350 ILE A N 1
ATOM 2797 C CA . ILE A 1 350 ? -4.760 11.691 22.390 1.00 92.62 350 ILE A CA 1
ATOM 2798 C C . ILE A 1 350 ? -3.401 11.172 22.854 1.00 92.62 350 ILE A C 1
ATOM 2800 O O . ILE A 1 350 ? -2.893 10.169 22.349 1.00 92.62 350 ILE A O 1
ATOM 2804 N N . LYS A 1 351 ? -2.832 11.827 23.872 1.00 91.31 351 LYS A N 1
ATOM 2805 C CA . LYS A 1 351 ? -1.638 11.319 24.551 1.00 91.31 351 LYS A CA 1
ATOM 2806 C C . LYS A 1 351 ? -2.021 10.152 25.458 1.00 91.31 351 LYS A C 1
ATOM 2808 O O . LYS A 1 351 ? -2.651 10.345 26.497 1.00 91.31 351 LYS A O 1
ATOM 2813 N N . GLY A 1 352 ? -1.613 8.944 25.092 1.00 86.88 352 GLY A N 1
ATOM 2814 C CA . GLY A 1 352 ? -1.902 7.737 25.854 1.00 86.88 352 GLY A CA 1
ATOM 2815 C C . GLY A 1 352 ? -0.654 7.137 26.498 1.00 86.88 352 GLY A C 1
ATOM 2816 O O . GLY A 1 352 ? 0.040 6.330 25.883 1.00 86.88 352 GLY A O 1
ATOM 2817 N N . MET A 1 353 ? -0.402 7.478 27.764 1.00 86.25 353 MET A N 1
ATOM 2818 C CA . MET A 1 353 ? 0.738 6.948 28.534 1.00 86.25 353 MET A CA 1
ATOM 2819 C C . MET A 1 353 ? 0.661 5.410 28.713 1.00 86.25 353 MET A C 1
ATOM 2821 O O . MET A 1 353 ? -0.408 4.816 28.505 1.00 86.25 353 MET A O 1
ATOM 2825 N N . PRO A 1 354 ? 1.759 4.719 29.072 1.00 85.88 354 PRO A N 1
ATOM 2826 C CA . PRO A 1 354 ? 1.724 3.287 29.371 1.00 85.88 354 PRO A CA 1
ATOM 2827 C C . PRO A 1 354 ? 0.713 2.963 30.479 1.00 85.88 354 PRO A C 1
ATOM 2829 O O . PRO A 1 354 ? 0.580 3.707 31.446 1.00 85.88 354 PRO A O 1
ATOM 2832 N N . GLY A 1 355 ? -0.027 1.860 30.333 1.00 84.06 355 GLY A N 1
ATOM 2833 C CA . GLY A 1 355 ? -0.958 1.378 31.363 1.00 84.06 355 GLY A CA 1
ATOM 2834 C C . GLY A 1 355 ? -2.254 2.184 31.552 1.00 84.06 355 GLY A C 1
ATOM 2835 O O . GLY A 1 355 ? -3.103 1.768 32.329 1.00 84.06 355 GLY A O 1
ATOM 2836 N N . THR A 1 356 ? -2.485 3.283 30.821 1.00 83.50 356 THR A N 1
ATOM 2837 C CA . THR A 1 356 ? -3.682 4.141 31.000 1.00 83.50 356 THR A CA 1
ATOM 2838 C C . THR A 1 356 ? -4.964 3.606 30.356 1.00 83.50 356 THR A C 1
ATOM 2840 O O . THR A 1 356 ? -5.958 4.324 30.268 1.00 83.50 356 THR A O 1
ATOM 2843 N N . GLY A 1 357 ? -4.968 2.363 29.868 1.00 85.31 357 GLY A N 1
ATOM 2844 C CA . GLY A 1 357 ? -6.138 1.783 29.205 1.00 85.31 357 GLY A CA 1
ATOM 2845 C C . GLY A 1 357 ? -6.472 2.437 27.857 1.00 85.31 357 GLY A C 1
ATOM 2846 O O . GLY A 1 357 ? -7.652 2.592 27.534 1.00 85.31 357 GLY A O 1
ATOM 2847 N N . LYS A 1 358 ? -5.452 2.814 27.065 1.00 88.25 358 LYS A N 1
ATOM 2848 C CA . LYS A 1 358 ? -5.601 3.347 25.692 1.00 88.25 358 LYS A CA 1
ATOM 2849 C C . LYS A 1 358 ? -6.606 2.542 24.868 1.00 88.25 358 LYS A C 1
ATOM 2851 O O . LYS A 1 358 ? -7.609 3.087 24.421 1.00 88.25 358 LYS A O 1
ATOM 2856 N N . THR A 1 359 ? -6.379 1.235 24.740 1.00 88.44 359 THR A N 1
ATOM 2857 C CA . THR A 1 359 ? -7.206 0.338 23.922 1.00 88.44 359 THR A CA 1
ATOM 2858 C C . THR A 1 359 ? -8.664 0.314 24.382 1.00 88.44 359 THR A C 1
ATOM 2860 O O . THR A 1 359 ? -9.563 0.346 23.548 1.00 88.44 359 THR A O 1
ATOM 2863 N N . ALA A 1 360 ? -8.920 0.336 25.696 1.00 89.50 360 ALA A N 1
ATOM 2864 C CA . ALA A 1 360 ? -10.280 0.409 26.235 1.00 89.50 360 ALA A CA 1
ATOM 2865 C C . ALA A 1 360 ? -10.958 1.747 25.894 1.00 89.50 360 ALA A C 1
ATOM 2867 O O . ALA A 1 360 ? -12.123 1.772 25.502 1.00 89.50 360 ALA A O 1
ATOM 2868 N N . THR A 1 361 ? -10.208 2.850 25.972 1.00 91.94 361 THR A N 1
ATOM 2869 C CA . THR A 1 361 ? -10.690 4.193 25.607 1.00 91.94 361 THR A CA 1
ATOM 2870 C C . THR A 1 361 ? -11.033 4.274 24.121 1.00 91.94 361 THR A C 1
ATOM 2872 O O . THR A 1 361 ? -12.104 4.755 23.759 1.00 91.94 361 THR A O 1
ATOM 2875 N N . VAL A 1 362 ? -10.153 3.757 23.258 1.00 93.62 362 VAL A N 1
ATOM 2876 C CA . VAL A 1 362 ? -10.354 3.740 21.804 1.00 93.62 362 VAL A CA 1
ATOM 2877 C C . VAL A 1 362 ? -11.529 2.837 21.422 1.00 93.62 362 VAL A C 1
ATOM 2879 O O . VAL A 1 362 ? -12.364 3.236 20.617 1.00 93.62 362 VAL A O 1
ATOM 2882 N N . ALA A 1 363 ? -11.665 1.658 22.031 1.00 93.06 363 ALA A N 1
ATOM 2883 C CA . ALA A 1 363 ? -12.802 0.779 21.770 1.00 93.06 363 ALA A CA 1
ATOM 2884 C C . ALA A 1 363 ? -14.138 1.409 22.185 1.00 93.06 363 ALA A C 1
ATOM 2886 O O . ALA A 1 363 ? -15.126 1.269 21.462 1.00 93.06 363 ALA A O 1
ATOM 2887 N N . ALA A 1 364 ? -14.186 2.110 23.322 1.00 91.69 364 ALA A N 1
ATOM 2888 C CA . ALA A 1 364 ? -15.375 2.851 23.738 1.00 91.69 364 ALA A CA 1
ATOM 2889 C C . ALA A 1 364 ? -15.690 3.998 22.764 1.00 91.69 364 ALA A C 1
ATOM 2891 O O . ALA A 1 364 ? -16.834 4.144 22.342 1.00 91.69 364 ALA A O 1
ATOM 2892 N N . LEU A 1 365 ? -14.677 4.757 22.334 1.00 93.50 365 LEU A N 1
ATOM 2893 C CA . LEU A 1 365 ? -14.832 5.804 21.323 1.00 93.50 365 LEU A CA 1
ATOM 2894 C C . LEU A 1 365 ? -15.425 5.254 20.015 1.00 93.50 365 LEU A C 1
ATOM 2896 O O . LEU A 1 365 ? -16.395 5.813 19.510 1.00 93.50 365 LEU A O 1
ATOM 2900 N N . ILE A 1 366 ? -14.881 4.151 19.490 1.00 95.12 366 ILE A N 1
ATOM 2901 C CA . ILE A 1 366 ? -15.372 3.509 18.259 1.00 95.12 366 ILE A CA 1
ATOM 2902 C C . ILE A 1 366 ? -16.843 3.121 18.400 1.00 95.12 366 ILE A C 1
ATOM 2904 O O . ILE A 1 366 ? -17.645 3.415 17.516 1.00 95.12 366 ILE A O 1
ATOM 2908 N N . GLN A 1 367 ? -17.210 2.499 19.521 1.00 91.75 367 GLN A N 1
ATOM 2909 C CA . GLN A 1 367 ? -18.593 2.113 19.796 1.00 91.75 367 GLN A CA 1
ATOM 2910 C C . GLN A 1 367 ? -19.538 3.313 19.779 1.00 91.75 367 GLN A C 1
ATOM 2912 O O . GLN A 1 367 ? -20.591 3.253 19.149 1.00 91.75 367 GLN A O 1
ATOM 2917 N N . ILE A 1 368 ? -19.149 4.419 20.415 1.00 91.06 368 ILE A N 1
ATOM 2918 C CA . ILE A 1 368 ? -19.961 5.639 20.448 1.00 91.06 368 ILE A CA 1
ATOM 2919 C C . ILE A 1 368 ? -20.101 6.241 19.045 1.00 91.06 368 ILE A C 1
ATOM 2921 O O . ILE A 1 368 ? -21.204 6.612 18.651 1.00 91.06 368 ILE A O 1
ATOM 2925 N N . LEU A 1 369 ? -19.018 6.291 18.265 1.00 92.69 369 LEU A N 1
ATOM 2926 C CA . LEU A 1 369 ? -19.050 6.785 16.884 1.00 92.69 369 LEU A CA 1
ATOM 2927 C C . LEU A 1 369 ? -20.000 5.956 16.007 1.00 92.69 369 LEU A C 1
ATOM 2929 O O . LEU A 1 369 ? -20.800 6.521 15.264 1.00 92.69 369 LEU A O 1
ATOM 2933 N N . VAL A 1 370 ? -19.972 4.630 16.140 1.00 91.81 370 VAL A N 1
ATOM 2934 C CA . VAL A 1 370 ? -20.853 3.730 15.381 1.00 91.81 370 VAL A CA 1
ATOM 2935 C C . VAL A 1 370 ? -22.308 3.843 15.836 1.00 91.81 370 VAL A C 1
ATOM 2937 O O . VAL A 1 370 ? -23.199 3.862 14.991 1.00 91.81 370 VAL A O 1
ATOM 2940 N N . LEU A 1 371 ? -22.570 4.011 17.138 1.00 88.88 371 LEU A N 1
ATOM 2941 C CA . LEU A 1 371 ? -23.914 4.320 17.651 1.00 88.88 371 LEU A CA 1
ATOM 2942 C C . LEU A 1 371 ? -24.457 5.655 17.114 1.00 88.88 371 LEU A C 1
ATOM 2944 O O . LEU A 1 371 ? -25.668 5.832 17.010 1.00 88.88 371 LEU A O 1
ATOM 2948 N N . MET A 1 372 ? -23.573 6.584 16.744 1.00 87.75 372 MET A N 1
ATOM 2949 C CA . MET A 1 372 ? -23.917 7.834 16.057 1.00 87.75 372 MET A CA 1
ATOM 2950 C C . MET A 1 372 ? -24.057 7.673 14.533 1.00 87.75 372 MET A C 1
ATOM 2952 O O . MET A 1 372 ? -24.229 8.671 13.837 1.00 87.75 372 MET A O 1
ATOM 2956 N N . GLY A 1 373 ? -23.963 6.448 14.006 1.00 90.50 373 GLY A N 1
ATOM 2957 C CA . GLY A 1 373 ? -24.045 6.157 12.574 1.00 90.50 373 GLY A CA 1
ATOM 2958 C C . GLY A 1 373 ? -22.803 6.559 11.777 1.00 90.50 373 GLY A C 1
ATOM 2959 O O . GLY A 1 373 ? -22.878 6.643 10.555 1.00 90.50 373 GLY A O 1
ATOM 2960 N N . ARG A 1 374 ? -21.669 6.834 12.438 1.00 94.12 374 ARG A N 1
ATOM 2961 C CA . ARG A 1 374 ? -20.418 7.199 11.762 1.00 94.12 374 ARG A CA 1
ATOM 2962 C C . ARG A 1 374 ? -19.630 5.958 11.364 1.00 94.12 374 ARG A C 1
ATOM 2964 O O . ARG A 1 374 ? -19.504 5.005 12.134 1.00 94.12 374 ARG A O 1
ATOM 2971 N N . SER A 1 375 ? -19.042 6.015 10.177 1.00 97.38 375 SER A N 1
ATOM 2972 C CA . SER A 1 375 ? -18.093 5.014 9.699 1.00 97.38 375 SER A CA 1
ATOM 2973 C C . SER A 1 375 ? -16.687 5.272 10.251 1.00 97.38 375 SER A C 1
ATOM 2975 O O . SER A 1 375 ? -16.232 6.417 10.313 1.00 97.38 375 SER A O 1
ATOM 2977 N N . VAL A 1 376 ? -15.991 4.207 10.656 1.00 98.38 376 VAL A N 1
ATOM 2978 C CA . VAL A 1 376 ? -14.688 4.286 11.325 1.00 98.38 376 VAL A CA 1
ATOM 2979 C C . VAL A 1 376 ? -13.643 3.418 10.625 1.00 98.38 376 VAL A C 1
ATOM 2981 O O . VAL A 1 376 ? -13.810 2.207 10.486 1.00 98.38 376 VAL A O 1
ATOM 2984 N N . LEU A 1 377 ? -12.531 4.034 10.233 1.00 98.50 377 LEU A N 1
ATOM 2985 C CA . LEU A 1 377 ? -11.309 3.344 9.835 1.00 98.50 377 LEU A CA 1
ATOM 2986 C C . LEU A 1 377 ? -10.393 3.216 11.051 1.00 98.50 377 LEU A C 1
ATOM 2988 O O . LEU A 1 377 ? -10.047 4.211 11.678 1.00 98.50 377 LEU A O 1
ATOM 2992 N N . VAL A 1 378 ? -9.978 2.001 11.380 1.00 98.25 378 VAL A N 1
ATOM 2993 C CA . VAL A 1 378 ? -9.040 1.704 12.463 1.00 98.25 378 VAL A CA 1
ATOM 2994 C C . VAL A 1 378 ? -7.716 1.282 11.853 1.00 98.25 378 VAL A C 1
ATOM 2996 O O . VAL A 1 378 ? -7.665 0.337 11.062 1.00 98.25 378 VAL A O 1
ATOM 2999 N N . THR A 1 379 ? -6.638 1.957 12.238 1.00 97.69 379 THR A N 1
ATOM 3000 C CA . THR A 1 379 ? -5.303 1.656 11.737 1.00 97.69 379 THR A CA 1
ATOM 3001 C C . THR A 1 379 ? -4.217 1.760 12.794 1.00 97.69 379 THR A C 1
ATOM 3003 O O . THR A 1 379 ? -4.386 2.390 13.833 1.00 97.69 379 THR A O 1
ATOM 3006 N N . SER A 1 380 ? -3.102 1.082 12.541 1.00 95.94 380 SER A N 1
ATOM 3007 C CA . SER A 1 380 ? -1.894 1.131 13.362 1.00 95.94 380 SER A CA 1
ATOM 3008 C C . SER A 1 380 ? -0.686 0.633 12.563 1.00 95.94 380 SER A C 1
ATOM 3010 O O . SER A 1 380 ? -0.820 0.076 11.466 1.00 95.94 380 SER A O 1
ATOM 3012 N N . HIS A 1 381 ? 0.512 0.809 13.120 1.00 90.69 381 HIS A N 1
ATOM 3013 C CA . HIS A 1 381 ? 1.757 0.329 12.531 1.00 90.69 381 HIS A CA 1
ATOM 3014 C C . HIS A 1 381 ? 1.797 -1.203 12.405 1.00 90.69 381 HIS A C 1
ATOM 3016 O O . HIS A 1 381 ? 2.226 -1.729 11.377 1.00 90.69 381 HIS A O 1
ATOM 3022 N N . THR A 1 382 ? 1.332 -1.927 13.430 1.00 92.19 382 THR A N 1
ATOM 3023 C CA . THR A 1 382 ? 1.470 -3.389 13.516 1.00 92.19 382 THR A CA 1
ATOM 3024 C C . THR A 1 382 ? 0.136 -4.112 13.364 1.00 92.19 382 THR A C 1
ATOM 3026 O O . THR A 1 382 ? -0.921 -3.593 13.721 1.00 92.19 382 THR A O 1
ATOM 3029 N N . HIS A 1 383 ? 0.188 -5.351 12.865 1.00 93.19 383 HIS A N 1
ATOM 3030 C CA . HIS A 1 383 ? -0.985 -6.226 12.818 1.00 93.19 383 HIS A CA 1
ATOM 3031 C C . HIS A 1 383 ? -1.564 -6.465 14.217 1.00 93.19 383 HIS A C 1
ATOM 3033 O O . HIS A 1 383 ? -2.764 -6.298 14.406 1.00 93.19 383 HIS A O 1
ATOM 3039 N N . SER A 1 384 ? -0.710 -6.759 15.200 1.00 94.12 384 SER A N 1
ATOM 3040 C CA . SER A 1 384 ? -1.131 -7.048 16.571 1.00 94.12 384 SER A CA 1
ATOM 3041 C C . SER A 1 384 ? -1.857 -5.879 17.238 1.00 94.12 384 SER A C 1
ATOM 3043 O O . SER A 1 384 ? -2.829 -6.110 17.946 1.00 94.12 384 SER A O 1
ATOM 3045 N N . ALA A 1 385 ? -1.436 -4.629 17.009 1.00 93.75 385 ALA A N 1
ATOM 3046 C CA . ALA A 1 385 ? -2.120 -3.463 17.573 1.00 93.75 385 ALA A CA 1
ATOM 3047 C C . ALA A 1 385 ? -3.549 -3.313 17.020 1.00 93.75 385 ALA A C 1
ATOM 3049 O O . ALA A 1 385 ? -4.498 -3.163 17.790 1.00 93.75 385 ALA A O 1
ATOM 3050 N N . VAL A 1 386 ? -3.716 -3.446 15.697 1.00 97.25 386 VAL A N 1
ATOM 3051 C CA . VAL A 1 386 ? -5.043 -3.449 15.057 1.00 97.25 386 VAL A CA 1
ATOM 3052 C C . VAL A 1 386 ? -5.891 -4.604 15.593 1.00 97.25 386 VAL A C 1
ATOM 3054 O O . VAL A 1 386 ? -7.039 -4.405 15.987 1.00 97.25 386 VAL A O 1
ATOM 3057 N N . ASP A 1 387 ? -5.325 -5.808 15.647 1.00 97.31 387 ASP A N 1
ATOM 3058 C CA . ASP A 1 387 ? -6.045 -7.013 16.051 1.00 97.31 387 ASP A CA 1
ATOM 3059 C C . ASP A 1 387 ? -6.474 -6.954 17.523 1.00 97.31 387 ASP A C 1
ATOM 3061 O O . ASP A 1 387 ? -7.617 -7.278 17.829 1.00 97.31 387 ASP A O 1
ATOM 3065 N N . ASN A 1 388 ? -5.622 -6.467 18.430 1.00 95.81 388 ASN A N 1
ATOM 3066 C CA . ASN A 1 388 ? -5.950 -6.307 19.852 1.00 95.81 388 ASN A CA 1
ATOM 3067 C C . ASN A 1 388 ? -7.174 -5.408 20.069 1.00 95.81 388 ASN A C 1
ATOM 3069 O O . ASN A 1 388 ? -8.044 -5.718 20.887 1.00 95.81 388 ASN A O 1
ATOM 3073 N N . LEU A 1 389 ? -7.261 -4.309 19.319 1.00 95.69 389 LEU A N 1
ATOM 3074 C CA . LEU A 1 389 ? -8.404 -3.406 19.372 1.00 95.69 389 LEU A CA 1
ATOM 3075 C C . LEU A 1 389 ? -9.669 -4.069 18.808 1.00 95.69 389 LEU A C 1
ATOM 3077 O O . LEU A 1 389 ? -10.732 -4.011 19.426 1.00 95.69 389 LEU A O 1
ATOM 3081 N N . LEU A 1 390 ? -9.560 -4.758 17.672 1.00 97.31 390 LEU A N 1
ATOM 3082 C CA . LEU A 1 390 ? -10.694 -5.441 17.045 1.00 97.31 390 LEU A CA 1
ATOM 3083 C C . LEU A 1 390 ? -11.171 -6.670 17.825 1.00 97.31 390 LEU A C 1
ATOM 3085 O O . LEU A 1 390 ? -12.362 -6.962 17.809 1.00 97.31 390 LEU A O 1
ATOM 3089 N N . LEU A 1 391 ? -10.293 -7.364 18.551 1.00 96.94 391 LEU A N 1
ATOM 3090 C CA . LEU A 1 391 ? -10.666 -8.444 19.470 1.00 96.94 391 LEU A CA 1
ATOM 3091 C C . LEU A 1 391 ? -11.577 -7.928 20.586 1.00 96.94 391 LEU A C 1
ATOM 3093 O O . LEU A 1 391 ? -12.526 -8.609 20.972 1.00 96.94 391 LEU A O 1
ATOM 3097 N N . LEU A 1 392 ? -11.331 -6.714 21.086 1.00 93.56 392 LEU A N 1
ATOM 3098 C CA . LEU A 1 392 ? -12.205 -6.087 22.075 1.00 93.56 392 LEU A CA 1
ATOM 3099 C C . LEU A 1 392 ? -13.583 -5.762 21.476 1.00 93.56 392 LEU A C 1
ATOM 3101 O O . LEU A 1 392 ? -14.604 -6.053 22.096 1.00 93.56 392 LEU A O 1
ATOM 3105 N N . LEU A 1 393 ? -13.626 -5.255 20.240 1.00 94.25 393 LEU A N 1
ATOM 3106 C CA . LEU A 1 393 ? -14.890 -5.041 19.524 1.00 94.25 393 LEU A CA 1
ATOM 3107 C C . LEU A 1 393 ? -15.620 -6.362 19.228 1.00 94.25 393 LEU A C 1
ATOM 3109 O O . LEU A 1 393 ? -16.843 -6.438 19.336 1.00 94.25 393 LEU A O 1
ATOM 3113 N N . HIS A 1 394 ? -14.870 -7.417 18.903 1.00 94.94 394 HIS A N 1
ATOM 3114 C CA . HIS A 1 394 ? -15.399 -8.752 18.642 1.00 94.94 394 HIS A CA 1
ATOM 3115 C C . HIS A 1 394 ? -16.076 -9.334 19.885 1.00 94.94 394 HIS A C 1
ATOM 3117 O O . HIS A 1 394 ? -17.204 -9.814 19.793 1.00 94.94 394 HIS A O 1
ATOM 3123 N N . LYS A 1 395 ? -15.436 -9.220 21.058 1.00 92.00 395 LYS A N 1
ATOM 3124 C CA . LYS A 1 395 ? -16.015 -9.623 22.353 1.00 92.00 395 LYS A CA 1
ATOM 3125 C C . LYS A 1 395 ? -17.321 -8.888 22.658 1.00 92.00 395 LYS A C 1
ATOM 3127 O O . LYS A 1 395 ? -18.255 -9.493 23.174 1.00 92.00 395 LYS A O 1
ATOM 3132 N N . ASN A 1 396 ? -17.412 -7.622 22.257 1.00 88.19 396 ASN A N 1
ATOM 3133 C CA . ASN A 1 396 ? -18.615 -6.803 22.399 1.00 88.19 396 ASN A CA 1
ATOM 3134 C C . ASN A 1 396 ? -19.647 -7.028 21.275 1.00 88.19 396 ASN A C 1
ATOM 3136 O O . ASN A 1 396 ? -20.617 -6.281 21.184 1.00 88.19 396 ASN A O 1
ATOM 3140 N N . LYS A 1 397 ? -19.463 -8.051 20.425 1.00 91.31 397 LYS A N 1
ATOM 3141 C CA . LYS A 1 397 ? -20.360 -8.421 19.313 1.00 91.31 397 LYS A CA 1
ATOM 3142 C C . LYS A 1 397 ? -20.577 -7.305 18.284 1.00 91.31 397 LYS A C 1
ATOM 3144 O O . LYS A 1 397 ? -21.615 -7.252 17.632 1.00 91.31 397 LYS A O 1
ATOM 3149 N N . ILE A 1 398 ? -19.589 -6.434 18.106 1.00 91.56 398 ILE A N 1
ATOM 3150 C CA . ILE A 1 398 ? -19.641 -5.358 17.114 1.00 91.56 398 ILE A CA 1
ATOM 3151 C C . ILE A 1 398 ? -19.085 -5.874 15.798 1.00 91.56 398 ILE A C 1
ATOM 3153 O O . ILE A 1 398 ? -18.041 -6.538 15.770 1.00 91.56 398 ILE A O 1
ATOM 3157 N N . ASP A 1 399 ? -19.778 -5.581 14.705 1.00 94.31 399 ASP A N 1
ATOM 3158 C CA . ASP A 1 399 ? -19.350 -6.006 13.381 1.00 94.31 399 ASP A CA 1
ATOM 3159 C C . ASP A 1 399 ? -18.285 -5.085 12.772 1.00 94.31 399 ASP A C 1
ATOM 3161 O O . ASP A 1 399 ? -18.279 -3.873 12.994 1.00 94.31 399 ASP A O 1
ATOM 3165 N N . PHE A 1 400 ? -17.342 -5.684 12.047 1.00 97.25 400 PHE A N 1
ATOM 3166 C CA . PHE A 1 400 ? -16.222 -4.995 11.409 1.00 97.25 400 PHE A CA 1
ATOM 3167 C C . PHE A 1 400 ? -15.592 -5.871 10.326 1.00 97.25 400 PHE A C 1
ATOM 3169 O O . PHE A 1 400 ? -15.717 -7.093 10.353 1.00 97.25 400 PHE A O 1
ATOM 3176 N N . LEU A 1 401 ? -14.832 -5.245 9.428 1.00 97.75 401 LEU A N 1
ATOM 3177 C CA . LEU A 1 401 ? -14.072 -5.914 8.378 1.00 97.75 401 LEU A CA 1
ATOM 3178 C C . LEU A 1 401 ? -12.579 -5.713 8.627 1.00 97.75 401 LEU A C 1
ATOM 3180 O O . LEU A 1 401 ? -12.106 -4.583 8.752 1.00 97.75 401 LEU A O 1
ATOM 3184 N N . ARG A 1 402 ? -11.814 -6.802 8.681 1.00 97.88 402 ARG A N 1
ATOM 3185 C CA . ARG A 1 402 ? -10.359 -6.775 8.852 1.00 97.88 402 ARG A CA 1
ATOM 3186 C C . ARG A 1 402 ? -9.665 -6.973 7.506 1.00 97.88 402 ARG A C 1
ATOM 3188 O O . ARG A 1 402 ? -9.671 -8.076 6.973 1.00 97.88 402 ARG A O 1
ATOM 3195 N N . LEU A 1 403 ? -9.006 -5.939 6.987 1.00 96.94 403 LEU A N 1
ATOM 3196 C CA . LEU A 1 403 ? -8.271 -6.009 5.719 1.00 96.94 403 LEU A CA 1
ATOM 3197 C C . LEU A 1 403 ? -6.853 -6.552 5.896 1.00 96.94 403 LEU A C 1
ATOM 3199 O O . LEU A 1 403 ? -6.091 -6.079 6.741 1.00 96.94 403 LEU A O 1
ATOM 3203 N N . GLY A 1 404 ? -6.434 -7.460 5.027 1.00 90.88 404 GLY A N 1
ATOM 3204 C CA . GLY A 1 404 ? -5.070 -7.979 5.004 1.00 90.88 404 GLY A CA 1
ATOM 3205 C C . GLY A 1 404 ? -5.045 -9.494 4.950 1.00 90.88 404 GLY A C 1
ATOM 3206 O O . GLY A 1 404 ? -6.083 -10.143 4.896 1.00 90.88 404 GLY A O 1
ATOM 3207 N N . SER A 1 405 ? -3.836 -10.052 4.951 1.00 85.62 405 SER A N 1
ATOM 3208 C CA . SER A 1 405 ? -3.707 -11.494 4.792 1.00 85.62 405 SER A CA 1
ATOM 3209 C C . SER A 1 405 ? -4.052 -12.246 6.073 1.00 85.62 405 SER A C 1
ATOM 3211 O O . SER A 1 405 ? -3.545 -11.902 7.146 1.00 85.62 405 SER A O 1
ATOM 3213 N N . LYS A 1 406 ? -4.840 -13.317 5.935 1.00 88.19 406 LYS A N 1
ATOM 3214 C CA . LYS A 1 406 ? -5.227 -14.247 7.002 1.00 88.19 406 LYS A CA 1
ATOM 3215 C C . LYS A 1 406 ? -4.020 -14.727 7.815 1.00 88.19 406 LYS A C 1
ATOM 3217 O O . LYS A 1 406 ? -4.123 -14.844 9.032 1.00 88.19 406 LYS A O 1
ATOM 3222 N N . THR A 1 407 ? -2.867 -14.948 7.178 1.00 81.62 407 THR A N 1
ATOM 3223 C CA . THR A 1 407 ? -1.653 -15.465 7.842 1.00 81.62 407 THR A CA 1
ATOM 3224 C C . THR A 1 407 ? -0.995 -14.475 8.807 1.00 81.62 407 THR A C 1
ATOM 3226 O O . THR A 1 407 ? -0.125 -14.864 9.586 1.00 81.62 407 THR A O 1
ATOM 3229 N N . ARG A 1 408 ? -1.383 -13.195 8.751 1.00 85.25 408 ARG A N 1
ATOM 3230 C CA . ARG A 1 408 ? -0.889 -12.118 9.624 1.00 85.25 408 ARG A CA 1
ATOM 3231 C C . ARG A 1 408 ? -1.965 -11.565 10.558 1.00 85.25 408 ARG A C 1
ATOM 3233 O O . ARG A 1 408 ? -1.709 -10.578 11.237 1.00 85.25 408 ARG A O 1
ATOM 3240 N N . ILE A 1 409 ? -3.160 -12.150 10.544 1.00 93.06 409 ILE A N 1
ATOM 3241 C CA . ILE A 1 409 ? -4.306 -11.725 11.348 1.00 93.06 409 ILE A CA 1
ATOM 3242 C C . ILE A 1 409 ? -4.560 -12.769 12.433 1.00 93.06 409 ILE A C 1
ATOM 3244 O O . ILE A 1 409 ? -4.487 -13.974 12.175 1.00 93.06 409 ILE A O 1
ATOM 3248 N N . HIS A 1 410 ? -4.885 -12.300 13.636 1.00 95.06 410 HIS A N 1
ATOM 3249 C CA . HIS A 1 410 ? -5.223 -13.140 14.777 1.00 95.06 410 HIS A CA 1
ATOM 3250 C C . HIS A 1 410 ? -6.328 -14.166 14.430 1.00 95.06 410 HIS A C 1
ATOM 3252 O O . HIS A 1 410 ? -7.339 -13.774 13.837 1.00 95.06 410 HIS A O 1
ATOM 3258 N N . PRO A 1 411 ? -6.193 -15.452 14.820 1.00 94.50 411 PRO A N 1
ATOM 3259 C CA . PRO A 1 411 ? -7.125 -16.517 14.433 1.00 94.50 411 PRO A CA 1
ATOM 3260 C C . PRO A 1 411 ? -8.604 -16.238 14.721 1.00 94.50 411 PRO A C 1
ATOM 3262 O O . PRO A 1 411 ? -9.446 -16.431 13.845 1.00 94.50 411 PRO A O 1
ATOM 3265 N N . ASP A 1 412 ? -8.921 -15.688 15.896 1.00 96.38 412 ASP A N 1
ATOM 3266 C CA . ASP A 1 412 ? -10.302 -15.339 16.279 1.00 96.38 412 ASP A CA 1
ATOM 3267 C C . ASP A 1 412 ? -10.959 -14.298 15.352 1.00 96.38 412 ASP A C 1
ATOM 3269 O O . ASP A 1 412 ? -12.178 -14.141 15.338 1.00 96.38 412 ASP A O 1
ATOM 3273 N N . LEU A 1 413 ? -10.165 -13.573 14.558 1.00 96.81 413 LEU A N 1
ATOM 3274 C CA . LEU A 1 413 ? -10.645 -12.566 13.615 1.00 96.81 413 LEU A CA 1
ATOM 3275 C C . LEU A 1 413 ? -10.814 -13.104 12.188 1.00 96.81 413 LEU A C 1
ATOM 3277 O O . LEU A 1 413 ? -11.294 -12.370 11.325 1.00 96.81 413 LEU A O 1
ATOM 3281 N N . TRP A 1 414 ? -10.460 -14.365 11.907 1.00 95.06 414 TRP A N 1
ATOM 3282 C CA . TRP A 1 414 ? -10.523 -14.930 10.552 1.00 95.06 414 TRP A CA 1
ATOM 3283 C C . TRP A 1 414 ? -11.920 -14.877 9.933 1.00 95.06 414 TRP A C 1
ATOM 3285 O O . TRP A 1 414 ? -12.031 -14.617 8.739 1.00 95.06 414 TRP A O 1
ATOM 3295 N N . GLY A 1 415 ? -12.979 -15.043 10.730 1.00 94.75 415 GLY A N 1
ATOM 3296 C CA . GLY A 1 415 ? -14.364 -14.933 10.252 1.00 94.75 415 GLY A CA 1
ATOM 3297 C C . GLY A 1 415 ? -14.761 -13.529 9.776 1.00 94.75 415 GLY A C 1
ATOM 3298 O O . GLY A 1 415 ? -15.768 -13.384 9.098 1.00 94.75 415 GLY A O 1
ATOM 3299 N N . LYS A 1 416 ? -13.966 -12.504 10.108 1.00 95.75 416 LYS A N 1
ATOM 3300 C CA . LYS A 1 416 ? -14.145 -11.101 9.697 1.00 95.75 416 LYS A CA 1
ATOM 3301 C C . LYS A 1 416 ? -13.010 -10.603 8.796 1.00 95.75 416 LYS A C 1
ATOM 3303 O O . LYS A 1 416 ? -12.920 -9.412 8.504 1.00 95.75 416 LYS A O 1
ATOM 3308 N N . CYS A 1 417 ? -12.106 -11.493 8.390 1.00 95.94 417 CYS A N 1
ATOM 3309 C CA . CYS A 1 417 ? -10.984 -11.174 7.519 1.00 95.94 417 CYS A CA 1
ATOM 3310 C C . CYS A 1 417 ? -11.459 -11.053 6.071 1.00 95.94 417 CYS A C 1
ATOM 3312 O O . CYS A 1 417 ? -12.066 -11.987 5.555 1.00 95.94 417 CYS A O 1
ATOM 3314 N N . ASP A 1 418 ? -11.128 -9.947 5.407 1.00 93.88 418 ASP A N 1
ATOM 3315 C CA . ASP A 1 418 ? -11.441 -9.686 3.997 1.00 93.88 418 ASP A CA 1
ATOM 3316 C C . ASP A 1 418 ? -11.033 -10.841 3.075 1.00 93.88 418 ASP A C 1
ATOM 3318 O O . ASP A 1 418 ? -11.864 -11.309 2.300 1.00 93.88 418 ASP A O 1
ATOM 3322 N N . GLU A 1 419 ? -9.817 -11.380 3.229 1.00 90.88 419 GLU A N 1
ATOM 3323 C CA . GLU A 1 419 ? -9.330 -12.520 2.434 1.00 90.88 419 GLU A CA 1
ATOM 3324 C C . GLU A 1 419 ? -10.234 -13.758 2.561 1.00 90.88 419 GLU A C 1
ATOM 3326 O O . GLU A 1 419 ? -10.254 -14.590 1.661 1.00 90.88 419 GLU A O 1
ATOM 3331 N N . VAL A 1 420 ? -10.969 -13.901 3.669 1.00 92.00 420 VAL A N 1
ATOM 3332 C CA . VAL A 1 420 ? -11.863 -15.037 3.940 1.00 92.00 420 VAL A CA 1
ATOM 3333 C C . VAL A 1 420 ? -13.294 -14.721 3.515 1.00 92.00 420 VAL A C 1
ATOM 3335 O O . VAL A 1 420 ? -13.916 -15.513 2.808 1.00 92.00 420 VAL A O 1
ATOM 3338 N N . VAL A 1 421 ? -13.833 -13.570 3.922 1.00 92.81 421 VAL A N 1
ATOM 3339 C CA . VAL A 1 421 ? -15.238 -13.230 3.658 1.00 92.81 421 VAL A CA 1
ATOM 3340 C C . VAL A 1 421 ? -15.491 -12.963 2.175 1.00 92.81 421 VAL A C 1
ATOM 3342 O O . VAL A 1 421 ? -16.503 -13.420 1.648 1.00 92.81 421 VAL A O 1
ATOM 3345 N N . SER A 1 422 ? -14.537 -12.340 1.473 1.00 91.38 422 SER A N 1
ATOM 3346 C CA . SER A 1 422 ? -14.653 -12.039 0.039 1.00 91.38 422 SER A CA 1
ATOM 3347 C C . SER A 1 422 ? -14.619 -13.284 -0.854 1.00 91.38 422 SER A C 1
ATOM 3349 O O . SER A 1 422 ? -15.044 -13.211 -2.001 1.00 91.38 422 SER A O 1
ATOM 3351 N N . GLN A 1 423 ? -14.207 -14.452 -0.340 1.00 88.69 423 GLN A N 1
ATOM 3352 C CA . GLN A 1 423 ? -14.246 -15.721 -1.091 1.00 88.69 423 GLN A CA 1
ATOM 3353 C C . GLN A 1 423 ? -15.664 -16.207 -1.400 1.00 88.69 423 GLN A C 1
ATOM 3355 O O . GLN A 1 423 ? -15.829 -17.153 -2.169 1.00 88.69 423 GLN A O 1
ATOM 3360 N N . HIS A 1 424 ? -16.665 -15.604 -0.761 1.00 88.38 424 HIS A N 1
ATOM 3361 C CA . HIS A 1 424 ? -18.083 -15.858 -0.997 1.00 88.38 424 HIS A CA 1
ATOM 3362 C C . HIS A 1 424 ? -18.701 -14.803 -1.929 1.00 88.38 424 HIS A C 1
ATOM 3364 O O . HIS A 1 424 ? -19.911 -14.810 -2.139 1.00 88.38 424 HIS A O 1
ATOM 3370 N N . CYS A 1 425 ? -17.894 -13.869 -2.446 1.00 91.44 425 CYS A N 1
ATOM 3371 C CA . CYS A 1 425 ? -18.315 -12.856 -3.402 1.00 91.44 425 CYS A CA 1
ATOM 3372 C C . CYS A 1 425 ? -17.854 -13.259 -4.806 1.00 91.44 425 CYS A C 1
ATOM 3374 O O . CYS A 1 425 ? -16.682 -13.117 -5.150 1.00 91.44 425 CYS A O 1
ATOM 3376 N N . ASP A 1 426 ? -18.793 -13.710 -5.630 1.00 93.19 426 ASP A N 1
ATOM 3377 C CA . ASP A 1 426 ? -18.545 -14.118 -7.014 1.00 93.19 426 ASP A CA 1
ATOM 3378 C C . ASP A 1 426 ? -18.711 -12.956 -8.009 1.00 93.19 426 ASP A C 1
ATOM 3380 O O . ASP A 1 426 ? -18.320 -13.073 -9.172 1.00 93.19 426 ASP A O 1
ATOM 3384 N N . THR A 1 427 ? -19.272 -11.817 -7.573 1.00 94.31 427 THR A N 1
ATOM 3385 C CA . THR A 1 427 ? -19.454 -10.627 -8.423 1.00 94.31 427 THR A CA 1
ATOM 3386 C C . THR A 1 427 ? -18.915 -9.338 -7.787 1.00 94.31 427 THR A C 1
ATOM 3388 O O . THR A 1 427 ? -18.880 -9.208 -6.556 1.00 94.31 427 THR A O 1
ATOM 3391 N N . PRO A 1 428 ? -18.522 -8.334 -8.601 1.00 92.62 428 PRO A N 1
ATOM 3392 C CA . PRO A 1 428 ? -18.124 -7.018 -8.101 1.00 92.62 428 PRO A CA 1
ATOM 3393 C C . PRO A 1 428 ? -19.199 -6.328 -7.251 1.00 92.62 428 PRO A C 1
ATOM 3395 O O . PRO A 1 428 ? -18.865 -5.604 -6.316 1.00 92.62 428 PRO A O 1
ATOM 3398 N N . GLU A 1 429 ? -20.481 -6.551 -7.545 1.00 94.50 429 GLU A N 1
ATOM 3399 C CA . GLU A 1 429 ? -21.613 -5.980 -6.809 1.00 94.50 429 GLU A CA 1
ATOM 3400 C C . GLU A 1 429 ? -21.722 -6.589 -5.410 1.00 94.50 429 GLU A C 1
ATOM 3402 O O . GLU A 1 429 ? -21.911 -5.855 -4.441 1.00 94.50 429 GLU A O 1
ATOM 3407 N N . GLN A 1 430 ? -21.544 -7.909 -5.284 1.00 94.81 430 GLN A N 1
ATOM 3408 C CA . GLN A 1 430 ? -21.501 -8.586 -3.984 1.00 94.81 430 GLN A CA 1
ATOM 3409 C C . GLN A 1 430 ? -20.327 -8.085 -3.140 1.00 94.81 430 GLN A C 1
ATOM 3411 O O . GLN A 1 430 ? -20.506 -7.768 -1.964 1.00 94.81 430 GLN A O 1
ATOM 3416 N N . LEU A 1 431 ? -19.151 -7.935 -3.756 1.00 93.31 431 LEU A N 1
ATOM 3417 C CA . LEU A 1 431 ? -17.972 -7.394 -3.083 1.00 93.31 431 LEU A CA 1
ATOM 3418 C C . LEU A 1 431 ? -18.189 -5.935 -2.654 1.00 93.31 431 LEU A C 1
ATOM 3420 O O . LEU A 1 431 ? -17.861 -5.552 -1.533 1.00 93.31 431 LEU A O 1
ATOM 3424 N N . SER A 1 432 ? -18.785 -5.116 -3.525 1.00 92.62 432 SER A N 1
ATOM 3425 C CA . SER A 1 432 ? -19.120 -3.729 -3.198 1.00 92.62 432 SER A CA 1
ATOM 3426 C C . SER A 1 432 ? -20.142 -3.642 -2.069 1.00 92.62 432 SER A C 1
ATOM 3428 O O . SER A 1 432 ? -20.034 -2.746 -1.235 1.00 92.62 432 SER A O 1
ATOM 3430 N N . LYS A 1 433 ? -21.129 -4.542 -2.035 1.00 93.25 433 LYS A N 1
ATOM 3431 C CA . LYS A 1 433 ? -22.123 -4.622 -0.963 1.00 93.25 433 LYS A CA 1
ATOM 3432 C C . LYS A 1 433 ? -21.448 -4.958 0.367 1.00 93.25 433 LYS A C 1
ATOM 3434 O O . LYS A 1 433 ? -21.556 -4.161 1.294 1.00 93.25 433 LYS A O 1
ATOM 3439 N N . LEU A 1 434 ? -20.653 -6.031 0.414 1.00 92.94 434 LEU A N 1
ATOM 3440 C CA . LEU A 1 434 ? -19.859 -6.420 1.587 1.00 92.94 434 LEU A CA 1
ATOM 3441 C C . LEU A 1 434 ? -19.033 -5.244 2.134 1.00 92.94 434 LEU A C 1
ATOM 3443 O O . LEU A 1 434 ? -19.021 -4.967 3.330 1.00 92.94 434 LEU A O 1
ATOM 3447 N N . TYR A 1 435 ? -18.350 -4.523 1.249 1.00 93.12 435 TYR A N 1
ATOM 3448 C CA . TYR A 1 435 ? -17.488 -3.406 1.630 1.00 93.12 435 TYR A CA 1
ATOM 3449 C C . TYR A 1 435 ? -18.226 -2.152 2.104 1.00 93.12 435 TYR A C 1
ATOM 3451 O O . TYR A 1 435 ? -17.634 -1.348 2.830 1.00 93.12 435 TYR A O 1
ATOM 3459 N N . ASN A 1 436 ? -19.486 -1.970 1.712 1.00 90.69 436 ASN A N 1
ATOM 3460 C CA . ASN A 1 436 ? -20.295 -0.811 2.089 1.00 90.69 436 ASN A CA 1
ATOM 3461 C C . ASN A 1 436 ? -21.185 -1.074 3.312 1.00 90.69 436 ASN A C 1
ATOM 3463 O O . ASN A 1 436 ? -21.514 -0.126 4.017 1.00 90.69 436 ASN A O 1
ATOM 3467 N N . GLU A 1 437 ? -21.546 -2.329 3.589 1.00 89.56 437 GLU A N 1
ATOM 3468 C CA . GLU A 1 437 ? -22.402 -2.701 4.728 1.00 89.56 437 GLU A CA 1
ATOM 3469 C C . GLU A 1 437 ? -21.716 -2.522 6.085 1.00 89.56 437 GLU A C 1
ATOM 3471 O O . GLU A 1 437 ? -22.372 -2.274 7.096 1.00 89.56 437 GLU A O 1
ATOM 3476 N N . VAL A 1 438 ? -20.389 -2.620 6.121 1.00 89.50 438 VAL A N 1
ATOM 3477 C CA . VAL A 1 438 ? -19.648 -2.618 7.379 1.00 89.50 438 VAL A CA 1
ATOM 3478 C C . VAL A 1 438 ? -19.239 -1.200 7.779 1.00 89.50 438 VAL A C 1
ATOM 3480 O O . VAL A 1 438 ? -18.532 -0.508 7.044 1.00 89.50 438 VAL A O 1
ATOM 3483 N N . ASN A 1 439 ? -19.614 -0.765 8.984 1.00 94.69 439 ASN A N 1
ATOM 3484 C CA . ASN A 1 439 ? -19.279 0.575 9.489 1.00 94.69 439 ASN A CA 1
ATOM 3485 C C . ASN A 1 439 ? -17.835 0.712 9.984 1.00 94.69 439 ASN A C 1
ATOM 3487 O O . ASN A 1 439 ? -17.314 1.823 10.000 1.00 94.69 439 ASN A O 1
ATOM 3491 N N . ILE A 1 440 ? -17.185 -0.389 10.363 1.00 97.94 440 ILE A N 1
ATOM 3492 C CA . ILE A 1 440 ? -15.827 -0.388 10.914 1.00 97.94 440 ILE A CA 1
ATOM 3493 C C . ILE A 1 440 ? -14.900 -1.195 10.011 1.00 97.94 440 ILE A C 1
ATOM 3495 O O . ILE A 1 440 ? -15.139 -2.378 9.768 1.00 97.94 440 ILE A O 1
ATOM 3499 N N . VAL A 1 441 ? -13.802 -0.592 9.570 1.00 98.31 441 VAL A N 1
ATOM 3500 C CA . VAL A 1 441 ? -12.764 -1.296 8.809 1.00 98.31 441 VAL A CA 1
ATOM 3501 C C . VAL A 1 441 ? -11.437 -1.192 9.539 1.00 98.31 441 VAL A C 1
ATOM 3503 O O . VAL A 1 441 ? -11.011 -0.103 9.894 1.00 98.31 441 VAL A O 1
ATOM 3506 N N . GLY A 1 442 ? -10.781 -2.326 9.772 1.00 98.25 442 GLY A N 1
ATOM 3507 C CA . GLY A 1 442 ? -9.484 -2.405 10.432 1.00 98.25 442 GLY A CA 1
ATOM 3508 C C . GLY A 1 442 ? -8.373 -2.840 9.483 1.00 98.25 442 GLY A C 1
ATOM 3509 O O . GLY A 1 442 ? -8.453 -3.900 8.858 1.00 98.25 442 GLY A O 1
ATOM 3510 N N . VAL A 1 443 ? -7.303 -2.060 9.393 1.00 97.81 443 VAL A N 1
ATOM 3511 C CA . VAL A 1 443 ? -6.183 -2.294 8.470 1.00 97.81 443 VAL A CA 1
ATOM 3512 C C . VAL A 1 443 ? -4.887 -1.751 9.065 1.00 97.81 443 VAL A C 1
ATOM 3514 O O . VAL A 1 443 ? -4.929 -0.889 9.922 1.00 97.81 443 VAL A O 1
ATOM 3517 N N . THR A 1 444 ? -3.714 -2.231 8.659 1.00 96.50 444 THR A N 1
ATOM 3518 C CA . THR A 1 444 ? -2.453 -1.574 9.055 1.00 96.50 444 THR A CA 1
ATOM 3519 C C . THR A 1 444 ? -2.210 -0.315 8.216 1.00 96.50 444 THR A C 1
ATOM 3521 O O . THR A 1 444 ? -2.739 -0.207 7.108 1.00 96.50 444 THR A O 1
ATOM 3524 N N . CYS A 1 445 ? -1.356 0.609 8.670 1.00 95.00 445 CYS A N 1
ATOM 3525 C CA . CYS A 1 445 ? -1.025 1.821 7.904 1.00 95.00 445 CYS A CA 1
ATOM 3526 C C . CYS A 1 445 ? -0.539 1.475 6.486 1.00 95.00 445 CYS A C 1
ATOM 3528 O O . CYS A 1 445 ? -1.068 1.979 5.503 1.00 95.00 445 CYS A O 1
ATOM 3530 N N . LEU A 1 446 ? 0.373 0.504 6.360 1.00 91.62 446 LEU A N 1
ATOM 3531 C CA . LEU A 1 446 ? 0.862 0.013 5.062 1.00 91.62 446 LEU A CA 1
ATOM 3532 C C . LEU A 1 446 ? -0.203 -0.744 4.251 1.00 91.62 446 LEU A C 1
ATOM 3534 O O . LEU A 1 446 ? -0.139 -0.799 3.025 1.00 91.62 446 LEU A O 1
ATOM 3538 N N . GLY A 1 447 ? -1.191 -1.334 4.924 1.00 93.44 447 GLY A N 1
ATOM 3539 C CA . GLY A 1 447 ? -2.339 -1.966 4.281 1.00 93.44 447 GLY A CA 1
ATOM 3540 C C . GLY A 1 447 ? -3.334 -0.961 3.696 1.00 93.44 447 GLY A C 1
ATOM 3541 O O . GLY A 1 447 ? -4.229 -1.368 2.957 1.00 93.44 447 GLY A O 1
ATOM 3542 N N . CYS A 1 448 ? -3.170 0.344 3.954 1.00 94.94 448 CYS A N 1
ATOM 3543 C CA . CYS A 1 448 ? -4.084 1.372 3.456 1.00 94.94 448 CYS A CA 1
ATOM 3544 C C . CYS A 1 448 ? -4.036 1.563 1.927 1.00 94.94 448 CYS A C 1
ATOM 3546 O O . CYS A 1 448 ? -4.863 2.267 1.360 1.00 94.94 448 CYS A O 1
ATOM 3548 N N . GLY A 1 449 ? -3.123 0.877 1.227 1.00 91.19 449 GLY A N 1
ATOM 3549 C CA . GLY A 1 449 ? -3.135 0.769 -0.235 1.00 91.19 449 GLY A CA 1
ATOM 3550 C C . GLY A 1 449 ? -4.282 -0.083 -0.800 1.00 91.19 449 GLY A C 1
ATOM 3551 O O . GLY A 1 449 ? -4.389 -0.215 -2.021 1.00 91.19 449 GLY A O 1
ATOM 3552 N N . HIS A 1 450 ? -5.119 -0.677 0.058 1.00 94.25 450 HIS A N 1
ATOM 3553 C CA . HIS A 1 450 ? -6.233 -1.532 -0.339 1.00 94.25 450 HIS A CA 1
ATOM 3554 C C . HIS A 1 450 ? -7.254 -0.799 -1.241 1.00 94.25 450 HIS A C 1
ATOM 3556 O O . HIS A 1 450 ? -7.626 0.337 -0.934 1.00 94.25 450 HIS A O 1
ATOM 3562 N N . PRO A 1 451 ? -7.785 -1.432 -2.312 1.00 91.94 451 PRO A N 1
ATOM 3563 C CA . PRO A 1 451 ? -8.719 -0.789 -3.245 1.00 91.94 451 PRO A CA 1
ATOM 3564 C C . PRO A 1 451 ? -9.971 -0.179 -2.603 1.00 91.94 451 PRO A C 1
ATOM 3566 O O . PRO A 1 451 ? -10.483 0.816 -3.112 1.00 91.94 451 PRO A O 1
ATOM 3569 N N . LEU A 1 452 ? -10.442 -0.740 -1.482 1.00 93.44 452 LEU A N 1
ATOM 3570 C CA . LEU A 1 452 ? -11.568 -0.197 -0.711 1.00 93.44 452 LEU A CA 1
ATOM 3571 C C . LEU A 1 452 ? -11.351 1.276 -0.336 1.00 93.44 452 LEU A C 1
ATOM 3573 O O . LEU A 1 452 ? -12.231 2.105 -0.546 1.00 93.44 452 LEU A O 1
ATOM 3577 N N . LEU A 1 453 ? -10.159 1.614 0.156 1.00 93.25 453 LEU A N 1
ATOM 3578 C CA . LEU A 1 453 ? -9.847 2.948 0.678 1.00 93.25 453 LEU A CA 1
ATOM 3579 C C . LEU A 1 453 ? -9.666 3.994 -0.423 1.00 93.25 453 LEU A C 1
ATOM 3581 O O . LEU A 1 453 ? -9.713 5.187 -0.155 1.00 93.25 453 LEU A O 1
ATOM 3585 N N . ARG A 1 454 ? -9.520 3.557 -1.679 1.00 87.31 454 ARG A N 1
ATOM 3586 C CA . ARG A 1 454 ? -9.550 4.449 -2.847 1.00 87.31 454 ARG A CA 1
ATOM 3587 C C . ARG A 1 454 ? -10.968 4.814 -3.283 1.00 87.31 454 ARG A C 1
ATOM 3589 O O . ARG A 1 454 ? -11.132 5.747 -4.058 1.00 87.31 454 ARG A O 1
ATOM 3596 N N . LYS A 1 455 ? -11.974 4.041 -2.861 1.00 88.31 455 LYS A N 1
ATOM 3597 C CA . LYS A 1 455 ? -13.376 4.203 -3.280 1.00 88.31 455 LYS A CA 1
ATOM 3598 C C . LYS A 1 455 ? -14.293 4.693 -2.164 1.00 88.31 455 LYS A C 1
ATOM 3600 O O . LYS A 1 455 ? -15.359 5.219 -2.461 1.00 88.31 455 LYS A O 1
ATOM 3605 N N . ARG A 1 456 ? -13.907 4.492 -0.904 1.00 91.88 456 ARG A N 1
ATOM 3606 C CA . ARG A 1 456 ? -14.717 4.812 0.269 1.00 91.88 456 ARG A CA 1
ATOM 3607 C C . ARG A 1 456 ? -13.978 5.788 1.175 1.00 91.88 456 ARG A C 1
ATOM 3609 O O . ARG A 1 456 ? -12.849 5.519 1.573 1.00 91.88 456 ARG A O 1
ATOM 3616 N N . THR A 1 457 ? -14.672 6.857 1.549 1.00 94.94 457 THR A N 1
ATOM 3617 C CA . THR A 1 457 ? -14.236 7.806 2.578 1.00 94.94 457 THR A CA 1
ATOM 3618 C C . THR A 1 457 ? -14.962 7.499 3.883 1.00 94.94 457 THR A C 1
ATOM 3620 O O . THR A 1 457 ? -16.184 7.349 3.892 1.00 94.94 457 THR A O 1
ATOM 3623 N N . PHE A 1 458 ? -14.213 7.412 4.976 1.00 97.56 458 PHE A N 1
ATOM 3624 C CA . PHE A 1 458 ? -14.724 7.190 6.324 1.00 97.56 458 PHE A CA 1
ATOM 3625 C C . PHE A 1 458 ? -14.997 8.518 7.030 1.00 97.56 458 PHE A C 1
ATOM 3627 O O . PHE A 1 458 ? -14.364 9.537 6.751 1.00 97.56 458 PHE A O 1
ATOM 3634 N N . ASP A 1 459 ? -15.928 8.524 7.977 1.00 97.19 459 ASP A N 1
ATOM 3635 C CA . ASP A 1 459 ? -16.183 9.729 8.767 1.00 97.19 459 ASP A CA 1
ATOM 3636 C C . ASP A 1 459 ? -15.044 9.985 9.755 1.00 97.19 459 ASP A C 1
ATOM 3638 O O . ASP A 1 459 ? -14.664 11.136 9.954 1.00 97.19 459 ASP A O 1
ATOM 3642 N N . VAL A 1 460 ? -14.474 8.922 10.338 1.00 97.94 460 VAL A N 1
ATOM 3643 C CA . VAL A 1 460 ? -13.364 9.016 11.294 1.00 97.94 460 VAL A CA 1
ATOM 3644 C C . VAL A 1 460 ? -12.277 7.980 10.996 1.00 97.94 460 VAL A C 1
ATOM 3646 O O . VAL A 1 460 ? -12.571 6.792 10.899 1.00 97.94 460 VAL A O 1
ATOM 3649 N N . CYS A 1 461 ? -11.014 8.400 10.917 1.00 98.12 461 CYS A N 1
ATOM 3650 C CA . CYS A 1 461 ? -9.850 7.511 10.975 1.00 98.12 461 CYS A CA 1
ATOM 3651 C C . CYS A 1 461 ? -9.212 7.555 12.366 1.00 98.12 461 CYS A C 1
ATOM 3653 O O . CYS A 1 461 ? -8.893 8.619 12.880 1.00 98.12 461 CYS A O 1
ATOM 3655 N N . ILE A 1 462 ? -8.971 6.400 12.969 1.00 98.06 462 ILE A N 1
ATOM 3656 C CA . ILE A 1 462 ? -8.302 6.252 14.259 1.00 98.06 462 ILE A CA 1
ATOM 3657 C C . ILE A 1 462 ? -6.963 5.572 14.017 1.00 98.06 462 ILE A C 1
ATOM 3659 O O . ILE A 1 462 ? -6.924 4.430 13.562 1.00 98.06 462 ILE A O 1
ATOM 3663 N N . VAL A 1 463 ? -5.875 6.267 14.341 1.00 96.94 463 VAL A N 1
ATOM 3664 C CA . VAL A 1 463 ? -4.508 5.749 14.246 1.00 96.94 463 VAL A CA 1
ATOM 3665 C C . VAL A 1 463 ? -4.000 5.458 15.654 1.00 96.94 463 VAL A C 1
ATOM 3667 O O . VAL A 1 463 ? -3.673 6.384 16.397 1.00 96.94 463 VAL A O 1
ATOM 3670 N N . ASP A 1 464 ? -3.942 4.181 16.026 1.00 94.62 464 ASP A N 1
ATOM 3671 C CA . ASP A 1 464 ? -3.329 3.741 17.283 1.00 94.62 464 ASP A CA 1
ATOM 3672 C C . ASP A 1 464 ? -1.815 3.559 17.117 1.00 94.62 464 ASP A C 1
ATOM 3674 O O . ASP A 1 464 ? -1.333 3.184 16.043 1.00 94.62 464 ASP A O 1
ATOM 3678 N N . GLU A 1 465 ? -1.060 3.811 18.183 1.00 92.00 465 GLU A N 1
ATOM 3679 C CA . GLU A 1 465 ? 0.409 3.865 18.170 1.00 92.00 465 GLU A CA 1
ATOM 3680 C C . GLU A 1 465 ? 0.964 4.804 17.078 1.00 92.00 465 GLU A C 1
ATOM 3682 O O . GLU A 1 465 ? 1.986 4.540 16.439 1.00 92.00 465 GLU A O 1
ATOM 3687 N N . ALA A 1 466 ? 0.293 5.939 16.866 1.00 92.50 466 ALA A N 1
ATOM 3688 C CA . ALA A 1 466 ? 0.639 6.943 15.861 1.00 92.50 466 ALA A CA 1
ATOM 3689 C C . ALA A 1 466 ? 2.036 7.563 16.067 1.00 92.50 466 ALA A C 1
ATOM 3691 O O . ALA A 1 466 ? 2.595 8.140 15.137 1.00 92.50 466 ALA A O 1
ATOM 3692 N N . THR A 1 467 ? 2.626 7.426 17.260 1.00 90.62 467 THR A N 1
ATOM 3693 C CA . THR A 1 467 ? 4.007 7.845 17.542 1.00 90.62 467 THR A CA 1
ATOM 3694 C C . THR A 1 467 ? 5.069 6.835 17.116 1.00 90.62 467 THR A C 1
ATOM 3696 O O . THR A 1 467 ? 6.243 7.183 17.092 1.00 90.62 467 THR A O 1
ATOM 3699 N N . GLN A 1 468 ? 4.685 5.615 16.735 1.00 89.94 468 GLN A N 1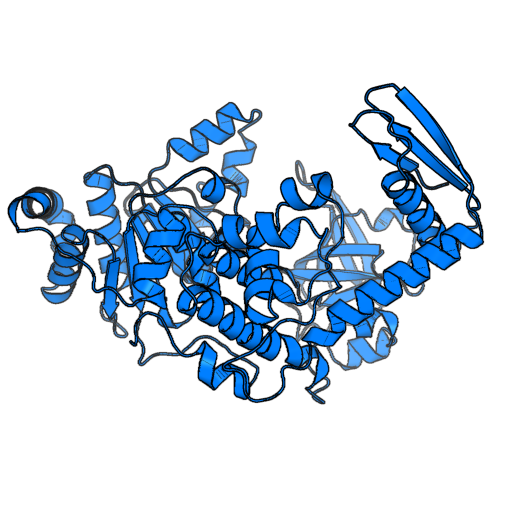
ATOM 3700 C CA . GLN A 1 468 ? 5.611 4.553 16.318 1.00 89.94 468 GLN A CA 1
ATOM 3701 C C . GLN A 1 468 ? 5.665 4.364 14.794 1.00 89.94 468 GLN A C 1
ATOM 3703 O O . GLN A 1 468 ? 6.337 3.465 14.294 1.00 89.94 468 GLN A O 1
ATOM 3708 N N . VAL A 1 469 ? 4.943 5.190 14.032 1.00 89.69 469 VAL A N 1
ATOM 3709 C CA . VAL A 1 469 ? 4.832 5.085 12.574 1.00 89.69 469 VAL A CA 1
ATOM 3710 C C . VAL A 1 469 ? 5.405 6.316 11.880 1.00 89.69 469 VAL A C 1
ATOM 3712 O O . VAL A 1 469 ? 5.243 7.444 12.340 1.00 89.69 469 VAL A O 1
ATOM 3715 N N . VAL A 1 470 ? 6.080 6.099 10.749 1.00 89.62 470 VAL A N 1
ATOM 3716 C CA . VAL A 1 470 ? 6.575 7.192 9.905 1.00 89.62 470 VAL A CA 1
ATOM 3717 C C . VAL A 1 470 ? 5.385 7.966 9.346 1.00 89.62 470 VAL A C 1
ATOM 3719 O O . VAL A 1 470 ? 4.428 7.373 8.849 1.00 89.62 470 VAL A O 1
ATOM 3722 N N . GLN A 1 471 ? 5.447 9.294 9.393 1.00 90.94 471 GLN A N 1
ATOM 3723 C CA . GLN A 1 471 ? 4.332 10.158 9.003 1.00 90.94 471 GLN A CA 1
ATOM 3724 C C . GLN A 1 471 ? 3.813 9.885 7.584 1.00 90.94 471 GLN A C 1
ATOM 3726 O O . GLN A 1 471 ? 2.604 9.846 7.371 1.00 90.94 471 GLN A O 1
ATOM 3731 N N . SER A 1 472 ? 4.696 9.628 6.614 1.00 92.56 472 SER A N 1
ATOM 3732 C CA . SER A 1 472 ? 4.280 9.294 5.245 1.00 92.56 472 SER A CA 1
ATOM 3733 C C . SER A 1 472 ? 3.388 8.051 5.176 1.00 92.56 472 SER A C 1
ATOM 3735 O O . SER A 1 472 ? 2.525 7.970 4.306 1.00 92.56 472 SER A O 1
ATOM 3737 N N . SER A 1 473 ? 3.533 7.115 6.118 1.00 92.56 473 SER A N 1
ATOM 3738 C CA . SER A 1 473 ? 2.763 5.875 6.140 1.00 92.56 473 SER A CA 1
ATOM 3739 C C . SER A 1 473 ? 1.332 6.060 6.643 1.00 92.56 473 SER A C 1
ATOM 3741 O O . SER A 1 473 ? 0.488 5.215 6.354 1.00 92.56 473 SER A O 1
ATOM 3743 N N . VAL A 1 474 ? 1.035 7.132 7.389 1.00 94.19 474 VAL A N 1
ATOM 3744 C CA . VAL A 1 474 ? -0.333 7.407 7.865 1.00 94.19 474 VAL A CA 1
ATOM 3745 C C . VAL A 1 474 ? -1.150 8.213 6.862 1.00 94.19 474 VAL A C 1
ATOM 3747 O O . VAL A 1 474 ? -2.371 8.097 6.875 1.00 94.19 474 VAL A O 1
ATOM 3750 N N . ILE A 1 475 ? -0.513 8.974 5.961 1.00 95.69 475 ILE A N 1
ATOM 3751 C CA . ILE A 1 475 ? -1.200 9.908 5.047 1.00 95.69 475 ILE A CA 1
ATOM 3752 C C . ILE A 1 475 ? -2.304 9.215 4.242 1.00 95.69 475 ILE A C 1
ATOM 3754 O O . ILE A 1 475 ? -3.399 9.756 4.154 1.00 95.69 475 ILE A O 1
ATOM 3758 N N . ALA A 1 476 ? -2.065 8.012 3.709 1.00 95.44 476 ALA A N 1
ATOM 3759 C CA . ALA A 1 476 ? -3.093 7.278 2.968 1.00 95.44 476 ALA A CA 1
ATOM 3760 C C . ALA A 1 476 ? -4.326 6.940 3.825 1.00 95.44 476 ALA A C 1
ATOM 3762 O O . ALA A 1 476 ? -5.449 7.019 3.336 1.00 95.44 476 ALA A O 1
ATOM 3763 N N . ALA A 1 477 ? -4.132 6.603 5.104 1.00 96.06 477 ALA A N 1
ATOM 3764 C CA . ALA A 1 477 ? -5.239 6.358 6.025 1.00 96.06 477 ALA A CA 1
ATOM 3765 C C . ALA A 1 477 ? -6.018 7.651 6.299 1.00 96.06 477 ALA A C 1
ATOM 3767 O O . ALA A 1 477 ? -7.241 7.671 6.172 1.00 96.06 477 ALA A O 1
ATOM 3768 N N . LEU A 1 478 ? -5.306 8.745 6.595 1.00 96.88 478 LEU A N 1
ATOM 3769 C CA . LEU A 1 478 ? -5.926 10.044 6.864 1.00 96.88 478 LEU A CA 1
ATOM 3770 C C . LEU A 1 478 ? -6.691 10.565 5.639 1.00 96.88 478 LEU A C 1
ATOM 3772 O O . LEU A 1 478 ? -7.812 11.043 5.776 1.00 96.88 478 LEU A O 1
ATOM 3776 N N . HIS A 1 479 ? -6.125 10.399 4.440 1.00 96.69 479 HIS A N 1
ATOM 3777 C CA . HIS A 1 479 ? -6.727 10.809 3.165 1.00 96.69 479 HIS A CA 1
ATOM 3778 C C . HIS A 1 479 ? -8.038 10.076 2.875 1.00 96.69 479 HIS A C 1
ATOM 3780 O O . HIS A 1 479 ? -8.930 10.638 2.247 1.00 96.69 479 HIS A O 1
ATOM 3786 N N . SER A 1 480 ? -8.199 8.858 3.394 1.00 96.19 480 SER A N 1
ATOM 3787 C CA . SER A 1 480 ? -9.446 8.094 3.298 1.00 96.19 480 SER A CA 1
ATOM 3788 C C . SER A 1 480 ? -10.490 8.461 4.364 1.00 96.19 480 SER A C 1
ATOM 3790 O O . SER A 1 480 ? -11.454 7.720 4.552 1.00 96.19 480 SER A O 1
ATOM 3792 N N . SER A 1 481 ? -10.339 9.590 5.069 1.00 96.31 481 SER A N 1
ATOM 3793 C CA . SER A 1 481 ? -11.265 10.023 6.124 1.00 96.31 481 SER A CA 1
ATOM 3794 C C . SER A 1 481 ? -11.525 11.530 6.147 1.00 96.31 481 SER A C 1
ATOM 3796 O O . SER A 1 481 ? -10.699 12.306 5.680 1.00 96.31 481 SER A O 1
ATOM 3798 N N . LYS A 1 482 ? -12.670 11.940 6.710 1.00 95.69 482 LYS A N 1
ATOM 3799 C CA . LYS A 1 482 ? -13.034 13.358 6.910 1.00 95.69 482 LYS A CA 1
ATOM 3800 C C . LYS A 1 482 ? -12.429 13.960 8.183 1.00 95.69 482 LYS A C 1
ATOM 3802 O O . LYS A 1 482 ? -12.147 15.150 8.237 1.00 95.69 482 LYS A O 1
ATOM 3807 N N . MET A 1 483 ? -12.280 13.141 9.221 1.00 94.88 483 MET A N 1
ATOM 3808 C CA . MET A 1 483 ? -11.731 13.514 10.524 1.00 94.88 483 MET A CA 1
ATOM 3809 C C . MET A 1 483 ? -10.795 12.411 11.006 1.00 94.88 483 MET A C 1
ATOM 3811 O O . MET A 1 483 ? -11.026 11.237 10.708 1.00 94.88 483 MET A O 1
ATOM 3815 N N . PHE A 1 484 ? -9.750 12.755 11.758 1.00 96.94 484 PHE A N 1
ATOM 3816 C CA . PHE A 1 484 ? -8.833 11.746 12.283 1.00 96.94 484 PHE A CA 1
ATOM 3817 C C . PHE A 1 484 ? -8.438 11.930 13.747 1.00 96.94 484 PHE A C 1
ATOM 3819 O O . PHE A 1 484 ? -8.351 13.030 14.282 1.00 96.94 484 PHE A O 1
ATOM 3826 N N . VAL A 1 485 ? -8.156 10.813 14.406 1.00 96.94 485 VAL A N 1
ATOM 3827 C CA . VAL A 1 485 ? -7.726 10.746 15.799 1.00 96.94 485 VAL A CA 1
ATOM 3828 C C . VAL A 1 485 ? -6.386 10.036 15.837 1.00 96.94 485 VAL A C 1
ATOM 3830 O O . VAL A 1 485 ? -6.288 8.875 15.440 1.00 96.94 485 VAL A O 1
ATOM 3833 N N . LEU A 1 486 ? -5.352 10.725 16.311 1.00 95.81 486 LEU A N 1
ATOM 3834 C CA . LEU A 1 486 ? -4.024 10.145 16.482 1.00 95.81 486 LEU A CA 1
ATOM 3835 C C . LEU A 1 486 ? -3.809 9.837 17.960 1.00 95.81 486 LEU A C 1
ATOM 3837 O O . LEU A 1 486 ? -3.866 10.734 18.803 1.00 95.81 486 LEU A O 1
ATOM 3841 N N . ILE A 1 487 ? -3.563 8.569 18.274 1.00 94.12 487 ILE A N 1
ATOM 3842 C CA . ILE A 1 487 ? -3.308 8.104 19.634 1.00 94.12 487 ILE A CA 1
ATOM 3843 C C . ILE A 1 487 ? -1.874 7.610 19.718 1.00 94.12 487 ILE A C 1
ATOM 3845 O O . ILE A 1 487 ? -1.433 6.798 18.911 1.00 94.12 487 ILE A O 1
ATOM 3849 N N . GLY A 1 488 ? -1.137 8.086 20.710 1.00 91.56 488 GLY A N 1
ATOM 3850 C CA . GLY A 1 488 ? 0.226 7.632 20.942 1.00 91.56 488 GLY A CA 1
ATOM 3851 C C . GLY A 1 488 ? 0.866 8.330 22.125 1.00 91.56 488 GLY A C 1
ATOM 3852 O O . GLY A 1 488 ? 0.217 9.073 22.863 1.00 91.56 488 GLY A O 1
ATOM 3853 N N . ASP A 1 489 ? 2.151 8.078 22.314 1.00 90.44 489 ASP A N 1
ATOM 3854 C CA . ASP A 1 489 ? 2.934 8.696 23.372 1.00 90.44 489 ASP A CA 1
ATOM 3855 C C . ASP A 1 489 ? 4.309 9.093 22.839 1.00 90.44 489 ASP A C 1
ATOM 3857 O O . ASP A 1 489 ? 5.116 8.217 22.518 1.00 90.44 489 ASP A O 1
ATOM 3861 N N . PRO A 1 490 ? 4.606 10.398 22.734 1.00 86.75 490 PRO A N 1
ATOM 3862 C CA . PRO A 1 490 ? 5.885 10.850 22.203 1.00 86.75 490 PRO A CA 1
ATOM 3863 C C . PRO A 1 490 ? 7.060 10.566 23.147 1.00 86.75 490 PRO A C 1
ATOM 3865 O O . PRO A 1 490 ? 8.206 10.766 22.763 1.00 86.75 490 PRO A O 1
ATOM 3868 N N . GLN A 1 491 ? 6.787 10.116 24.379 1.00 87.69 491 GLN A N 1
ATOM 3869 C CA . GLN A 1 491 ? 7.805 9.670 25.333 1.00 87.69 491 GLN A CA 1
ATOM 3870 C C . GLN A 1 491 ? 8.126 8.170 25.207 1.00 87.69 491 GLN A C 1
ATOM 3872 O O . GLN A 1 491 ? 9.033 7.688 25.882 1.00 87.69 491 GLN A O 1
ATOM 3877 N N . GLN A 1 492 ? 7.400 7.428 24.363 1.00 87.81 492 GLN A N 1
ATOM 3878 C CA . GLN A 1 492 ? 7.697 6.031 24.034 1.00 87.81 492 GLN A CA 1
ATOM 3879 C C . GLN A 1 492 ? 8.570 5.928 22.775 1.00 87.81 492 GLN A C 1
ATOM 3881 O O . GLN A 1 492 ? 9.110 6.920 22.286 1.00 87.81 492 GLN A O 1
ATOM 3886 N N . LEU A 1 493 ? 8.770 4.703 22.282 1.00 87.50 493 LEU A N 1
ATOM 3887 C CA . LEU A 1 493 ? 9.639 4.443 21.140 1.00 87.50 493 LEU A CA 1
ATOM 3888 C C . LEU A 1 493 ? 9.142 5.191 19.885 1.00 87.50 493 LEU A C 1
ATOM 3890 O O . LEU A 1 493 ? 7.963 5.076 19.548 1.00 87.50 493 LEU A O 1
ATOM 3894 N N . PRO A 1 494 ? 10.018 5.933 19.183 1.00 88.69 494 PRO A N 1
ATOM 3895 C CA . PRO A 1 494 ? 9.701 6.520 17.884 1.00 88.69 494 PRO A CA 1
ATOM 3896 C C . PRO A 1 494 ? 9.714 5.439 16.784 1.00 88.69 494 PRO A C 1
ATOM 3898 O O . PRO A 1 494 ? 10.078 4.287 17.053 1.00 88.69 494 PRO A O 1
ATOM 3901 N N . PRO A 1 495 ? 9.378 5.786 15.528 1.00 87.38 495 PRO A N 1
ATOM 3902 C CA . PRO A 1 495 ? 9.503 4.861 14.410 1.00 87.38 495 PRO A CA 1
ATOM 3903 C C . PRO A 1 495 ? 10.939 4.337 14.271 1.00 87.38 495 PRO A C 1
ATOM 3905 O O . PRO A 1 495 ? 11.916 5.046 14.539 1.00 87.38 495 PRO A O 1
ATOM 3908 N N . LEU A 1 496 ? 11.085 3.089 13.821 1.00 85.44 496 LEU A N 1
ATOM 3909 C CA . LEU A 1 496 ? 12.400 2.522 13.540 1.00 85.44 496 LEU A CA 1
ATOM 3910 C C . LEU A 1 496 ? 12.952 3.118 12.241 1.00 85.44 496 LEU A C 1
ATOM 3912 O O . LEU A 1 496 ? 12.544 2.721 11.153 1.00 85.44 496 LEU A O 1
ATOM 3916 N N . ILE A 1 497 ? 13.898 4.045 12.377 1.00 85.12 497 ILE A N 1
ATOM 3917 C CA . ILE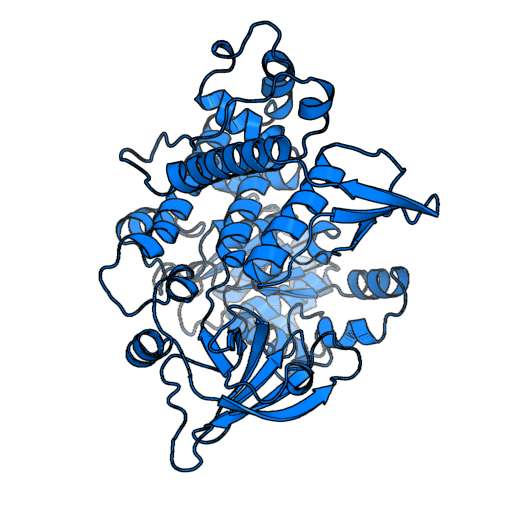 A 1 497 ? 14.643 4.645 11.267 1.00 85.12 497 ILE A CA 1
ATOM 3918 C C . ILE A 1 497 ? 16.077 4.129 11.323 1.00 85.12 497 ILE A C 1
ATOM 3920 O O . ILE A 1 497 ? 16.781 4.347 12.316 1.00 85.12 497 ILE A O 1
ATOM 3924 N N . LYS A 1 498 ? 16.494 3.409 10.281 1.00 83.50 498 LYS A N 1
ATOM 3925 C CA . LYS A 1 498 ? 17.811 2.773 10.208 1.00 83.50 498 LYS A CA 1
ATOM 3926 C C . LYS A 1 498 ? 18.901 3.812 9.874 1.00 83.50 498 LYS A C 1
ATOM 3928 O O . LYS A 1 498 ? 20.015 3.697 10.379 1.00 83.50 498 LYS A O 1
ATOM 3933 N N . ASN A 1 499 ? 18.616 4.830 9.053 1.00 84.00 499 ASN A N 1
ATOM 3934 C CA . ASN A 1 499 ? 19.603 5.834 8.645 1.00 84.00 499 ASN A CA 1
ATOM 3935 C C . ASN A 1 499 ? 19.720 6.915 9.724 1.00 84.00 499 ASN A C 1
ATOM 3937 O O . ASN A 1 499 ? 18.764 7.639 9.996 1.00 84.00 499 ASN A O 1
ATOM 3941 N N . THR A 1 500 ? 20.909 7.086 10.305 1.00 83.19 500 THR A N 1
ATOM 3942 C CA . THR A 1 500 ? 21.146 8.053 11.391 1.00 83.19 500 THR A CA 1
ATOM 3943 C C . THR A 1 500 ? 20.794 9.492 11.011 1.00 83.19 500 THR A C 1
ATOM 3945 O O . THR A 1 500 ? 20.267 10.232 11.839 1.00 83.19 500 THR A O 1
ATOM 3948 N N . LYS A 1 501 ? 21.048 9.893 9.760 1.00 82.94 501 LYS A N 1
ATOM 3949 C CA . LYS A 1 501 ? 20.725 11.234 9.264 1.00 82.94 501 LYS A CA 1
ATOM 3950 C C . LYS A 1 501 ? 19.222 11.388 9.055 1.00 82.94 501 LYS A C 1
ATOM 3952 O O . LYS A 1 501 ? 18.640 12.355 9.535 1.00 82.94 501 LYS A O 1
ATOM 3957 N N . ALA A 1 502 ? 18.577 10.410 8.415 1.00 83.81 502 ALA A N 1
ATOM 3958 C CA . ALA A 1 502 ? 17.125 10.420 8.235 1.00 83.81 502 ALA A CA 1
ATOM 3959 C C . ALA A 1 502 ? 16.385 10.397 9.581 1.00 83.81 502 ALA A C 1
ATOM 3961 O O . ALA A 1 502 ? 15.350 11.040 9.713 1.00 83.81 502 ALA A O 1
ATOM 3962 N N . LYS A 1 503 ? 16.938 9.727 10.602 1.00 83.94 503 LYS A N 1
ATOM 3963 C CA . LYS A 1 503 ? 16.363 9.623 11.952 1.00 83.94 503 LYS A CA 1
ATOM 3964 C C . LYS A 1 503 ? 16.106 10.981 12.601 1.00 83.94 503 LYS A C 1
ATOM 3966 O O . LYS A 1 503 ? 15.096 11.128 13.283 1.00 83.94 503 LYS A O 1
ATOM 3971 N N . TYR A 1 504 ? 16.973 11.969 12.378 1.00 80.19 504 TYR A N 1
ATOM 3972 C CA . TYR A 1 504 ? 16.764 13.329 12.886 1.00 80.19 504 TYR A CA 1
ATOM 3973 C C . TYR A 1 504 ? 15.468 13.953 12.341 1.00 80.19 504 TYR A C 1
ATOM 3975 O O . TYR A 1 504 ? 14.738 14.617 13.073 1.00 80.19 504 TYR A O 1
ATOM 3983 N N . TYR A 1 505 ? 15.154 13.685 11.073 1.00 80.38 505 TYR A N 1
ATOM 3984 C CA . TYR A 1 505 ? 14.021 14.283 10.376 1.00 80.38 505 TYR A CA 1
ATOM 3985 C C . TYR A 1 505 ? 12.741 13.442 10.468 1.00 80.38 505 TYR A C 1
ATOM 3987 O O . TYR A 1 505 ? 11.667 13.975 10.723 1.00 80.38 505 TYR A O 1
ATOM 3995 N N . LEU A 1 506 ? 12.840 12.121 10.305 1.00 78.75 506 LEU A N 1
ATOM 3996 C CA . LEU A 1 506 ? 11.691 11.208 10.254 1.00 78.75 506 LEU A CA 1
ATOM 3997 C C . LEU A 1 506 ? 11.085 10.898 11.629 1.00 78.75 506 LEU A C 1
ATOM 3999 O O . LEU A 1 506 ? 9.952 10.425 11.694 1.00 78.75 506 LEU A O 1
ATOM 4003 N N . ASN A 1 507 ? 11.796 11.193 12.723 1.00 71.56 507 ASN A N 1
ATOM 4004 C CA . ASN A 1 507 ? 11.243 11.100 14.078 1.00 71.56 507 ASN A CA 1
ATOM 4005 C C . ASN A 1 507 ? 10.360 12.302 14.460 1.00 71.56 507 ASN A C 1
ATOM 4007 O O . ASN A 1 507 ? 9.787 12.317 15.549 1.00 71.56 507 ASN A O 1
ATOM 4011 N N . LEU A 1 508 ? 10.237 13.313 13.594 1.00 63.06 508 LEU A N 1
ATOM 4012 C CA . LEU A 1 508 ? 9.290 14.409 13.777 1.00 63.06 508 LEU A CA 1
ATOM 4013 C C . LEU A 1 508 ? 7.870 13.891 13.496 1.00 63.06 508 LEU A C 1
ATOM 4015 O O . LEU A 1 508 ? 7.452 13.782 12.349 1.00 63.06 508 LEU A O 1
ATOM 4019 N N . ILE A 1 509 ? 7.139 13.535 14.553 1.00 60.62 509 ILE A N 1
ATOM 4020 C CA . ILE A 1 509 ? 5.779 12.980 14.468 1.00 60.62 509 ILE A CA 1
ATOM 4021 C C . ILE A 1 509 ? 4.741 14.112 14.518 1.00 60.62 509 ILE A C 1
ATOM 4023 O O . ILE A 1 509 ? 4.898 15.065 15.282 1.00 60.62 509 ILE A O 1
ATOM 4027 N N . LEU A 1 510 ? 3.621 13.930 13.806 1.00 59.44 510 LEU A N 1
ATOM 4028 C CA . LEU A 1 510 ? 2.389 14.746 13.847 1.00 59.44 510 LEU A CA 1
ATOM 4029 C C . LEU A 1 510 ? 1.844 15.082 15.253 1.00 59.44 510 LEU A C 1
ATOM 4031 O O . LEU A 1 510 ? 0.989 15.944 15.377 1.00 59.44 510 LEU A O 1
ATOM 4035 N N . ILE A 1 511 ? 2.278 14.374 16.299 1.00 54.59 511 ILE A N 1
ATOM 4036 C CA . ILE A 1 511 ? 1.778 14.514 17.676 1.00 54.59 511 ILE A CA 1
ATOM 4037 C C . ILE A 1 511 ? 2.625 15.504 18.502 1.00 54.59 511 ILE A C 1
ATOM 4039 O O . ILE A 1 511 ? 2.204 15.921 19.578 1.00 54.59 511 ILE A O 1
ATOM 4043 N N . VAL A 1 512 ? 3.829 15.861 18.040 1.00 43.81 512 VAL A N 1
ATOM 4044 C CA . VAL A 1 512 ? 4.849 16.560 18.854 1.00 43.81 512 VAL A CA 1
ATOM 4045 C C . VAL A 1 512 ? 4.970 18.054 18.533 1.00 43.81 512 VAL A C 1
ATOM 4047 O O . VAL A 1 512 ? 5.549 18.801 19.320 1.00 43.81 512 VAL A O 1
ATOM 4050 N N . LYS A 1 513 ? 4.429 18.498 17.400 1.00 40.34 513 LYS A N 1
ATOM 4051 C CA . LYS A 1 513 ? 4.370 19.905 16.985 1.00 40.34 513 LYS A CA 1
ATOM 4052 C C . LYS A 1 513 ? 2.920 20.318 16.839 1.00 40.34 513 LYS A C 1
ATOM 4054 O O . LYS A 1 513 ? 2.675 21.525 17.040 1.00 40.34 513 LYS A O 1
#

Foldseek 3Di:
DAEDEAADPPPVDPVQLLVQLVVCVVCVLVVHDDQWYWYAHPNVRDIDIRGHDPVSNVVSVVVVVVVVCLVVQLLDDDPPLQLAARDDPDDDQDQVCLVPPPCNLVVLLSCVSVDLVPDDPSRNCVPSSCVSQVLDDNLLSSVLRSVLSLLSLLVSVLPPDPPLQDDRPCCLPVPALVVCVVSLFKFWQKWFPDWADDPPDLWIWTKIFHNDQVAWTDRPPDDFQFKKAKAFNSGGRPWIFTWHDDDRGITITTISDDCVVVDGTIMMIGGDDDCLLSVLLSVLSCLCSDPDPLSSLCCCCPRVVDDWDFADDDPQVVLLVVLCVLCVPPDPLLSVQLSRQSGTQAEAEAADDPPNPPLSSVLSSVVSCVVVVFAEEEEEQAQCVLQVSVVVCVVVVAAEAEEDDPSRHDPVCQVRYCVRVCVPPPDPVSVVCNLVVGRYYTYYLSSLVDPSLVPAAGAEYEYAQQQQDFPSSNSSSSSSYSHYYYYHHLPDDGHDRPRPVSCVVRSPGSNPD

Solvent-accessible surface area (backbone atoms only — not comparable to full-atom values): 28672 Å² total; per-residue (Å²): 112,55,75,44,84,37,76,52,80,84,70,83,41,69,68,62,53,48,51,40,50,50,46,36,55,54,39,42,75,72,73,40,93,52,67,39,20,36,40,34,18,66,68,75,68,45,75,42,80,46,72,63,48,70,67,60,52,51,54,52,52,52,52,51,50,53,52,52,50,40,69,51,57,50,52,65,80,63,86,71,54,82,75,43,72,84,60,68,78,83,80,80,78,42,54,79,57,52,79,68,37,95,53,40,40,64,53,26,48,56,39,62,75,75,40,56,80,78,49,63,92,83,31,45,55,65,59,52,24,60,64,51,43,67,92,56,54,71,66,59,48,44,51,51,35,31,52,50,47,42,53,35,45,44,61,32,46,85,77,66,60,85,61,75,73,68,75,52,81,63,44,71,81,75,47,54,66,67,60,34,32,76,49,52,42,27,45,59,55,23,31,78,75,50,74,46,78,45,85,97,49,83,36,18,40,38,34,29,28,46,70,50,85,90,53,66,56,74,50,94,76,60,55,70,69,38,43,33,34,31,21,42,92,90,43,72,67,76,34,42,37,29,31,70,43,78,50,53,63,40,40,30,32,41,17,65,47,68,64,77,78,70,52,100,55,49,32,30,42,29,65,47,85,70,65,60,62,60,54,47,29,53,54,22,45,51,44,55,68,43,99,42,71,45,22,49,52,48,38,36,47,72,71,70,56,52,78,65,52,68,60,73,70,78,80,47,47,59,64,53,61,75,40,43,81,72,45,65,91,51,53,73,69,51,49,49,53,45,53,54,50,63,28,37,67,42,48,41,81,44,81,43,60,89,91,69,49,54,63,62,46,52,50,39,43,54,52,52,41,44,76,70,73,39,29,36,37,39,26,13,70,41,54,65,61,39,42,58,44,49,50,56,38,48,76,69,70,50,75,51,38,35,54,56,60,66,94,68,47,58,75,92,49,44,86,36,17,42,70,54,56,48,75,77,38,92,44,74,66,52,44,50,46,60,66,65,72,46,51,29,39,37,30,31,31,83,53,42,79,41,73,64,48,79,77,45,75,26,54,31,22,39,30,42,51,46,35,45,38,49,61,43,42,42,39,42,46,50,55,23,20,68,20,38,37,41,28,27,34,90,89,54,70,57,41,93,56,86,26,74,73,28,36,72,62,58,60,65,40,92,85,79,116

InterPro domains:
  IPR011604 PD-(D/E)XK endonuclease-like domain superfamily [G3DSA:3.90.320.10] (1-109)
  IPR027417 P-loop containing nucleoside triphosphate hydrolase [G3DSA:3.40.50.300] (255-508)
  IPR027417 P-loop containing nucleoside triphosphate hydrolase [SSF52540] (257-496)
  IPR041677 DNA2/NAM7 helicase, helicase domain [PF13086] (329-424)
  IPR041677 DNA2/NAM7 helicase, helicase domain [PF13086] (432-498)
  IPR045055 DNA2/NAM7-like helicase [PTHR10887] (149-504)
  IPR048459 DNA2, rift barrel domain [PF21123] (179-267)

Secondary structure (DSSP, 8-state):
--EEEE-S-----HHHHHHHHHHHHHHHHTT---SEEEEEETTTTEEEEEE--HHHHHHHHHHHHHHHHHHHHTT--PSPGGG-----PPPP--HHHHTT-TTHHHHHHHHHHH-GGGS-TT-THHHHHHHHTTT--HHHHHHHHHHHHHHHHHHTHHHH---TTSPPTTHHHHS-HHHHHHTTSEEEEEEEEEEEEPTT-S-EEEEEEESSTTPPPP-TT--TT-EEEEEESS-S-SEEEEEEEE-SSEEEEEESS-GGGG-S--EEEEE---THHHHHHHHHHHGGGSSSHHHHHHHHHHTS-PPPPB--THHHHHHHHHTHHHHTT--HHHHHHHHHHHHBSSEEEEE--TTS-HHHHHHHHHHHHHHTT--EEEEESSHHHHHHHHHHHHHTT---EE-S-GGGS-GGGGGGBHHHHGGG--SHHHHHHHHHH-SEEEEETGGGGSHHHHH--EEEEEEETTTSS-HHHHHHHHHTEEEEEEEE-TTS------SHHHHHHHT--TTT-

Sequence (513 aa):
MPIELKTGRASGSEEHRGQVLLYTIMMKELGMDVDSGLLLYLRENVLTEVKVSHREKRDLIMLRNRLVHYLNANKMVLDPIDDYIPVLPEPINHHSACSKCPYLTACSAVLSKEGFEKLDHHNPLKRLGPQAISHLKPEHINYVMQWTAFLLLENSIENTTRDNLCAKSSDLWTLSFVEREKRGNCISLLKVKSVVKEPRNRYYLNIMEKSNKSDKIKFINFSVNNYVVISTRHRNAVATGFISAITETSIDVLLDRDLSKLGSNEFHIDKYESQSIVAFNFSSLALLLEPSENSAQLRQFIIDKEMPSFLSSDNYLKPFIKSSELTLNLNSSQKSAIIKTLAANNYVLIKGMPGTGKTATVAALIQILVLMGRSVLVTSHTHSAVDNLLLLLHKNKIDFLRLGSKTRIHPDLWGKCDEVVSQHCDTPEQLSKLYNEVNIVGVTCLGCGHPLLRKRTFDVCIVDEATQVVQSSVIAALHSSKMFVLIGDPQQLPPLIKNTKAKYYLNLILIVK

Radius of gyration: 26.18 Å; Cα contacts (8 Å, |Δi|>4): 840; chains: 1; bounding box: 57×65×70 Å

pLDDT: mean 89.0, std 10.1, range [40.34, 98.5]

Mean predicted aligned error: 7.22 Å